Protein AF-A0A5A8E551-F1 (afdb_monomer_lite)

Structure (mmCIF, N/CA/C/O backbone):
data_AF-A0A5A8E551-F1
#
_entry.id   AF-A0A5A8E551-F1
#
loop_
_atom_site.group_PDB
_atom_site.id
_atom_site.type_symbol
_atom_site.label_atom_id
_atom_site.label_alt_id
_atom_site.label_comp_id
_atom_site.label_asym_id
_atom_site.label_entity_id
_atom_site.label_seq_id
_atom_site.pdbx_PDB_ins_code
_atom_site.Cartn_x
_atom_site.Cartn_y
_atom_site.Cartn_z
_atom_site.occupancy
_atom_site.B_iso_or_equiv
_atom_site.auth_seq_id
_atom_site.auth_comp_id
_atom_site.auth_asym_id
_atom_site.auth_atom_id
_atom_site.pdbx_PDB_model_num
ATOM 1 N N . MET A 1 1 ? 14.320 59.491 -43.031 1.00 41.81 1 MET A N 1
ATOM 2 C CA . MET A 1 1 ? 14.219 58.022 -43.167 1.00 41.81 1 MET A CA 1
ATOM 3 C C . MET A 1 1 ? 14.366 57.435 -41.770 1.00 41.81 1 MET A C 1
ATOM 5 O O . MET A 1 1 ? 15.417 57.608 -41.171 1.00 41.81 1 MET A O 1
ATOM 9 N N . LYS A 1 2 ? 13.280 56.913 -41.186 1.00 39.97 2 LYS A N 1
ATOM 10 C CA . LYS A 1 2 ? 13.263 56.357 -39.823 1.00 39.97 2 LYS A CA 1
ATOM 11 C C . LYS A 1 2 ? 13.864 54.947 -39.866 1.00 39.97 2 LYS A C 1
ATOM 13 O O . LYS A 1 2 ? 13.309 54.109 -40.566 1.00 39.97 2 LYS A O 1
ATOM 18 N N . LEU A 1 3 ? 14.939 54.681 -39.125 1.00 37.72 3 LEU A N 1
ATOM 19 C CA . LEU A 1 3 ? 15.309 53.317 -38.738 1.00 37.72 3 LEU A CA 1
ATOM 20 C C . LEU A 1 3 ? 15.136 53.200 -37.224 1.00 37.72 3 LEU A C 1
ATOM 22 O O . LEU A 1 3 ? 15.851 53.837 -36.457 1.00 37.72 3 LEU A O 1
ATOM 26 N N . ALA A 1 4 ? 14.134 52.424 -36.821 1.00 38.81 4 ALA A N 1
ATOM 27 C CA . ALA A 1 4 ? 13.937 51.987 -35.451 1.00 38.81 4 ALA A CA 1
ATOM 28 C C . ALA A 1 4 ? 14.791 50.732 -35.233 1.00 38.81 4 ALA A C 1
ATOM 30 O O . ALA A 1 4 ? 14.631 49.749 -35.954 1.00 38.81 4 ALA A O 1
ATOM 31 N N . LEU A 1 5 ? 15.706 50.784 -34.267 1.00 38.97 5 LEU A N 1
ATOM 32 C CA . LEU A 1 5 ? 16.480 49.631 -33.822 1.00 38.97 5 LEU A CA 1
ATOM 33 C C . LEU A 1 5 ? 15.815 49.095 -32.550 1.00 38.97 5 LEU A C 1
ATOM 35 O O . LEU A 1 5 ? 15.938 49.679 -31.475 1.00 38.97 5 LEU A O 1
ATOM 39 N N . SER A 1 6 ? 15.045 48.021 -32.695 1.00 38.78 6 SER A N 1
ATOM 40 C CA . SER A 1 6 ? 14.422 47.306 -31.582 1.00 38.78 6 SER A CA 1
ATOM 41 C C . SER A 1 6 ? 15.462 46.405 -30.917 1.00 38.78 6 SER A C 1
ATOM 43 O O . SER A 1 6 ? 15.903 45.423 -31.507 1.00 38.78 6 SER A O 1
ATOM 45 N N . VAL A 1 7 ? 15.859 46.740 -29.690 1.00 38.81 7 VAL A N 1
ATOM 46 C CA . VAL A 1 7 ? 16.660 45.863 -28.828 1.00 38.81 7 VAL A CA 1
ATOM 47 C C . VAL A 1 7 ? 15.702 44.899 -28.130 1.00 38.81 7 VAL A C 1
ATOM 49 O O . VAL A 1 7 ? 14.916 45.309 -27.279 1.00 38.81 7 VAL A O 1
ATOM 52 N N . LEU A 1 8 ? 15.743 43.622 -28.513 1.00 38.19 8 LEU A N 1
ATOM 53 C CA . LEU A 1 8 ? 15.070 42.543 -27.792 1.00 38.19 8 LEU A CA 1
ATOM 54 C C . LEU A 1 8 ? 15.959 42.141 -26.605 1.00 38.19 8 LEU A C 1
ATOM 56 O O . LEU A 1 8 ? 17.026 41.561 -26.794 1.00 38.19 8 LEU A O 1
ATOM 60 N N . VAL A 1 9 ? 15.534 42.458 -25.383 1.00 39.66 9 VAL A N 1
ATOM 61 C CA . VAL A 1 9 ? 16.133 41.909 -24.159 1.00 39.66 9 VAL A CA 1
ATOM 62 C C . VAL A 1 9 ? 15.409 40.601 -23.853 1.00 39.66 9 VAL A C 1
ATOM 64 O O . VAL A 1 9 ? 14.277 40.612 -23.378 1.00 39.66 9 VAL A O 1
ATOM 67 N N . ALA A 1 10 ? 16.039 39.468 -24.160 1.00 40.19 10 ALA A N 1
ATOM 68 C CA . ALA A 1 10 ? 15.567 38.164 -23.712 1.00 40.19 10 ALA A CA 1
ATOM 69 C C . ALA A 1 10 ? 16.034 37.945 -22.265 1.00 40.19 10 ALA A C 1
ATOM 71 O O . ALA A 1 10 ? 17.200 37.645 -22.015 1.00 40.19 10 ALA A O 1
ATOM 72 N N . ALA A 1 11 ? 15.130 38.132 -21.304 1.00 37.78 11 ALA A N 1
ATOM 73 C CA . ALA A 1 11 ? 15.357 37.740 -19.921 1.00 37.78 11 ALA A CA 1
ATOM 74 C C . ALA A 1 11 ? 15.176 36.219 -19.807 1.00 37.78 11 ALA A C 1
ATOM 76 O O . ALA A 1 11 ? 14.055 35.717 -19.749 1.00 37.78 11 ALA A O 1
ATOM 77 N N . ALA A 1 12 ? 16.284 35.478 -19.804 1.00 40.22 12 ALA A N 1
ATOM 78 C CA . ALA A 1 12 ? 16.285 34.077 -19.412 1.00 40.22 12 ALA A CA 1
ATOM 79 C C . ALA A 1 12 ? 16.075 34.002 -17.892 1.00 40.22 12 ALA A C 1
ATOM 81 O O . ALA A 1 12 ? 17.000 34.231 -17.113 1.00 40.22 12 ALA A O 1
ATOM 82 N N . ALA A 1 13 ? 14.847 33.713 -17.464 1.00 37.19 13 ALA A N 1
ATOM 83 C CA . ALA A 1 13 ? 14.584 33.301 -16.094 1.00 37.19 13 ALA A CA 1
ATOM 84 C C . ALA A 1 13 ? 15.122 31.874 -15.920 1.00 37.19 13 ALA A C 1
ATOM 86 O O . ALA A 1 13 ? 14.459 30.898 -16.260 1.00 37.19 13 ALA A O 1
ATOM 87 N N . ALA A 1 14 ? 16.354 31.754 -15.428 1.00 35.88 14 ALA A N 1
ATOM 88 C CA . ALA A 1 14 ? 16.845 30.497 -14.889 1.00 35.88 14 ALA A CA 1
ATOM 89 C C . ALA A 1 14 ? 16.080 30.216 -13.588 1.00 35.88 14 ALA A C 1
ATOM 91 O O . ALA A 1 14 ? 16.347 30.827 -12.553 1.00 35.88 14 ALA A O 1
ATOM 92 N N . SER A 1 15 ? 15.098 29.317 -13.643 1.00 36.25 15 SER A N 1
ATOM 93 C CA . SER A 1 15 ? 14.517 28.724 -12.442 1.00 36.25 15 SER A CA 1
ATOM 94 C C . SER A 1 15 ? 15.584 27.857 -11.783 1.00 36.25 15 SER A C 1
ATOM 96 O O . SER A 1 15 ? 15.867 26.750 -12.231 1.00 36.25 15 SER A O 1
ATOM 98 N N . VAL A 1 16 ? 16.202 28.377 -10.725 1.00 33.25 16 VAL A N 1
ATOM 99 C CA . VAL A 1 16 ? 17.037 27.578 -9.829 1.00 33.25 16 VAL A CA 1
ATOM 100 C C . VAL A 1 16 ? 16.089 26.670 -9.049 1.00 33.25 16 VAL A C 1
ATOM 102 O O . VAL A 1 16 ? 15.427 27.112 -8.111 1.00 33.25 16 VAL A O 1
ATOM 105 N N . ALA A 1 17 ? 15.976 25.411 -9.471 1.00 36.69 17 ALA A N 1
ATOM 106 C CA . ALA A 1 17 ? 15.394 24.374 -8.637 1.00 36.69 17 ALA A CA 1
ATOM 107 C C . ALA A 1 17 ? 16.312 24.216 -7.421 1.00 36.69 17 ALA A C 1
ATOM 109 O O . ALA A 1 17 ? 17.448 23.759 -7.538 1.00 36.69 17 ALA A O 1
ATOM 110 N N . VAL A 1 18 ? 15.846 24.661 -6.256 1.00 37.59 18 VAL A N 1
ATOM 111 C CA . VAL A 1 18 ? 16.496 24.323 -4.994 1.00 37.59 18 VAL A CA 1
ATOM 112 C C . VAL A 1 18 ? 16.279 22.824 -4.814 1.00 37.59 18 VAL A C 1
ATOM 114 O O . VAL A 1 18 ? 15.150 22.396 -4.587 1.00 37.59 18 VAL A O 1
ATOM 117 N N . ALA A 1 19 ? 17.338 22.031 -4.981 1.00 40.00 19 ALA A N 1
ATOM 118 C CA . ALA A 1 19 ? 17.348 20.634 -4.569 1.00 40.00 19 ALA A CA 1
ATOM 119 C C . ALA A 1 19 ? 17.098 20.609 -3.054 1.00 40.00 19 ALA A C 1
ATOM 121 O O . ALA A 1 19 ? 17.966 20.972 -2.259 1.00 40.00 19 ALA A O 1
ATOM 122 N N . GLY A 1 20 ? 15.861 20.318 -2.662 1.00 47.50 20 GLY A N 1
ATOM 123 C CA . GLY A 1 20 ? 15.479 20.213 -1.264 1.00 47.50 20 GLY A CA 1
ATOM 124 C C . GLY A 1 20 ? 15.831 18.822 -0.774 1.00 47.50 20 GLY A C 1
ATOM 125 O O . GLY A 1 20 ? 15.062 17.900 -1.007 1.00 47.50 20 GLY A O 1
ATOM 126 N N . GLY A 1 21 ? 16.976 18.673 -0.108 1.00 57.28 21 GLY A N 1
ATOM 127 C CA . GLY A 1 21 ? 17.271 17.448 0.635 1.00 57.28 21 GLY A CA 1
ATOM 128 C C . GLY A 1 21 ? 16.221 17.191 1.723 1.00 57.28 21 GLY A C 1
ATOM 129 O O . GLY A 1 21 ? 15.427 18.077 2.064 1.00 57.28 21 GLY A O 1
ATOM 130 N N . LEU A 1 22 ? 16.222 15.978 2.279 1.00 64.00 22 LEU A N 1
ATOM 131 C CA . LEU A 1 22 ? 15.319 15.620 3.372 1.00 64.00 22 LEU A CA 1
ATOM 132 C C . LEU A 1 22 ? 15.373 16.639 4.530 1.00 64.00 22 LEU A C 1
ATOM 134 O O . LEU A 1 22 ? 16.431 17.209 4.822 1.00 64.00 22 LEU A O 1
ATOM 138 N N . PRO A 1 23 ? 14.244 16.878 5.226 1.00 73.88 23 PRO A N 1
ATOM 139 C CA . PRO A 1 23 ? 14.251 17.714 6.415 1.00 73.88 23 PRO A CA 1
ATOM 140 C C . PRO A 1 23 ? 15.134 17.091 7.499 1.00 73.88 23 PRO A C 1
ATOM 142 O O . PRO A 1 23 ? 15.321 15.879 7.570 1.00 73.88 23 PRO A O 1
ATOM 145 N N . LYS A 1 24 ? 15.655 17.923 8.403 1.00 79.81 24 LYS A N 1
ATOM 146 C CA . LYS A 1 24 ? 16.455 17.425 9.522 1.00 79.81 24 LYS A CA 1
ATOM 147 C C . LYS A 1 24 ? 15.577 16.626 10.489 1.00 79.81 24 LYS A C 1
ATOM 149 O O . LYS A 1 24 ? 14.755 17.205 11.200 1.00 79.81 24 LYS A O 1
ATOM 154 N N . PHE A 1 25 ? 15.798 15.317 10.565 1.00 86.12 25 PHE A N 1
ATOM 155 C CA . PHE A 1 25 ? 15.096 14.443 11.505 1.00 86.12 25 PHE A CA 1
ATOM 156 C C . PHE A 1 25 ? 15.740 14.478 12.897 1.00 86.12 25 PHE A C 1
ATOM 158 O O . PHE A 1 25 ? 16.971 14.440 13.009 1.00 86.12 25 PHE A O 1
ATOM 165 N N . PRO A 1 26 ? 14.948 14.531 13.982 1.00 81.44 26 PRO A N 1
ATOM 166 C CA . PRO A 1 26 ? 15.482 14.343 15.323 1.00 81.44 26 PRO A CA 1
ATOM 167 C C . PRO A 1 26 ? 15.952 12.898 15.506 1.00 81.44 26 PRO A C 1
ATOM 169 O O . PRO A 1 26 ? 15.359 11.978 14.950 1.00 81.44 26 PRO A O 1
ATOM 172 N N . LEU A 1 27 ? 16.980 12.696 16.330 1.00 86.12 27 LEU A N 1
ATOM 173 C CA . LEU A 1 27 ? 17.365 11.368 16.796 1.00 86.12 27 LEU A CA 1
ATOM 174 C C . LEU A 1 27 ? 16.583 11.031 18.069 1.00 86.12 27 LEU A C 1
ATOM 176 O O . LEU A 1 27 ? 16.731 11.701 19.094 1.00 86.12 27 LEU A O 1
ATOM 180 N N . TYR A 1 28 ? 15.792 9.966 18.015 1.00 86.50 28 TYR A N 1
ATOM 181 C CA . TYR A 1 28 ? 15.152 9.352 19.172 1.00 86.50 28 TYR A CA 1
ATOM 182 C C . TYR A 1 28 ? 15.749 7.969 19.405 1.00 86.50 28 TYR A C 1
ATOM 184 O O . TYR A 1 28 ? 15.856 7.169 18.481 1.00 86.50 28 TYR A O 1
ATOM 192 N N . LYS A 1 29 ? 16.136 7.684 20.652 1.00 86.56 29 LYS A N 1
ATOM 193 C CA . LYS A 1 29 ? 16.596 6.352 21.053 1.00 86.56 29 LYS A CA 1
ATOM 194 C C . LYS A 1 29 ? 15.419 5.535 21.571 1.00 86.56 29 LYS A C 1
ATOM 196 O O . LYS A 1 29 ? 14.687 6.014 22.434 1.00 86.56 29 LYS A O 1
ATOM 201 N N . GLN A 1 30 ? 15.242 4.306 21.093 1.00 86.69 30 GLN A N 1
ATOM 202 C CA . GLN A 1 30 ? 14.130 3.444 21.513 1.00 86.69 30 GLN A CA 1
ATOM 203 C C . GLN A 1 30 ? 14.217 3.079 23.005 1.00 86.69 30 GLN A C 1
ATOM 205 O O . GLN A 1 30 ? 13.197 2.918 23.664 1.00 86.69 30 GLN A O 1
ATOM 210 N N . CYS A 1 31 ? 15.428 3.063 23.571 1.00 81.06 31 CYS A N 1
ATOM 211 C CA . CYS A 1 31 ? 15.681 2.810 24.993 1.00 81.06 31 CYS A CA 1
ATOM 212 C C . CYS A 1 31 ? 15.809 4.079 25.856 1.00 81.06 31 CYS A C 1
ATOM 214 O O . CYS A 1 31 ? 16.353 4.021 26.958 1.00 81.06 31 CYS A O 1
ATOM 216 N N . ASP A 1 32 ? 15.338 5.238 25.385 1.00 86.44 32 ASP A N 1
ATOM 217 C CA . ASP A 1 32 ? 15.307 6.453 26.209 1.00 86.44 32 ASP A CA 1
ATOM 218 C C . ASP A 1 32 ? 14.428 6.237 27.462 1.00 86.44 32 ASP A C 1
ATOM 220 O O . ASP A 1 32 ? 13.294 5.769 27.326 1.00 86.44 32 ASP A O 1
ATOM 224 N N . PRO A 1 33 ? 14.879 6.605 28.677 1.00 73.12 33 PRO A N 1
ATOM 225 C CA . PRO A 1 33 ? 14.129 6.365 29.914 1.00 73.12 33 PRO A CA 1
ATOM 226 C C . PRO A 1 33 ? 12.713 6.955 29.949 1.00 73.12 33 PRO A C 1
ATOM 228 O O . PRO A 1 33 ? 11.886 6.503 30.737 1.00 73.12 33 PRO A O 1
ATOM 231 N N . ARG A 1 34 ? 12.417 7.963 29.119 1.00 74.69 34 ARG A N 1
ATOM 232 C CA . ARG A 1 34 ? 11.090 8.593 29.050 1.00 74.69 34 ARG A CA 1
ATOM 233 C C . ARG A 1 34 ? 10.017 7.688 28.443 1.00 74.69 34 ARG A C 1
ATOM 235 O O . ARG A 1 34 ? 8.840 7.933 28.688 1.00 74.69 34 ARG A O 1
ATOM 242 N N . TRP A 1 35 ? 10.398 6.701 27.630 1.00 89.62 35 TRP A N 1
ATOM 243 C CA . TRP A 1 35 ? 9.444 5.858 26.896 1.00 89.62 35 TRP A CA 1
ATOM 244 C C . TRP A 1 35 ? 9.888 4.417 26.672 1.00 89.62 35 TRP A C 1
ATOM 246 O O . TRP A 1 35 ? 9.048 3.580 26.373 1.00 89.62 35 TRP A O 1
ATOM 256 N N . GLY A 1 36 ? 11.171 4.088 26.814 1.00 74.06 36 GLY A N 1
ATOM 257 C CA . GLY A 1 36 ? 11.700 2.768 26.473 1.00 74.06 36 GLY A CA 1
ATOM 258 C C . GLY A 1 36 ? 11.055 1.622 27.248 1.00 74.06 36 GLY A C 1
ATOM 259 O O . GLY A 1 36 ? 10.957 0.522 26.720 1.00 74.06 36 GLY A O 1
ATOM 260 N N . GLY A 1 37 ? 10.560 1.886 28.461 1.00 81.00 37 GLY A N 1
ATOM 261 C CA . GLY A 1 37 ? 9.805 0.919 29.262 1.00 81.00 37 GLY A CA 1
ATOM 262 C C . GLY A 1 37 ? 8.323 0.783 28.892 1.00 81.00 37 GLY A C 1
ATOM 263 O O . GLY A 1 37 ? 7.640 -0.056 29.475 1.00 81.00 37 GLY A O 1
ATOM 264 N N . ASN A 1 38 ? 7.801 1.587 27.962 1.00 90.50 38 ASN A N 1
ATOM 265 C CA . ASN A 1 38 ? 6.406 1.496 27.542 1.00 90.50 38 ASN A CA 1
ATOM 266 C C . ASN A 1 38 ? 6.204 0.203 26.753 1.00 90.50 38 ASN A C 1
ATOM 268 O O . ASN A 1 38 ? 6.958 -0.083 25.822 1.00 90.50 38 ASN A O 1
ATOM 272 N N . GLN A 1 39 ? 5.177 -0.563 27.117 1.00 95.00 39 GLN A N 1
ATOM 273 C CA . GLN A 1 39 ? 4.766 -1.728 26.344 1.00 95.00 39 GLN A CA 1
ATOM 274 C C . GLN A 1 39 ? 4.239 -1.272 24.976 1.00 95.00 39 GLN A C 1
ATOM 276 O O . GLN A 1 39 ? 3.594 -0.230 24.876 1.00 95.00 39 GLN A O 1
ATOM 281 N N . MET A 1 40 ? 4.540 -2.036 23.932 1.00 93.12 40 MET A N 1
ATOM 282 C CA . MET A 1 40 ? 4.048 -1.802 22.577 1.00 93.12 40 MET A CA 1
ATOM 283 C C . MET A 1 40 ? 3.203 -2.984 22.103 1.00 93.12 40 MET A C 1
ATOM 285 O O . MET A 1 40 ? 3.075 -4.005 22.784 1.00 93.12 40 MET A O 1
ATOM 289 N N . GLY A 1 41 ? 2.579 -2.845 20.939 1.00 89.62 41 GLY A N 1
ATOM 290 C CA . GLY A 1 41 ? 1.778 -3.913 20.360 1.00 89.62 41 GLY A CA 1
ATOM 291 C C . GLY A 1 41 ? 0.305 -3.877 20.739 1.00 89.62 41 GLY A C 1
ATOM 292 O O . GLY A 1 41 ? -0.152 -3.010 21.476 1.00 89.62 41 GLY A O 1
ATOM 293 N N . THR A 1 42 ? -0.447 -4.846 20.240 1.00 89.31 42 THR A N 1
ATOM 294 C CA . THR A 1 42 ? -1.872 -5.018 20.518 1.00 89.31 42 THR A CA 1
ATOM 295 C C . THR A 1 42 ? -2.104 -6.125 21.544 1.00 89.31 42 THR A C 1
ATOM 297 O O . THR A 1 42 ? -1.272 -7.009 21.737 1.00 89.31 42 THR A O 1
ATOM 300 N N . ARG A 1 43 ? -3.250 -6.101 22.230 1.00 84.88 43 ARG A N 1
ATOM 301 C CA . ARG A 1 43 ? -3.636 -7.206 23.115 1.00 84.88 43 ARG A CA 1
ATOM 302 C C . ARG A 1 43 ? -3.995 -8.423 22.263 1.00 84.88 43 ARG A C 1
ATOM 304 O O . ARG A 1 43 ? -4.860 -8.336 21.398 1.00 84.88 43 ARG A O 1
ATOM 311 N N . GLY A 1 44 ? -3.375 -9.560 22.550 1.00 80.06 44 GLY A N 1
ATOM 312 C CA . GLY A 1 44 ? -3.622 -10.811 21.844 1.00 80.06 44 GLY A CA 1
ATOM 313 C C . GLY A 1 44 ? -3.001 -12.005 22.568 1.00 80.06 44 GLY A C 1
ATOM 314 O O . GLY A 1 44 ? -2.474 -11.839 23.667 1.00 80.06 44 GLY A O 1
ATOM 315 N N . PRO A 1 45 ? -3.082 -13.211 21.981 1.00 75.88 45 PRO A N 1
ATOM 316 C CA . PRO A 1 45 ? -2.530 -14.428 22.581 1.00 75.88 45 PRO A CA 1
ATOM 317 C C . PRO A 1 45 ? -0.994 -14.496 22.528 1.00 75.88 45 PRO A C 1
ATOM 319 O O . PRO A 1 45 ? -0.416 -15.414 23.102 1.00 75.88 45 PRO A O 1
ATOM 322 N N . GLY A 1 46 ? -0.356 -13.572 21.807 1.00 81.94 46 GLY A N 1
ATOM 323 C CA . GLY A 1 46 ? 1.085 -13.515 21.596 1.00 81.94 46 GLY A CA 1
ATOM 324 C C . GLY A 1 46 ? 1.836 -12.613 22.576 1.00 81.94 46 GLY A C 1
ATOM 325 O O . GLY A 1 46 ? 1.240 -11.912 23.398 1.00 81.94 46 GLY A O 1
ATOM 326 N N . GLU A 1 47 ? 3.159 -12.635 22.464 1.00 85.88 47 GLU A N 1
ATOM 327 C CA . GLU A 1 47 ? 4.074 -11.785 23.214 1.00 85.88 47 GLU A CA 1
ATOM 328 C C . GLU A 1 47 ? 3.894 -10.307 22.848 1.00 85.88 47 GLU A C 1
ATOM 330 O O . GLU A 1 47 ? 3.546 -9.956 21.723 1.00 85.88 47 GLU A O 1
ATOM 335 N N . ARG A 1 48 ? 4.113 -9.435 23.834 1.00 91.12 48 ARG A N 1
ATOM 336 C CA . ARG A 1 48 ? 4.242 -7.993 23.637 1.00 91.12 48 ARG A CA 1
ATOM 337 C C . ARG A 1 48 ? 5.538 -7.541 24.278 1.00 91.12 48 ARG A C 1
ATOM 339 O O . ARG A 1 48 ? 5.718 -7.739 25.482 1.00 91.12 48 ARG A O 1
ATOM 346 N N . SER A 1 49 ? 6.362 -6.851 23.512 1.00 93.19 49 SER A N 1
ATOM 347 C CA . SER A 1 49 ? 7.602 -6.262 23.996 1.00 93.19 49 SER A CA 1
ATOM 348 C C . SER A 1 49 ? 7.425 -4.805 24.444 1.00 93.19 49 SER A C 1
ATOM 350 O O . SER A 1 49 ? 6.321 -4.249 24.490 1.00 93.19 49 SER A O 1
ATOM 352 N N . THR A 1 50 ? 8.535 -4.175 24.814 1.00 93.06 50 THR A N 1
ATOM 353 C CA . THR A 1 50 ? 8.604 -2.732 25.096 1.00 93.06 50 THR A CA 1
ATOM 354 C C . THR A 1 50 ? 9.195 -1.979 23.911 1.00 93.06 50 THR A C 1
ATOM 356 O O . THR A 1 50 ? 9.847 -2.583 23.061 1.00 93.06 50 THR A O 1
ATOM 359 N N . ILE A 1 51 ? 9.051 -0.650 23.884 1.00 89.00 51 ILE A N 1
ATOM 360 C CA . ILE A 1 51 ? 9.718 0.187 22.874 1.00 89.00 51 ILE A CA 1
ATOM 361 C C . ILE A 1 51 ? 11.235 -0.071 22.869 1.00 89.00 51 ILE A C 1
ATOM 363 O O . ILE A 1 51 ? 11.837 -0.151 21.803 1.00 89.00 51 ILE A O 1
ATOM 367 N N . CYS A 1 52 ? 11.867 -0.249 24.035 1.00 85.19 52 CYS A N 1
ATOM 368 C CA . CYS A 1 52 ? 13.294 -0.567 24.089 1.00 85.19 52 CYS A CA 1
ATOM 369 C C . CYS A 1 52 ? 13.609 -1.953 23.512 1.00 85.19 52 CYS A C 1
ATOM 371 O O . CYS A 1 52 ? 14.614 -2.093 22.819 1.00 85.19 52 CYS A O 1
ATOM 373 N N . GLY A 1 53 ? 12.750 -2.943 23.770 1.00 86.69 53 GLY A N 1
ATOM 374 C CA . GLY A 1 53 ? 12.934 -4.317 23.304 1.00 86.69 53 GLY A CA 1
ATOM 375 C C . GLY A 1 53 ? 12.863 -4.448 21.785 1.00 86.69 53 GLY A C 1
ATOM 376 O O . GLY A 1 53 ? 13.804 -4.953 21.184 1.00 86.69 53 GLY A O 1
ATOM 377 N N . GLU A 1 54 ? 11.782 -3.965 21.163 1.00 91.19 54 GLU A N 1
ATOM 378 C CA . GLU A 1 54 ? 11.470 -4.256 19.746 1.00 91.19 54 GLU A CA 1
ATOM 379 C C . GLU A 1 54 ? 10.928 -3.036 18.973 1.00 91.19 54 GLU A C 1
ATOM 381 O O . GLU A 1 54 ? 10.349 -3.142 17.895 1.00 91.19 54 GLU A O 1
ATOM 386 N N . GLY A 1 55 ? 11.123 -1.824 19.497 1.00 93.62 55 GLY A N 1
ATOM 387 C CA . GLY A 1 55 ? 10.539 -0.603 18.939 1.00 93.62 55 GLY A CA 1
ATOM 388 C C . GLY A 1 55 ? 11.346 0.087 17.838 1.00 93.62 55 GLY A C 1
ATOM 389 O O . GLY A 1 55 ? 11.097 1.270 17.597 1.00 93.62 55 GLY A O 1
ATOM 390 N N . CYS A 1 56 ? 12.318 -0.566 17.194 1.00 94.75 56 CYS A N 1
ATOM 391 C CA . CYS A 1 56 ? 13.241 0.082 16.246 1.00 94.75 56 CYS A CA 1
ATOM 392 C C . CYS A 1 56 ? 12.524 0.679 15.020 1.00 94.75 56 CYS A C 1
ATOM 394 O O . CYS A 1 56 ? 12.721 1.857 14.704 1.00 94.75 56 CYS A O 1
ATOM 396 N N . ALA A 1 57 ? 11.612 -0.069 14.390 1.00 96.25 57 ALA A N 1
ATOM 397 C CA . ALA A 1 57 ? 10.824 0.423 13.257 1.00 96.25 57 ALA A CA 1
ATOM 398 C C . ALA A 1 57 ? 9.900 1.584 13.665 1.00 96.25 57 ALA A C 1
ATOM 400 O O . ALA A 1 57 ? 9.913 2.651 13.049 1.00 96.25 57 ALA A O 1
ATOM 401 N N . MET A 1 58 ? 9.150 1.423 14.761 1.00 97.94 58 MET A N 1
ATOM 402 C CA . MET A 1 58 ? 8.236 2.457 15.266 1.00 97.94 58 MET A CA 1
ATOM 403 C C . MET A 1 58 ? 8.982 3.735 15.682 1.00 97.94 58 MET A C 1
ATOM 405 O O . MET A 1 58 ? 8.553 4.840 15.348 1.00 97.94 58 MET A O 1
ATOM 409 N N . THR A 1 59 ? 10.136 3.608 16.340 1.00 95.75 59 THR A N 1
ATOM 410 C CA . THR A 1 59 ? 10.979 4.756 16.710 1.00 95.75 59 THR A CA 1
ATOM 411 C C . THR A 1 59 ? 11.519 5.468 15.466 1.00 95.75 59 THR A C 1
ATOM 413 O O . THR A 1 59 ? 11.530 6.699 15.429 1.00 95.75 59 THR A O 1
ATOM 416 N N . SER A 1 60 ? 11.887 4.724 14.417 1.00 98.38 60 SER A N 1
ATOM 417 C CA . SER A 1 60 ? 12.306 5.285 13.123 1.00 98.38 60 SER A CA 1
ATOM 418 C C . SER A 1 60 ? 11.187 6.073 12.438 1.00 98.38 60 SER A C 1
ATOM 420 O O . SER A 1 60 ? 11.397 7.213 12.019 1.00 98.38 60 SER A O 1
ATOM 422 N N . VAL A 1 61 ? 9.964 5.541 12.429 1.00 98.12 61 VAL A N 1
ATOM 423 C CA . VAL A 1 61 ? 8.776 6.259 11.941 1.00 98.12 61 VAL A CA 1
ATOM 424 C C . VAL A 1 61 ? 8.484 7.508 12.782 1.00 98.12 61 VAL A C 1
ATOM 426 O O . VAL A 1 61 ? 8.153 8.559 12.232 1.00 98.12 61 VAL A O 1
ATOM 429 N N . SER A 1 62 ? 8.644 7.441 14.107 1.00 96.69 62 SER A N 1
ATOM 430 C CA . SER A 1 62 ? 8.478 8.611 14.977 1.00 96.69 62 SER A CA 1
ATOM 431 C C . SER A 1 62 ? 9.448 9.735 14.620 1.00 96.69 62 SER A C 1
ATOM 433 O O . SER A 1 62 ? 9.053 10.899 14.663 1.00 96.69 62 SER A O 1
ATOM 435 N N . MET A 1 63 ? 10.699 9.409 14.286 1.00 96.81 63 MET A N 1
ATOM 436 C CA . MET A 1 63 ? 11.686 10.396 13.842 1.00 96.81 63 MET A CA 1
ATOM 437 C C . MET A 1 63 ? 11.283 11.016 12.501 1.00 96.81 63 MET A C 1
ATOM 439 O O . MET A 1 63 ? 11.346 12.238 12.359 1.00 96.81 63 MET A O 1
ATOM 443 N N . ALA A 1 64 ? 10.800 10.202 11.555 1.00 96.50 64 ALA A N 1
ATOM 444 C CA . ALA A 1 64 ? 10.323 10.673 10.256 1.00 96.50 64 ALA A CA 1
ATOM 445 C C . ALA A 1 64 ? 9.143 11.650 10.396 1.00 96.50 64 ALA A C 1
ATOM 447 O O . ALA A 1 64 ? 9.200 12.770 9.889 1.00 96.50 64 ALA A O 1
ATOM 448 N N . LEU A 1 65 ? 8.106 11.269 11.151 1.00 94.44 65 LEU A N 1
ATOM 449 C CA . LEU A 1 65 ? 6.940 12.118 11.421 1.00 94.44 65 LEU A CA 1
ATOM 450 C C . LEU A 1 65 ? 7.343 13.438 12.098 1.00 94.44 65 LEU A C 1
ATOM 452 O O . LEU A 1 65 ? 6.907 14.509 11.678 1.00 94.44 65 LEU A O 1
ATOM 456 N N . ALA A 1 66 ? 8.224 13.381 13.099 1.00 85.81 66 ALA A N 1
ATOM 457 C CA . ALA A 1 66 ? 8.696 14.570 13.801 1.00 85.81 66 ALA A CA 1
ATOM 458 C C . ALA A 1 66 ? 9.508 15.513 12.899 1.00 85.81 66 ALA A C 1
ATOM 460 O O . ALA A 1 66 ? 9.302 16.726 12.935 1.00 85.81 66 ALA A O 1
ATOM 461 N N . GLY A 1 67 ? 10.405 14.980 12.061 1.00 85.50 67 GLY A N 1
ATOM 462 C CA . GLY A 1 67 ? 11.171 15.791 11.104 1.00 85.50 67 GLY A CA 1
ATOM 463 C C . GLY A 1 67 ? 10.302 16.408 10.007 1.00 85.50 67 GLY A C 1
ATOM 464 O O . GLY A 1 67 ? 10.602 17.498 9.524 1.00 85.50 67 GLY A O 1
ATOM 465 N N . LEU A 1 68 ? 9.177 15.770 9.673 1.00 89.25 68 LEU A N 1
ATOM 466 C CA . LEU A 1 68 ? 8.162 16.316 8.768 1.00 89.25 68 LEU A CA 1
ATOM 467 C C . LEU A 1 68 ? 7.236 17.349 9.428 1.00 89.25 68 LEU A C 1
ATOM 469 O O . LEU A 1 68 ? 6.367 17.900 8.750 1.00 89.25 68 LEU A O 1
ATOM 473 N N . GLY A 1 69 ? 7.435 17.642 10.717 1.00 85.38 69 GLY A N 1
ATOM 474 C CA . GLY A 1 69 ? 6.651 18.626 11.460 1.00 85.38 69 GLY A CA 1
ATOM 475 C C . GLY A 1 69 ? 5.252 18.141 11.834 1.00 85.38 69 GLY A C 1
ATOM 476 O O . GLY A 1 69 ? 4.360 18.967 12.005 1.00 85.38 69 GLY A O 1
ATOM 477 N N . VAL A 1 70 ? 5.048 16.825 11.925 1.00 86.50 70 VAL A N 1
ATOM 478 C CA . VAL A 1 70 ? 3.785 16.243 12.383 1.00 86.50 70 VAL A CA 1
ATOM 479 C C . VAL A 1 70 ? 3.697 16.363 13.903 1.00 86.50 70 VAL A C 1
ATOM 481 O O . VAL A 1 70 ? 4.639 16.009 14.622 1.00 86.50 70 VAL A O 1
ATOM 484 N N . ASP A 1 71 ? 2.541 16.820 14.380 1.00 83.94 71 ASP A N 1
ATOM 485 C CA . ASP A 1 71 ? 2.218 16.937 15.799 1.00 83.94 71 ASP A CA 1
ATOM 486 C C . ASP A 1 71 ? 1.141 15.913 16.199 1.00 83.94 71 ASP A C 1
ATOM 488 O O . ASP A 1 71 ? 0.174 15.677 15.477 1.00 83.94 71 ASP A O 1
ATOM 492 N N . LEU A 1 72 ? 1.288 15.328 17.388 1.00 79.06 72 LEU A N 1
ATOM 493 C CA . LEU A 1 72 ? 0.286 14.495 18.055 1.00 79.06 72 LEU A CA 1
ATOM 494 C C . LEU A 1 72 ? 0.001 15.075 19.441 1.00 79.06 72 LEU A C 1
ATOM 496 O O . LEU A 1 72 ? 0.902 15.142 20.276 1.00 79.06 72 LEU A O 1
ATOM 500 N N . ALA A 1 73 ? -1.258 15.448 19.695 1.00 72.00 73 ALA A N 1
ATOM 501 C CA . ALA A 1 73 ? -1.687 16.135 20.919 1.00 72.00 73 ALA A CA 1
ATOM 502 C C . ALA A 1 73 ? -0.882 17.427 21.191 1.00 72.00 73 ALA A C 1
ATOM 504 O O . ALA A 1 73 ? -0.288 17.583 22.259 1.00 72.00 73 ALA A O 1
ATOM 505 N N . ASP A 1 74 ? -0.840 18.316 20.189 1.00 70.38 74 ASP A N 1
ATOM 506 C CA . ASP A 1 74 ? -0.215 19.654 20.225 1.00 70.38 74 ASP A CA 1
ATOM 507 C C . ASP A 1 74 ? 1.296 19.670 20.523 1.00 70.38 74 ASP A C 1
ATOM 509 O O . ASP A 1 74 ? 1.857 20.657 21.008 1.00 70.38 74 ASP A O 1
ATOM 513 N N . ARG A 1 75 ? 1.982 18.562 20.236 1.00 70.31 75 ARG A N 1
ATOM 514 C CA . ARG A 1 75 ? 3.436 18.424 20.358 1.00 70.31 75 ARG A CA 1
ATOM 515 C C . ARG A 1 75 ? 3.991 17.583 19.222 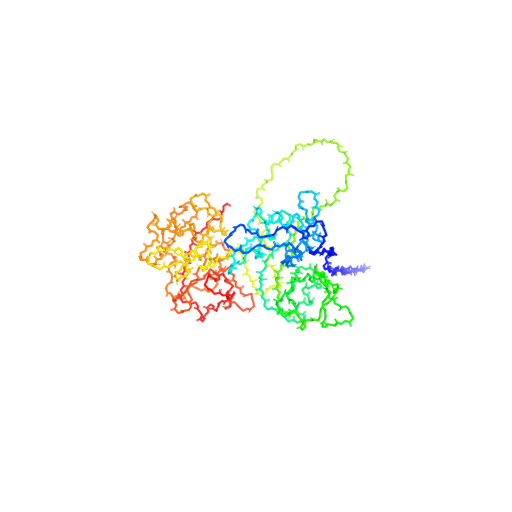1.00 70.31 75 ARG A C 1
ATOM 517 O O . ARG A 1 75 ? 3.331 16.641 18.788 1.00 70.31 75 ARG A O 1
ATOM 524 N N . ALA A 1 76 ? 5.241 17.846 18.847 1.00 73.75 76 ALA A N 1
ATOM 525 C CA . ALA A 1 76 ? 5.955 17.026 17.874 1.00 73.75 76 ALA A CA 1
ATOM 526 C C . ALA A 1 76 ? 5.889 15.543 18.261 1.00 73.75 76 ALA A C 1
ATOM 528 O O . ALA A 1 76 ? 6.018 15.190 19.443 1.00 73.75 76 ALA A O 1
ATOM 529 N N . VAL A 1 77 ? 5.679 14.687 17.260 1.00 87.69 77 VAL A N 1
ATOM 530 C CA . VAL A 1 77 ? 5.617 13.234 17.443 1.00 87.69 77 VAL A CA 1
ATOM 531 C C . VAL A 1 77 ? 6.879 12.726 18.154 1.00 87.69 77 VAL A C 1
ATOM 533 O O . VAL A 1 77 ? 7.997 13.122 17.839 1.00 87.69 77 VAL A O 1
ATOM 536 N N . ARG A 1 78 ? 6.701 11.839 19.135 1.00 89.94 78 ARG A N 1
ATOM 537 C CA . ARG A 1 78 ? 7.768 11.144 19.867 1.00 89.94 78 ARG A CA 1
ATOM 538 C C . ARG A 1 78 ? 7.418 9.661 19.986 1.00 89.94 78 ARG A C 1
ATOM 540 O O . ARG A 1 78 ? 6.240 9.330 19.834 1.00 89.94 78 ARG A O 1
ATOM 547 N N . PRO A 1 79 ? 8.369 8.780 20.344 1.00 92.81 79 PRO A N 1
ATOM 548 C CA . PRO A 1 79 ? 8.075 7.355 20.451 1.00 92.81 79 PRO A CA 1
ATOM 549 C C . PRO A 1 79 ? 6.957 7.041 21.454 1.00 92.81 79 PRO A C 1
ATOM 551 O O . PRO A 1 79 ? 6.128 6.186 21.172 1.00 92.81 79 PRO A O 1
ATOM 554 N N . ASP A 1 80 ? 6.851 7.770 22.575 1.00 85.56 80 ASP A N 1
ATOM 555 C CA . ASP A 1 80 ? 5.736 7.606 23.521 1.00 85.56 80 ASP A CA 1
ATOM 556 C C . ASP A 1 80 ? 4.375 7.950 22.908 1.00 85.56 80 ASP A C 1
ATOM 558 O O . ASP A 1 80 ? 3.433 7.164 23.024 1.00 85.56 80 ASP A O 1
ATOM 562 N N . SER A 1 81 ? 4.257 9.120 22.268 1.00 89.00 81 SER A N 1
ATOM 563 C CA . SER A 1 81 ? 2.979 9.564 21.706 1.00 89.00 81 SER A CA 1
ATOM 564 C C . SER A 1 81 ? 2.587 8.775 20.470 1.00 89.00 81 SER A C 1
ATOM 566 O O . SER A 1 81 ? 1.405 8.489 20.305 1.00 89.00 81 SER A O 1
ATOM 568 N N . LEU A 1 82 ? 3.553 8.395 19.630 1.00 95.88 82 LEU A N 1
ATOM 569 C CA . LEU A 1 82 ? 3.284 7.535 18.487 1.00 95.88 82 LEU A CA 1
ATOM 570 C C . LEU A 1 82 ? 2.867 6.139 18.945 1.00 95.88 82 LEU A C 1
ATOM 572 O O . LEU A 1 82 ? 1.857 5.648 18.462 1.00 95.88 82 LEU A O 1
ATOM 576 N N . ASN A 1 83 ? 3.586 5.523 19.892 1.00 96.62 83 ASN A N 1
ATOM 577 C CA . ASN A 1 83 ? 3.231 4.200 20.405 1.00 96.62 83 ASN A CA 1
ATOM 578 C C . ASN A 1 83 ? 1.805 4.177 20.965 1.00 96.62 83 ASN A C 1
ATOM 580 O O . ASN A 1 83 ? 1.010 3.349 20.540 1.00 96.62 83 ASN A O 1
ATOM 584 N N . SER A 1 84 ? 1.464 5.127 21.842 1.00 89.06 84 SER A N 1
ATOM 585 C CA . SER A 1 84 ? 0.110 5.233 22.404 1.00 89.06 84 SER A CA 1
ATOM 586 C C . SER A 1 84 ? -0.942 5.417 21.310 1.00 89.06 84 SER A C 1
ATOM 588 O O . SER A 1 84 ? -1.970 4.749 21.322 1.00 89.06 84 SER A O 1
ATOM 590 N N . TRP A 1 85 ? -0.675 6.281 20.327 1.00 94.56 85 TRP A N 1
ATOM 591 C CA . TRP A 1 85 ? -1.593 6.472 19.210 1.00 94.56 85 TRP A CA 1
ATOM 592 C C . TRP A 1 85 ? -1.754 5.187 18.384 1.00 94.56 85 TRP A C 1
ATOM 594 O O . TRP A 1 85 ? -2.872 4.840 18.014 1.00 94.56 85 TRP A O 1
ATOM 604 N N . LEU A 1 86 ? -0.671 4.450 18.124 1.00 95.06 86 LEU A N 1
ATOM 605 C CA . LEU A 1 86 ? -0.704 3.180 17.396 1.00 95.06 86 LEU A CA 1
ATOM 606 C C . LEU A 1 86 ? -1.491 2.109 18.163 1.00 95.06 86 LEU A C 1
ATOM 608 O O . LEU A 1 86 ? -2.286 1.403 17.547 1.00 95.06 86 LEU A O 1
ATOM 612 N N . GLU A 1 87 ? -1.332 2.002 19.482 1.00 91.38 87 GLU A N 1
ATOM 613 C CA . GLU A 1 87 ? -2.138 1.095 20.313 1.00 91.38 87 GLU A CA 1
ATOM 614 C C . GLU A 1 87 ? -3.641 1.396 20.178 1.00 91.38 87 GLU A C 1
ATOM 616 O O . GLU A 1 87 ? -4.439 0.477 19.982 1.00 91.38 87 GLU A O 1
ATOM 621 N N . ASP A 1 88 ? -4.011 2.678 20.185 1.00 88.06 88 ASP A N 1
ATOM 622 C CA . ASP A 1 88 ? -5.405 3.129 20.100 1.00 88.06 88 ASP A CA 1
ATOM 623 C C . ASP A 1 88 ? -5.990 3.085 18.674 1.00 88.06 88 ASP A C 1
ATOM 625 O O . ASP A 1 88 ? -7.208 3.087 18.502 1.00 88.06 88 ASP A O 1
ATOM 629 N N . ASN A 1 89 ? -5.146 3.044 17.634 1.00 86.06 89 ASN A N 1
ATOM 630 C CA . ASN A 1 89 ? -5.557 3.201 16.227 1.00 86.06 89 ASN A CA 1
ATOM 631 C C . ASN A 1 89 ? -5.178 2.005 15.341 1.00 86.06 89 ASN A C 1
ATOM 633 O O . ASN A 1 89 ? -4.933 2.155 14.133 1.00 86.06 89 ASN A O 1
ATOM 637 N N . HIS A 1 90 ? -5.137 0.807 15.934 1.00 89.44 90 HIS A N 1
ATOM 638 C CA . HIS A 1 90 ? -4.815 -0.445 15.239 1.00 89.44 90 HIS A CA 1
ATOM 639 C C . HIS A 1 90 ? -3.502 -0.346 14.445 1.00 89.44 90 HIS A C 1
ATOM 641 O O . HIS A 1 90 ? -3.410 -0.717 13.273 1.00 89.44 90 HIS A O 1
ATOM 647 N N . GLY A 1 91 ? -2.499 0.249 15.080 1.00 92.06 91 GLY A N 1
ATOM 648 C CA . GLY A 1 91 ? -1.149 0.414 14.564 1.00 92.06 91 GLY A CA 1
ATOM 649 C C . GLY A 1 91 ? -0.263 -0.812 14.758 1.00 92.06 91 GLY A C 1
ATOM 650 O O . GLY A 1 91 ? 0.838 -0.834 14.225 1.00 92.06 91 GLY A O 1
ATOM 651 N N . TYR A 1 92 ? -0.753 -1.833 15.465 1.00 93.25 92 TYR A N 1
ATOM 652 C CA . TYR A 1 92 ? -0.065 -3.102 15.676 1.00 93.25 92 TYR A CA 1
ATOM 653 C C . TYR A 1 92 ? -0.956 -4.298 15.347 1.00 93.25 92 TYR A C 1
ATOM 655 O O . TYR A 1 92 ? -2.183 -4.223 15.461 1.00 93.25 92 TYR A O 1
ATOM 663 N N . VAL A 1 93 ? -0.331 -5.415 14.983 1.00 89.69 93 VAL A N 1
ATOM 664 C CA . VAL A 1 93 ? -0.998 -6.682 14.662 1.00 89.69 93 VAL A CA 1
ATOM 665 C C . VAL A 1 93 ? -0.253 -7.860 15.293 1.00 89.69 93 VAL A C 1
ATOM 667 O O . VAL A 1 93 ? 0.952 -7.794 15.509 1.00 89.69 93 VAL A O 1
ATOM 670 N N . CYS A 1 94 ? -0.976 -8.938 15.608 1.00 83.38 94 CYS A N 1
ATOM 671 C CA . CYS A 1 94 ? -0.362 -10.195 16.027 1.00 83.38 94 CYS A CA 1
ATOM 672 C C . CYS A 1 94 ? -0.033 -11.068 14.815 1.00 83.38 94 CYS A C 1
ATOM 674 O O . CYS A 1 94 ? -0.944 -11.492 14.100 1.00 83.38 94 CYS A O 1
ATOM 676 N N . ILE A 1 95 ? 1.248 -11.373 14.616 1.00 76.75 95 ILE A N 1
ATOM 677 C CA . ILE A 1 95 ? 1.745 -12.258 13.559 1.00 76.75 95 ILE A CA 1
ATOM 678 C C . ILE A 1 95 ? 2.623 -13.319 14.216 1.00 76.75 95 ILE A C 1
ATOM 680 O O . ILE A 1 95 ? 3.504 -13.003 15.001 1.00 76.75 95 ILE A O 1
ATOM 684 N N . ALA A 1 96 ? 2.347 -14.594 13.934 1.00 79.12 96 ALA A N 1
ATOM 685 C CA . ALA A 1 96 ? 3.139 -15.731 14.420 1.00 79.12 96 ALA A CA 1
ATOM 686 C C . ALA A 1 96 ? 3.400 -15.770 15.948 1.00 79.12 96 ALA A C 1
ATOM 688 O O . ALA A 1 96 ? 4.373 -16.368 16.393 1.00 79.12 96 ALA A O 1
ATOM 689 N N . GLY A 1 97 ? 2.510 -15.183 16.757 1.00 79.56 97 GLY A N 1
ATOM 690 C CA . GLY A 1 97 ? 2.666 -15.130 18.215 1.00 79.56 97 GLY A CA 1
ATOM 691 C C . GLY A 1 97 ? 3.409 -13.899 18.738 1.00 79.56 97 GLY A C 1
ATOM 692 O O . GLY A 1 97 ? 3.528 -13.771 19.949 1.00 79.56 97 GLY A O 1
ATOM 693 N N . ASP A 1 98 ? 3.822 -12.976 17.873 1.00 79.62 98 ASP A N 1
ATOM 694 C CA . ASP A 1 98 ? 4.330 -11.651 18.230 1.00 79.62 98 ASP A CA 1
ATOM 695 C C . ASP A 1 98 ? 3.239 -10.601 17.963 1.00 79.62 98 ASP A C 1
ATOM 697 O O . ASP A 1 98 ? 2.780 -10.416 16.832 1.00 79.62 98 ASP A O 1
ATOM 701 N N . CYS A 1 99 ? 2.797 -9.925 19.022 1.00 89.12 99 CYS A N 1
ATOM 702 C CA . CYS A 1 99 ? 1.739 -8.924 19.002 1.00 89.12 99 CYS A CA 1
ATOM 703 C C . CYS A 1 99 ? 2.233 -7.478 18.933 1.00 89.12 99 CYS A C 1
ATOM 705 O O . CYS A 1 99 ? 1.414 -6.568 19.082 1.00 89.12 99 CYS A O 1
ATOM 707 N N . ASN A 1 100 ? 3.516 -7.235 18.674 1.00 91.75 100 ASN A N 1
ATOM 708 C CA . ASN A 1 100 ? 4.084 -5.903 18.481 1.00 91.75 100 ASN A CA 1
ATOM 709 C C . ASN A 1 100 ? 4.572 -5.602 17.059 1.00 91.75 100 ASN A C 1
ATOM 711 O O . ASN A 1 100 ? 5.260 -4.601 16.850 1.00 91.75 100 ASN A O 1
ATOM 715 N N . ASN A 1 101 ? 4.113 -6.370 16.070 1.00 86.88 101 ASN A N 1
ATOM 716 C CA . ASN A 1 101 ? 4.350 -6.080 14.658 1.00 86.88 101 ASN A CA 1
ATOM 717 C C . ASN A 1 101 ? 3.659 -4.779 14.233 1.00 86.88 101 ASN A C 1
ATOM 719 O O . ASN A 1 101 ? 2.437 -4.641 14.357 1.00 86.88 101 ASN A O 1
ATOM 723 N N . LEU A 1 102 ? 4.440 -3.820 13.729 1.00 92.75 102 LEU A N 1
ATOM 724 C CA . LEU A 1 102 ? 3.945 -2.535 13.241 1.00 92.75 102 LEU A CA 1
ATOM 725 C C . LEU A 1 102 ? 3.113 -2.738 11.970 1.00 92.75 102 LEU A C 1
ATOM 727 O O . LEU A 1 102 ? 3.570 -3.311 10.985 1.00 92.75 102 LEU A O 1
ATOM 731 N N . VAL A 1 103 ? 1.899 -2.195 11.949 1.00 93.06 103 VAL A N 1
ATOM 732 C CA . VAL A 1 103 ? 1.127 -2.062 10.711 1.00 93.06 103 VAL A CA 1
ATOM 733 C C . VAL A 1 103 ? 1.767 -0.938 9.897 1.00 93.06 103 VAL A C 1
ATOM 735 O O . VAL A 1 103 ? 1.571 0.235 10.210 1.00 93.06 103 VAL A O 1
ATOM 738 N N . LEU A 1 104 ? 2.520 -1.280 8.850 1.00 90.12 104 LEU A N 1
ATOM 739 C CA . LEU A 1 104 ? 3.370 -0.332 8.111 1.00 90.12 104 LEU A CA 1
ATOM 740 C C . LEU A 1 104 ? 2.612 0.835 7.459 1.00 90.12 104 LEU A C 1
ATOM 742 O O . LEU A 1 104 ? 3.176 1.899 7.250 1.00 90.12 104 LEU A O 1
ATOM 746 N N . SER A 1 105 ? 1.310 0.687 7.210 1.00 89.19 105 SER A N 1
ATOM 747 C CA . SER A 1 105 ? 0.445 1.765 6.706 1.00 89.19 105 SER A CA 1
ATOM 748 C C . SER A 1 105 ? -0.211 2.617 7.800 1.00 89.19 105 SER A C 1
ATOM 750 O O . SER A 1 105 ? -0.872 3.613 7.503 1.00 89.19 105 SER A O 1
ATOM 752 N N . ALA A 1 106 ? -0.068 2.254 9.077 1.00 89.38 106 ALA A N 1
ATOM 753 C CA . ALA A 1 106 ? -0.595 3.038 10.192 1.00 89.38 106 ALA A CA 1
ATOM 754 C C . ALA A 1 106 ? -0.070 4.481 10.262 1.00 89.38 106 ALA A C 1
ATOM 756 O O . ALA A 1 106 ? -0.876 5.364 10.568 1.00 89.38 106 ALA A O 1
ATOM 757 N N . PRO A 1 107 ? 1.198 4.780 9.920 1.00 93.06 107 PRO A N 1
ATOM 758 C CA . PRO A 1 107 ? 1.703 6.151 9.907 1.00 93.06 107 PRO A CA 1
ATOM 759 C C . PRO A 1 107 ? 0.954 7.071 8.934 1.00 93.06 107 PRO A C 1
ATOM 761 O O . PRO A 1 107 ? 0.894 8.276 9.176 1.00 93.06 107 PRO A O 1
ATOM 764 N N . ASN A 1 108 ? 0.317 6.532 7.886 1.00 90.75 108 ASN A N 1
ATOM 765 C CA . ASN A 1 108 ? -0.511 7.310 6.952 1.00 90.75 108 ASN A CA 1
ATOM 766 C C . ASN A 1 108 ? -1.745 7.907 7.642 1.00 90.75 108 ASN A C 1
ATOM 768 O O . ASN A 1 108 ? -2.286 8.915 7.197 1.00 90.75 108 ASN A O 1
ATOM 772 N N . ARG A 1 109 ? -2.219 7.252 8.708 1.00 90.50 109 ARG A N 1
ATOM 773 C CA . ARG A 1 109 ? -3.436 7.618 9.440 1.00 90.50 109 ARG A CA 1
ATOM 774 C C . ARG A 1 109 ? -3.167 8.579 10.601 1.00 90.50 109 ARG A C 1
ATOM 776 O O . ARG A 1 109 ? -4.122 9.075 11.195 1.00 90.50 109 ARG A O 1
ATOM 783 N N . VAL A 1 110 ? -1.900 8.846 10.930 1.00 89.38 110 VAL A N 1
ATOM 784 C CA . VAL A 1 110 ? -1.549 9.847 11.944 1.00 89.38 110 VAL A CA 1
ATOM 785 C C . VAL A 1 110 ? -2.072 11.217 11.475 1.00 89.38 110 VAL A C 1
ATOM 787 O O . VAL A 1 110 ? -1.857 11.579 10.315 1.00 89.38 110 VAL A O 1
ATOM 790 N N . PRO A 1 111 ? -2.768 11.993 12.327 1.00 86.62 111 PRO A N 1
ATOM 791 C CA . PRO A 1 111 ? -3.256 13.321 11.964 1.00 86.62 111 PRO A CA 1
ATOM 792 C C . PRO A 1 111 ? -2.152 14.204 11.382 1.00 86.62 111 PRO A C 1
ATOM 794 O O . PRO A 1 111 ? -1.050 14.262 11.922 1.00 86.62 111 PRO A O 1
ATOM 797 N N . SER A 1 112 ? -2.447 14.881 10.270 1.00 86.69 112 SER A N 1
ATOM 798 C CA . SER A 1 112 ? -1.491 15.732 9.539 1.00 86.69 112 SER A CA 1
ATOM 799 C C . SER A 1 112 ? -0.239 15.006 9.028 1.00 86.69 112 SER A C 1
ATOM 801 O O . SER A 1 112 ? 0.726 15.658 8.625 1.00 86.69 112 SER A O 1
ATOM 803 N N . SER A 1 113 ? -0.236 13.668 9.025 1.00 89.94 113 SER A N 1
ATOM 804 C CA . SER A 1 113 ? 0.862 12.893 8.465 1.00 89.94 113 SER A CA 1
ATOM 805 C C . SER A 1 113 ? 1.041 13.202 6.990 1.00 89.94 113 SER A C 1
ATOM 807 O O . SER A 1 113 ? 0.092 13.252 6.208 1.00 89.94 113 SER A O 1
ATOM 809 N N . ARG A 1 114 ? 2.304 13.375 6.617 1.00 88.75 114 ARG A N 1
ATOM 810 C CA . ARG A 1 114 ? 2.734 13.487 5.225 1.00 88.75 114 ARG A CA 1
ATOM 811 C C . ARG A 1 114 ? 3.317 12.181 4.703 1.00 88.75 114 ARG A C 1
ATOM 813 O O . ARG A 1 114 ? 3.750 12.142 3.561 1.00 88.75 114 ARG A O 1
ATOM 820 N N . LEU A 1 115 ? 3.364 11.135 5.528 1.00 90.75 115 LEU A N 1
ATOM 821 C CA . LEU A 1 115 ? 3.855 9.830 5.113 1.00 90.75 115 LEU A CA 1
ATOM 822 C C . LEU A 1 115 ? 2.751 9.063 4.393 1.00 90.75 115 LEU A C 1
ATOM 824 O O . LEU A 1 115 ? 1.621 8.978 4.871 1.00 90.75 115 LEU A O 1
ATOM 828 N N . GLN A 1 116 ? 3.105 8.474 3.259 1.00 91.62 116 GLN A N 1
ATOM 829 C CA . GLN A 1 116 ? 2.306 7.474 2.573 1.00 91.62 116 GLN A CA 1
ATOM 830 C C . GLN A 1 116 ? 3.158 6.233 2.375 1.00 91.62 116 GLN A C 1
ATOM 832 O O . GLN A 1 116 ? 4.089 6.249 1.576 1.00 91.62 116 GLN A O 1
ATOM 837 N N . PHE A 1 117 ? 2.845 5.178 3.122 1.00 90.69 117 PHE A N 1
ATOM 838 C CA . PHE A 1 117 ? 3.428 3.858 2.934 1.00 90.69 117 PHE A CA 1
ATOM 839 C C . PHE A 1 117 ? 3.282 3.419 1.477 1.00 90.69 117 PHE A C 1
ATOM 841 O O . PHE A 1 117 ? 2.176 3.456 0.932 1.00 90.69 117 PHE A O 1
ATOM 848 N N . VAL A 1 118 ? 4.405 3.037 0.877 1.00 88.44 118 VAL A N 1
ATOM 849 C CA . VAL A 1 118 ? 4.477 2.495 -0.478 1.00 88.44 118 VAL A CA 1
ATOM 850 C C . VAL A 1 118 ? 4.479 0.979 -0.368 1.00 88.44 118 VAL A C 1
ATOM 852 O O . VAL A 1 118 ? 3.477 0.336 -0.677 1.00 88.44 118 VAL A O 1
ATOM 855 N N . SER A 1 119 ? 5.572 0.426 0.149 1.00 78.50 119 SER A N 1
ATOM 856 C CA . SER A 1 119 ? 5.749 -1.005 0.356 1.00 78.50 119 SER A CA 1
ATOM 857 C C . SER A 1 119 ? 6.914 -1.279 1.312 1.00 78.50 119 SER A C 1
ATOM 859 O O . SER A 1 119 ? 7.675 -0.386 1.688 1.00 78.50 119 SER A O 1
ATOM 861 N N . GLU A 1 120 ? 7.013 -2.533 1.735 1.00 90.69 120 GLU A N 1
ATOM 862 C CA . GLU A 1 120 ? 8.241 -3.128 2.255 1.00 90.69 120 GLU A CA 1
ATOM 863 C C . GLU A 1 120 ? 8.781 -4.044 1.158 1.00 90.69 120 GLU A C 1
ATOM 865 O O . GLU A 1 120 ? 8.034 -4.876 0.633 1.00 90.69 120 GLU A O 1
ATOM 870 N N . HIS A 1 121 ? 10.026 -3.831 0.744 1.00 88.19 121 HIS A N 1
ATOM 871 C CA . HIS A 1 121 ? 10.604 -4.497 -0.420 1.00 88.19 121 HIS A CA 1
ATOM 872 C C . HIS A 1 121 ? 12.131 -4.530 -0.356 1.00 88.19 121 HIS A C 1
ATOM 874 O O . HIS A 1 121 ? 12.754 -3.792 0.410 1.00 88.19 121 HIS A O 1
ATOM 880 N N . ASP A 1 122 ? 12.737 -5.362 -1.208 1.00 90.94 122 ASP A N 1
ATOM 881 C CA . ASP A 1 122 ? 14.188 -5.388 -1.403 1.00 90.94 122 ASP A CA 1
ATOM 882 C C . ASP A 1 122 ? 14.714 -3.975 -1.672 1.00 90.94 122 ASP A C 1
ATOM 884 O O . ASP A 1 122 ? 14.094 -3.193 -2.400 1.00 90.94 122 ASP A O 1
ATOM 888 N N . LYS A 1 123 ? 15.869 -3.637 -1.090 1.00 91.31 123 LYS A N 1
ATOM 889 C CA . LYS A 1 123 ? 16.444 -2.296 -1.239 1.00 91.31 123 LYS A CA 1
ATOM 890 C C . LYS A 1 123 ? 16.603 -1.926 -2.731 1.00 91.31 123 LYS A C 1
ATOM 892 O O . LYS A 1 123 ? 17.074 -2.764 -3.505 1.00 91.31 123 LYS A O 1
ATOM 897 N N . PRO A 1 124 ? 16.248 -0.693 -3.143 1.00 91.00 124 PRO A N 1
ATOM 898 C CA . PRO A 1 124 ? 16.490 -0.231 -4.507 1.00 91.00 124 PRO A CA 1
ATOM 899 C C . PRO A 1 124 ? 17.979 -0.245 -4.832 1.00 91.00 124 PRO A C 1
ATOM 901 O O . PRO A 1 124 ? 18.798 -0.121 -3.921 1.00 91.00 124 PRO A O 1
ATOM 904 N N . GLU A 1 125 ? 18.322 -0.284 -6.120 1.00 93.25 125 GLU A N 1
ATOM 905 C CA . GLU A 1 125 ? 19.705 -0.115 -6.567 1.00 93.25 125 GLU A CA 1
ATOM 906 C C . GLU A 1 125 ? 20.341 1.150 -5.971 1.00 93.25 125 GLU A C 1
ATOM 908 O O . GLU A 1 125 ? 19.675 2.166 -5.753 1.00 93.25 125 GLU A O 1
ATOM 913 N N . LEU A 1 126 ? 21.652 1.093 -5.706 1.00 91.06 126 LEU A N 1
ATOM 914 C CA . LEU A 1 126 ? 22.361 2.118 -4.929 1.00 91.06 126 LEU A CA 1
ATOM 915 C C . LEU A 1 126 ? 22.104 3.537 -5.453 1.00 91.06 126 LEU A C 1
ATOM 917 O O . LEU A 1 126 ? 21.809 4.440 -4.671 1.00 91.06 126 LEU A O 1
ATOM 921 N N . ASP A 1 127 ? 22.228 3.740 -6.765 1.00 90.88 127 ASP A N 1
ATOM 922 C CA . ASP A 1 127 ? 22.067 5.065 -7.364 1.00 90.88 127 ASP A CA 1
ATOM 923 C C . ASP A 1 127 ? 20.606 5.554 -7.307 1.00 90.88 127 ASP A C 1
ATOM 925 O O . ASP A 1 127 ? 20.383 6.748 -7.096 1.00 90.88 127 ASP A O 1
ATOM 929 N N . ASP A 1 128 ? 19.619 4.655 -7.381 1.00 92.31 128 ASP A N 1
ATOM 930 C CA . ASP A 1 128 ? 18.194 4.996 -7.276 1.00 92.31 128 ASP A CA 1
ATOM 931 C C . ASP A 1 128 ? 17.819 5.382 -5.842 1.00 92.31 128 ASP A C 1
ATOM 933 O O . ASP A 1 128 ? 17.179 6.411 -5.609 1.00 92.31 128 ASP A O 1
ATOM 937 N N . MET A 1 129 ? 18.283 4.605 -4.858 1.00 93.12 129 MET A N 1
ATOM 938 C CA . MET A 1 129 ? 18.062 4.906 -3.443 1.00 93.12 129 MET A CA 1
ATOM 939 C C . MET A 1 129 ? 18.713 6.242 -3.058 1.00 93.12 129 MET A C 1
ATOM 941 O O . MET A 1 129 ? 18.104 7.055 -2.360 1.00 93.12 129 MET A O 1
ATOM 945 N N . ARG A 1 130 ? 19.929 6.516 -3.553 1.00 93.19 130 ARG A N 1
ATOM 946 C CA . ARG A 1 130 ? 20.596 7.812 -3.361 1.00 93.19 130 ARG A CA 1
ATOM 947 C C . ARG A 1 130 ? 19.803 8.954 -3.981 1.00 93.19 130 ARG A C 1
ATOM 949 O O . ARG A 1 130 ? 19.562 9.947 -3.298 1.00 93.19 130 ARG A O 1
ATOM 956 N N . ALA A 1 131 ? 19.373 8.806 -5.233 1.00 88.38 131 ALA A N 1
ATOM 957 C CA . ALA A 1 131 ? 18.599 9.830 -5.924 1.00 88.38 131 ALA A CA 1
ATOM 958 C C . ALA A 1 131 ? 17.285 10.144 -5.188 1.00 88.38 131 ALA A C 1
ATOM 960 O O . ALA A 1 131 ? 16.928 11.313 -5.046 1.00 88.38 131 ALA A O 1
ATOM 961 N N . ALA A 1 132 ? 16.594 9.127 -4.666 1.00 87.69 132 ALA A N 1
ATOM 962 C CA . ALA A 1 132 ? 15.369 9.300 -3.887 1.00 87.69 132 ALA A CA 1
ATOM 963 C C . ALA A 1 132 ? 15.610 10.046 -2.558 1.00 87.69 132 ALA A C 1
ATOM 965 O O . ALA A 1 132 ? 14.865 10.968 -2.218 1.00 87.69 132 ALA A O 1
ATOM 966 N N . VAL A 1 133 ? 16.686 9.711 -1.835 1.00 89.75 133 VAL A N 1
ATOM 967 C CA . VAL A 1 133 ? 17.075 10.412 -0.596 1.00 89.75 133 VAL A CA 1
ATOM 968 C C . VAL A 1 133 ? 17.472 11.867 -0.876 1.00 89.75 133 VAL A C 1
ATOM 970 O O . VAL A 1 133 ? 17.033 12.775 -0.170 1.00 89.75 133 VAL A O 1
ATOM 973 N N . GLU A 1 134 ? 18.265 12.114 -1.920 1.00 86.69 134 GLU A N 1
ATOM 974 C CA . GLU A 1 134 ? 18.701 13.459 -2.321 1.00 86.69 134 GLU A CA 1
ATOM 975 C C . GLU A 1 134 ? 17.529 14.331 -2.802 1.00 86.69 134 GLU A C 1
ATOM 977 O O . GLU A 1 134 ? 17.501 15.534 -2.529 1.00 86.69 134 GLU A O 1
ATOM 982 N N . LYS A 1 135 ? 16.537 13.732 -3.476 1.00 85.19 135 LYS A N 1
ATOM 983 C CA . LYS A 1 135 ? 15.309 14.410 -3.923 1.00 85.19 135 LYS A CA 1
ATOM 984 C C . LYS A 1 135 ? 14.412 14.842 -2.761 1.00 85.19 135 LYS A C 1
ATOM 986 O O . LYS A 1 135 ? 13.622 15.773 -2.922 1.00 85.19 135 LYS A O 1
ATOM 991 N N . GLY A 1 136 ? 14.523 14.174 -1.613 1.00 84.19 136 GLY A N 1
ATOM 992 C CA . GLY A 1 136 ? 13.837 14.556 -0.383 1.00 84.19 136 GLY A CA 1
ATOM 993 C C . GLY A 1 136 ? 12.326 14.309 -0.381 1.00 84.19 136 GLY A C 1
ATOM 994 O O . GLY A 1 136 ? 11.620 14.891 0.443 1.00 84.19 136 GLY A O 1
ATOM 995 N N . ASP A 1 137 ? 11.814 13.474 -1.289 1.00 84.50 137 ASP A N 1
ATOM 996 C CA . ASP A 1 137 ? 10.394 13.105 -1.377 1.00 84.50 137 ASP A CA 1
ATOM 997 C C . ASP A 1 137 ? 10.098 11.680 -0.887 1.00 84.50 137 ASP A C 1
ATOM 999 O O . ASP A 1 137 ? 8.936 11.270 -0.855 1.00 84.50 137 ASP A O 1
ATOM 1003 N N . THR A 1 138 ? 11.132 10.953 -0.464 1.00 90.69 138 THR A N 1
ATOM 1004 C CA . THR A 1 138 ? 11.052 9.552 -0.052 1.00 90.69 138 THR A CA 1
ATOM 1005 C C . THR A 1 138 ? 11.766 9.348 1.281 1.00 90.69 138 THR A C 1
ATOM 1007 O O . THR A 1 138 ? 12.878 9.827 1.490 1.00 90.69 138 THR A O 1
ATOM 1010 N N . ILE A 1 139 ? 11.113 8.641 2.198 1.00 96.44 139 ILE A N 1
ATOM 1011 C CA . ILE A 1 139 ? 11.663 8.188 3.473 1.00 96.44 139 ILE A CA 1
ATOM 1012 C C . ILE A 1 139 ? 11.897 6.689 3.376 1.00 96.44 139 ILE A C 1
ATOM 1014 O O . ILE A 1 139 ? 10.961 5.937 3.108 1.00 96.44 139 ILE A O 1
ATOM 1018 N N . PHE A 1 140 ? 13.114 6.261 3.697 1.00 98.00 140 PHE A N 1
ATOM 1019 C CA . PHE A 1 140 ? 13.427 4.852 3.893 1.00 98.00 140 PHE A CA 1
ATOM 1020 C C . PHE A 1 140 ? 13.635 4.562 5.375 1.00 98.00 140 PHE A C 1
ATOM 1022 O O . PHE A 1 140 ? 14.435 5.221 6.048 1.00 98.00 140 PHE A O 1
ATOM 1029 N N . VAL A 1 141 ? 12.943 3.542 5.873 1.00 98.44 141 VAL A N 1
ATOM 1030 C CA . VAL A 1 141 ? 13.333 2.848 7.100 1.00 98.44 141 VAL A CA 1
ATOM 1031 C C . VAL A 1 141 ? 14.045 1.573 6.660 1.00 98.44 141 VAL A C 1
ATOM 1033 O O . VAL A 1 141 ? 13.416 0.655 6.146 1.00 98.44 141 VAL A O 1
ATOM 1036 N N . ALA A 1 142 ? 15.369 1.563 6.780 1.00 97.88 142 ALA A N 1
ATOM 1037 C CA . ALA A 1 142 ? 16.223 0.501 6.268 1.00 97.88 142 ALA A CA 1
ATOM 1038 C C . ALA A 1 142 ? 16.374 -0.626 7.287 1.00 97.88 142 ALA A C 1
ATOM 1040 O O . ALA A 1 142 ? 16.596 -0.368 8.474 1.00 97.88 142 ALA A O 1
ATOM 1041 N N . HIS A 1 143 ? 16.314 -1.861 6.803 1.00 94.81 143 HIS A N 1
ATOM 1042 C CA . HIS A 1 143 ? 16.545 -3.056 7.596 1.00 94.81 143 HIS A CA 1
ATOM 1043 C C . HIS A 1 143 ? 18.022 -3.446 7.508 1.00 94.81 143 HIS A C 1
ATOM 1045 O O . HIS A 1 143 ? 18.567 -3.658 6.424 1.00 94.81 143 HIS A O 1
ATOM 1051 N N . VAL A 1 144 ? 18.707 -3.476 8.646 1.00 92.50 144 VAL A N 1
ATOM 1052 C CA . VAL A 1 144 ? 20.156 -3.677 8.771 1.00 92.50 144 VAL A CA 1
ATOM 1053 C C . VAL A 1 144 ? 20.461 -4.800 9.766 1.00 92.50 144 VAL A C 1
ATOM 1055 O O . VAL A 1 144 ? 19.556 -5.335 10.406 1.00 92.50 144 VAL A O 1
ATOM 1058 N N . HIS A 1 145 ? 21.745 -5.155 9.903 1.00 81.12 145 HIS A N 1
ATOM 1059 C CA . HIS A 1 145 ? 22.215 -6.244 10.778 1.00 81.12 145 HIS A CA 1
ATOM 1060 C C . HIS A 1 145 ? 21.508 -7.569 10.472 1.00 81.12 145 HIS A C 1
ATOM 1062 O O . HIS A 1 145 ? 20.844 -8.133 11.336 1.00 81.12 145 HIS A O 1
ATOM 1068 N N . ASP A 1 146 ? 21.628 -8.027 9.223 1.00 77.69 146 ASP A N 1
ATOM 1069 C CA . ASP A 1 146 ? 21.047 -9.289 8.746 1.00 77.69 146 ASP A CA 1
ATOM 1070 C C . ASP A 1 146 ? 19.528 -9.386 8.987 1.00 77.69 146 ASP A C 1
ATOM 1072 O O . ASP A 1 146 ? 19.019 -10.417 9.421 1.00 77.69 146 ASP A O 1
ATOM 1076 N N . SER A 1 147 ? 18.803 -8.298 8.693 1.00 80.19 147 SER A N 1
ATOM 1077 C CA . SER A 1 147 ? 17.343 -8.196 8.877 1.00 80.19 147 SER A CA 1
ATOM 1078 C C . SER A 1 147 ? 16.883 -8.311 10.341 1.00 80.19 147 SER A C 1
ATOM 1080 O O . SER A 1 147 ? 15.824 -8.865 10.629 1.00 80.19 147 SER A O 1
ATOM 1082 N N . GLY A 1 148 ? 17.700 -7.825 11.282 1.00 79.50 148 GLY A N 1
ATOM 1083 C CA . GLY A 1 148 ? 17.384 -7.831 12.715 1.00 79.50 148 GLY A CA 1
ATOM 1084 C C . GLY A 1 148 ? 17.068 -6.458 13.316 1.00 79.50 148 GLY A C 1
ATOM 1085 O O . GLY A 1 148 ? 16.660 -6.386 14.475 1.00 79.50 148 GLY A O 1
ATOM 1086 N N . HIS A 1 149 ? 17.298 -5.355 12.591 1.00 93.50 149 HIS A N 1
ATOM 1087 C CA . HIS A 1 149 ? 17.177 -4.001 13.148 1.00 93.50 149 HIS A CA 1
ATOM 1088 C C . HIS A 1 149 ? 16.791 -2.949 12.110 1.00 93.50 149 HIS A C 1
ATOM 1090 O O . HIS A 1 149 ? 17.336 -2.932 11.012 1.00 93.50 149 HIS A O 1
ATOM 1096 N N . PHE A 1 150 ? 15.919 -2.012 12.482 1.00 97.94 150 PHE A N 1
ATOM 1097 C CA . PHE A 1 150 ? 15.470 -0.932 11.602 1.00 97.94 150 PHE A CA 1
ATOM 1098 C C . PHE A 1 150 ? 16.072 0.421 11.979 1.00 97.94 150 PHE A C 1
ATOM 1100 O O . PHE A 1 150 ? 16.110 0.800 13.154 1.00 97.94 150 PHE A O 1
ATOM 1107 N N . VAL A 1 151 ? 16.473 1.188 10.965 1.00 98.06 151 VAL A N 1
ATOM 1108 C CA . VAL A 1 151 ? 17.035 2.538 11.111 1.00 98.06 151 VAL A CA 1
ATOM 1109 C C . VAL A 1 151 ? 16.387 3.514 10.134 1.00 98.06 151 VAL A C 1
ATOM 1111 O O . VAL A 1 151 ? 16.009 3.138 9.029 1.00 98.06 151 VAL A O 1
ATOM 1114 N N . LEU A 1 152 ? 16.273 4.788 10.511 1.00 98.38 152 LEU A N 1
ATOM 1115 C CA . LEU A 1 152 ? 15.795 5.828 9.597 1.00 98.38 152 LEU A CA 1
ATOM 1116 C C . LEU A 1 152 ? 16.955 6.322 8.731 1.00 98.38 152 LEU A C 1
ATOM 1118 O O . LEU A 1 152 ? 17.932 6.833 9.276 1.00 98.38 152 LEU A O 1
ATOM 1122 N N . VAL A 1 153 ? 16.827 6.245 7.408 1.00 97.50 153 VAL A N 1
ATOM 1123 C CA . VAL A 1 153 ? 17.760 6.896 6.479 1.00 97.50 153 VAL A CA 1
ATOM 1124 C C . VAL A 1 153 ? 17.488 8.396 6.466 1.00 97.50 153 VAL A C 1
ATOM 1126 O O . VAL A 1 153 ? 16.358 8.831 6.245 1.00 97.50 153 VAL A O 1
ATOM 1129 N N . THR A 1 154 ? 18.522 9.194 6.721 1.00 92.25 154 THR A N 1
ATOM 1130 C CA . THR A 1 154 ? 18.406 10.653 6.865 1.00 92.25 154 THR A CA 1
ATOM 1131 C C . THR A 1 154 ? 19.129 11.430 5.777 1.00 92.25 154 THR A C 1
ATOM 1133 O O . THR A 1 154 ? 18.879 12.623 5.624 1.00 92.25 154 THR A O 1
ATOM 1136 N N . GLY A 1 155 ? 20.015 10.774 5.032 1.00 91.75 155 GLY A N 1
ATOM 1137 C CA . GLY A 1 155 ? 20.842 11.425 4.030 1.00 91.75 155 GLY A CA 1
ATOM 1138 C C . GLY A 1 155 ? 21.744 10.447 3.292 1.00 91.75 155 GLY A C 1
ATOM 1139 O O . GLY A 1 155 ? 21.785 9.248 3.577 1.00 91.75 155 GLY A O 1
ATOM 1140 N N . VAL A 1 156 ? 22.478 10.987 2.331 1.00 90.75 156 VAL A N 1
ATOM 1141 C CA . VAL A 1 156 ? 23.561 10.295 1.636 1.00 90.75 156 VAL A CA 1
ATOM 1142 C C . VAL A 1 156 ? 24.894 10.796 2.178 1.00 90.75 156 VAL A C 1
ATOM 1144 O O . VAL A 1 156 ? 25.045 11.989 2.427 1.00 90.75 156 VAL A O 1
ATOM 1147 N N . ASP A 1 157 ? 25.866 9.904 2.335 1.00 84.62 157 ASP A N 1
ATOM 1148 C CA . ASP A 1 157 ? 27.215 10.304 2.740 1.00 84.62 157 ASP A CA 1
ATOM 1149 C C . ASP A 1 157 ? 27.907 11.017 1.556 1.00 84.62 157 ASP A C 1
ATOM 1151 O O . ASP A 1 157 ? 27.916 10.511 0.423 1.00 84.62 157 ASP A O 1
ATOM 1155 N N . SER A 1 158 ? 28.428 12.226 1.800 1.00 77.31 158 SER A N 1
ATOM 1156 C CA . SER A 1 158 ? 29.148 13.025 0.799 1.00 77.31 158 SER A CA 1
ATOM 1157 C C . SER A 1 158 ? 30.558 12.508 0.526 1.00 77.31 158 SER A C 1
ATOM 1159 O O . SER A 1 158 ? 31.100 12.745 -0.555 1.00 77.31 158 SER A O 1
ATOM 1161 N N . ASP A 1 159 ? 31.140 11.804 1.493 1.00 76.06 159 ASP A N 1
ATOM 1162 C CA . ASP A 1 159 ? 32.524 11.343 1.479 1.00 76.06 159 ASP A CA 1
ATOM 1163 C C . ASP A 1 159 ? 32.628 9.891 0.984 1.00 76.06 159 ASP A C 1
ATOM 1165 O O . ASP A 1 159 ? 33.677 9.478 0.482 1.00 76.06 159 ASP A O 1
ATOM 1169 N N . SER A 1 160 ? 31.536 9.119 1.068 1.00 84.62 160 SER A N 1
ATOM 1170 C CA . SER A 1 160 ? 31.472 7.721 0.624 1.00 84.62 160 SER A CA 1
ATOM 1171 C C . SER A 1 160 ? 30.192 7.434 -0.162 1.00 84.62 160 SER A C 1
ATOM 1173 O O . SER A 1 160 ? 29.087 7.439 0.376 1.00 84.62 160 SER A O 1
ATOM 1175 N N . ARG A 1 161 ? 30.320 7.108 -1.455 1.00 87.38 161 ARG A N 1
ATOM 1176 C CA . ARG A 1 161 ? 29.151 6.832 -2.315 1.00 87.38 161 ARG A CA 1
ATOM 1177 C C . ARG A 1 161 ? 28.335 5.611 -1.891 1.00 87.38 161 ARG A C 1
ATOM 1179 O O . ARG A 1 161 ? 27.151 5.549 -2.195 1.00 87.38 161 ARG A O 1
ATOM 1186 N N . ASP A 1 162 ? 28.959 4.657 -1.217 1.00 92.12 162 ASP A N 1
ATOM 1187 C CA . ASP A 1 162 ? 28.400 3.367 -0.812 1.00 92.12 162 ASP A CA 1
ATOM 1188 C C . ASP A 1 162 ? 27.780 3.380 0.596 1.00 92.12 162 ASP A C 1
ATOM 1190 O O . ASP A 1 162 ? 27.571 2.313 1.175 1.00 92.12 162 ASP A O 1
ATOM 1194 N N . ARG A 1 163 ? 27.500 4.559 1.170 1.00 92.75 163 ARG A N 1
ATOM 1195 C CA . ARG A 1 163 ? 26.950 4.708 2.525 1.00 92.75 163 ARG A CA 1
ATOM 1196 C C . ARG A 1 163 ? 25.765 5.662 2.567 1.00 92.75 163 ARG A C 1
ATOM 1198 O O . ARG A 1 163 ? 25.693 6.636 1.816 1.00 92.75 163 ARG A O 1
ATOM 1205 N N . PHE A 1 164 ? 24.872 5.385 3.509 1.00 94.88 164 PHE A N 1
ATOM 1206 C CA . PHE A 1 164 ? 23.744 6.241 3.855 1.00 94.88 164 PHE A CA 1
ATOM 1207 C C . PHE A 1 164 ? 23.901 6.744 5.284 1.00 94.88 164 PHE A C 1
ATOM 1209 O O . PHE A 1 164 ? 24.256 5.970 6.176 1.00 94.88 164 PHE A O 1
ATOM 1216 N N . GLU A 1 165 ? 23.622 8.028 5.493 1.00 93.38 165 GLU A N 1
ATOM 1217 C CA . GLU A 1 165 ? 23.487 8.602 6.829 1.00 93.38 165 GLU A CA 1
ATOM 1218 C C . GLU A 1 165 ? 22.184 8.111 7.454 1.00 93.38 165 GLU A C 1
ATOM 1220 O O . GLU A 1 165 ? 21.149 8.030 6.781 1.00 93.38 165 GLU A O 1
ATOM 1225 N N . VAL A 1 166 ? 22.225 7.792 8.746 1.00 95.94 166 VAL A N 1
ATOM 1226 C CA . VAL A 1 166 ? 21.061 7.270 9.458 1.00 95.94 166 VAL A CA 1
ATOM 1227 C C . VAL A 1 166 ? 20.896 7.883 10.839 1.00 95.94 166 VAL A C 1
ATOM 1229 O O . VAL A 1 166 ? 21.864 8.221 11.523 1.00 95.94 166 VAL A O 1
ATOM 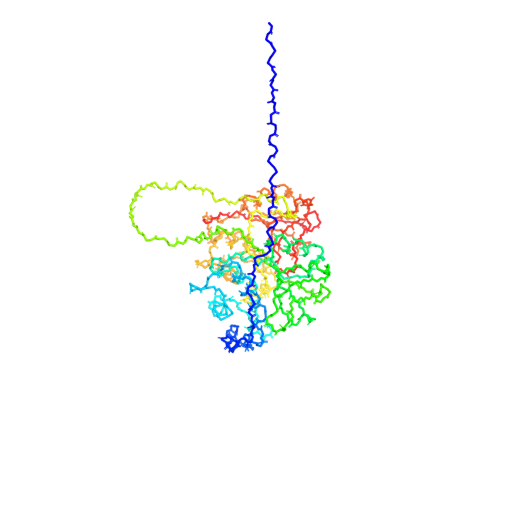1232 N N . ASN A 1 167 ? 19.651 7.887 11.300 1.00 94.69 167 ASN A N 1
ATOM 1233 C CA . ASN A 1 167 ? 19.337 7.914 12.715 1.00 94.69 167 ASN A CA 1
ATOM 1234 C C . ASN A 1 167 ? 19.045 6.483 13.182 1.00 94.69 167 ASN A C 1
ATOM 1236 O O . ASN A 1 167 ? 17.979 5.929 12.906 1.00 94.69 167 ASN A O 1
ATOM 1240 N N . ASP A 1 168 ? 19.992 5.896 13.913 1.00 95.44 168 ASP A N 1
ATOM 1241 C CA . ASP A 1 168 ? 19.835 4.572 14.513 1.00 95.44 168 ASP A CA 1
ATOM 1242 C C . ASP A 1 168 ? 19.188 4.674 15.912 1.00 95.44 168 ASP A C 1
ATOM 1244 O O . ASP A 1 168 ? 19.753 5.325 16.805 1.00 95.44 168 ASP A O 1
ATOM 1248 N N . PRO A 1 169 ? 18.016 4.055 16.148 1.00 87.31 169 PRO A N 1
ATOM 1249 C CA . PRO A 1 169 ? 17.311 4.173 17.418 1.00 87.31 169 PRO A CA 1
ATOM 1250 C C . PRO A 1 169 ? 17.915 3.331 18.555 1.00 87.31 169 PRO A C 1
ATOM 1252 O O . PRO A 1 169 ? 17.576 3.579 19.714 1.00 87.31 169 PRO A O 1
ATOM 1255 N N . PHE A 1 170 ? 18.822 2.390 18.279 1.00 82.00 170 PHE A N 1
ATOM 1256 C CA . PHE A 1 170 ? 19.410 1.505 19.292 1.00 82.00 170 PHE A CA 1
ATOM 1257 C C . PHE A 1 170 ? 20.928 1.681 19.405 1.00 82.00 170 PHE A C 1
ATOM 1259 O O . PHE A 1 170 ? 21.439 2.012 20.477 1.00 82.00 170 PHE A O 1
ATOM 1266 N N . TYR A 1 171 ? 21.655 1.541 18.298 1.00 83.50 171 TYR A N 1
ATOM 1267 C CA . TYR A 1 171 ? 23.112 1.661 18.269 1.00 83.50 171 TYR A CA 1
ATOM 1268 C C . TYR A 1 171 ? 23.551 3.121 18.150 1.00 83.50 171 TYR A C 1
ATOM 1270 O O . TYR A 1 171 ? 22.760 4.007 17.834 1.00 83.50 171 TYR A O 1
ATOM 1278 N N . ASN A 1 172 ? 24.830 3.409 18.397 1.00 81.44 172 ASN A N 1
ATOM 1279 C CA . ASN A 1 172 ? 25.393 4.755 18.216 1.00 81.44 172 ASN A CA 1
ATOM 1280 C C . ASN A 1 172 ? 25.945 4.989 16.795 1.00 81.44 172 ASN A C 1
ATOM 1282 O O . ASN A 1 172 ? 26.848 5.802 16.606 1.00 81.44 172 ASN A O 1
ATOM 1286 N N . SER A 1 173 ? 25.429 4.242 15.819 1.00 85.88 173 SER A N 1
ATOM 1287 C CA . SER A 1 173 ? 25.783 4.354 14.406 1.00 85.88 173 SER A CA 1
ATOM 1288 C C . SER A 1 173 ? 25.094 5.566 13.783 1.00 85.88 173 SER A C 1
ATOM 1290 O O . SER A 1 173 ? 23.915 5.810 14.033 1.00 85.88 173 SER A O 1
ATOM 1292 N N . THR A 1 174 ? 25.826 6.318 12.963 1.00 85.62 174 THR A N 1
ATOM 1293 C CA . THR A 1 174 ? 25.300 7.475 12.212 1.00 85.62 174 THR A CA 1
ATOM 1294 C C . THR A 1 174 ? 25.313 7.248 10.703 1.00 85.62 174 THR A C 1
ATOM 1296 O O . THR A 1 174 ? 24.889 8.113 9.944 1.00 85.62 174 THR A O 1
ATOM 1299 N N . TRP A 1 175 ? 25.808 6.094 10.257 1.00 93.31 175 TRP A N 1
ATOM 1300 C CA . TRP A 1 175 ? 25.809 5.666 8.866 1.00 93.31 175 TRP A CA 1
ATOM 1301 C C . TRP A 1 175 ? 25.833 4.139 8.784 1.00 93.31 175 TRP A C 1
ATOM 1303 O O . TRP A 1 175 ? 26.302 3.472 9.711 1.00 93.31 175 TRP A O 1
ATOM 1313 N N . TYR A 1 176 ? 25.378 3.599 7.655 1.00 93.56 176 TYR A N 1
ATOM 1314 C CA . TYR A 1 176 ? 25.562 2.195 7.287 1.00 93.56 176 TYR A CA 1
ATOM 1315 C C . TYR A 1 176 ? 26.016 2.075 5.826 1.00 93.56 176 TYR A C 1
ATOM 1317 O O . TYR A 1 176 ? 25.573 2.862 4.984 1.00 93.56 176 TYR A O 1
ATOM 1325 N N . PRO A 1 177 ? 26.884 1.098 5.493 1.00 95.69 177 PRO A N 1
ATOM 1326 C CA . PRO A 1 177 ? 27.128 0.725 4.105 1.00 95.69 177 PRO A CA 1
ATOM 1327 C C . PRO A 1 177 ? 25.837 0.245 3.446 1.00 95.69 177 PRO A C 1
ATOM 1329 O O . PRO A 1 177 ? 25.074 -0.500 4.057 1.00 95.69 177 PRO A O 1
ATOM 1332 N N . TYR A 1 178 ? 25.637 0.572 2.172 1.00 95.81 178 TYR A N 1
ATOM 1333 C CA . TYR A 1 178 ? 24.531 0.050 1.370 1.00 95.81 178 TYR A CA 1
ATOM 1334 C C . TYR A 1 178 ? 24.512 -1.484 1.348 1.00 95.81 178 TYR A C 1
ATOM 1336 O O . TYR A 1 178 ? 23.450 -2.100 1.370 1.00 95.81 178 TYR A O 1
ATOM 1344 N N . ALA A 1 179 ? 25.688 -2.119 1.374 1.00 93.75 179 ALA A N 1
ATOM 1345 C CA . ALA A 1 179 ? 25.812 -3.572 1.470 1.00 93.75 179 ALA A CA 1
ATOM 1346 C C . ALA A 1 179 ? 25.166 -4.160 2.741 1.00 93.75 179 ALA A C 1
ATOM 1348 O O . ALA A 1 179 ? 24.720 -5.300 2.698 1.00 93.75 179 ALA A O 1
ATOM 1349 N N . ASN A 1 180 ? 25.071 -3.387 3.829 1.00 93.75 180 ASN A N 1
ATOM 1350 C CA . ASN A 1 180 ? 24.499 -3.830 5.104 1.00 93.75 180 ASN A CA 1
ATOM 1351 C C . ASN A 1 180 ? 22.979 -3.643 5.184 1.00 93.75 180 ASN A C 1
ATOM 1353 O O . ASN A 1 180 ? 22.365 -4.109 6.142 1.00 93.75 180 ASN A O 1
ATOM 1357 N N . ILE A 1 181 ? 22.381 -2.938 4.224 1.00 95.69 181 ILE A N 1
ATOM 1358 C CA . ILE A 1 181 ? 20.928 -2.834 4.097 1.00 95.69 181 ILE A CA 1
ATOM 1359 C C . ILE A 1 181 ? 20.443 -4.138 3.459 1.00 95.69 181 ILE A C 1
ATOM 1361 O O . ILE A 1 181 ? 21.030 -4.583 2.475 1.00 95.69 181 ILE A O 1
ATOM 1365 N N . SER A 1 182 ? 19.425 -4.778 4.020 1.00 92.12 182 SER A N 1
ATOM 1366 C CA . SER A 1 182 ? 18.832 -6.008 3.474 1.00 92.12 182 SER A CA 1
ATOM 1367 C C . SER A 1 182 ? 17.642 -5.649 2.587 1.00 92.12 182 SER A C 1
ATOM 1369 O O . SER A 1 182 ? 17.667 -5.873 1.380 1.00 92.12 182 SER A O 1
ATOM 1371 N N . ASP A 1 183 ? 16.677 -4.962 3.184 1.00 93.81 183 ASP A N 1
ATOM 1372 C CA . ASP A 1 183 ? 15.448 -4.474 2.574 1.00 93.81 183 ASP A CA 1
ATOM 1373 C C . ASP A 1 183 ? 15.109 -3.083 3.147 1.00 93.81 183 ASP A C 1
ATOM 1375 O O . ASP A 1 183 ? 15.847 -2.530 3.982 1.00 93.81 183 ASP A O 1
ATOM 1379 N N . VAL A 1 184 ? 14.035 -2.475 2.647 1.00 96.81 184 VAL A N 1
ATOM 1380 C CA . VAL A 1 184 ? 13.548 -1.181 3.119 1.00 96.81 184 VAL A CA 1
ATOM 1381 C C . VAL A 1 184 ? 12.031 -1.170 3.256 1.00 96.81 184 VAL A C 1
ATOM 1383 O O . VAL A 1 184 ? 11.298 -1.769 2.471 1.00 96.81 184 VAL A O 1
ATOM 1386 N N . ILE A 1 185 ? 11.560 -0.377 4.212 1.00 97.56 185 ILE A N 1
ATOM 1387 C CA . ILE A 1 185 ? 10.191 0.128 4.246 1.00 97.56 185 ILE A CA 1
ATOM 1388 C C . ILE A 1 185 ? 10.214 1.521 3.612 1.00 97.56 185 ILE A C 1
ATOM 1390 O O . ILE A 1 185 ? 10.851 2.441 4.142 1.00 97.56 185 ILE A O 1
ATOM 1394 N N . GLU A 1 186 ? 9.513 1.684 2.495 1.00 96.12 186 GLU A N 1
ATOM 1395 C CA . GLU A 1 186 ? 9.429 2.943 1.758 1.00 96.12 186 GLU A CA 1
ATOM 1396 C C . GLU A 1 186 ? 8.152 3.715 2.120 1.00 96.12 186 GLU A C 1
ATOM 1398 O O . GLU A 1 186 ? 7.029 3.201 2.070 1.00 96.12 186 GLU A O 1
ATOM 1403 N N . TYR A 1 187 ? 8.322 4.999 2.434 1.00 95.19 187 TYR A N 1
ATOM 1404 C CA . TYR A 1 187 ? 7.231 5.963 2.515 1.00 95.19 187 TYR A CA 1
ATOM 1405 C C . TYR A 1 187 ? 7.495 7.129 1.571 1.00 95.19 187 TYR A C 1
ATOM 1407 O O . TYR A 1 187 ? 8.575 7.714 1.577 1.00 95.19 187 TYR A O 1
ATOM 1415 N N . ARG A 1 188 ? 6.472 7.569 0.845 1.00 92.69 188 ARG A N 1
ATOM 1416 C CA . ARG A 1 188 ? 6.516 8.844 0.124 1.00 92.69 188 ARG A CA 1
ATOM 1417 C C . ARG A 1 188 ? 6.052 9.986 1.002 1.00 92.69 188 ARG A C 1
ATOM 1419 O O . ARG A 1 188 ? 5.112 9.849 1.786 1.00 92.69 188 ARG A O 1
ATOM 1426 N N . ILE A 1 189 ? 6.688 11.135 0.823 1.00 88.25 189 ILE A N 1
ATOM 1427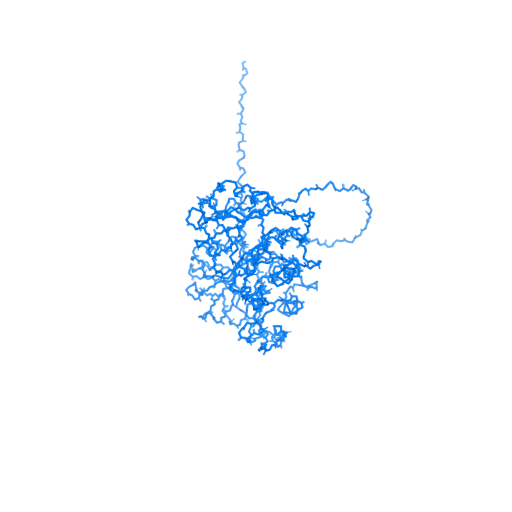 C CA . ILE A 1 189 ? 6.300 12.387 1.452 1.00 88.25 189 ILE A CA 1
ATOM 1428 C C . ILE A 1 189 ? 5.301 13.080 0.529 1.00 88.25 189 ILE A C 1
ATOM 1430 O O . ILE A 1 189 ? 5.654 13.591 -0.534 1.00 88.25 189 ILE A O 1
ATOM 1434 N N . THR A 1 190 ? 4.038 13.148 0.936 1.00 83.56 190 THR A N 1
ATOM 1435 C CA . THR A 1 190 ? 3.046 13.928 0.198 1.00 83.56 190 THR A CA 1
ATOM 1436 C C . THR A 1 190 ? 3.302 15.422 0.361 1.00 83.56 190 THR A C 1
ATOM 1438 O O . THR A 1 190 ? 3.776 15.921 1.396 1.00 83.56 190 THR A O 1
ATOM 1441 N N . ALA A 1 191 ? 2.981 16.171 -0.694 1.00 65.62 191 ALA A N 1
ATOM 1442 C CA . ALA A 1 191 ? 2.838 17.612 -0.601 1.00 65.62 191 ALA A CA 1
ATOM 1443 C C . ALA A 1 191 ? 1.611 17.893 0.275 1.00 65.62 191 ALA A C 1
ATOM 1445 O O . ALA A 1 191 ? 0.479 17.821 -0.190 1.00 65.62 191 ALA A O 1
ATOM 1446 N N . GLY A 1 192 ? 1.839 18.140 1.562 1.00 54.12 192 GLY A N 1
ATOM 1447 C CA . GLY A 1 192 ? 0.843 18.797 2.392 1.00 54.12 192 GLY A CA 1
ATOM 1448 C C . GLY A 1 192 ? 0.901 20.289 2.102 1.00 54.12 192 GLY A C 1
ATOM 1449 O O . GLY A 1 192 ? 2.000 20.827 1.926 1.00 54.12 192 GLY A O 1
ATOM 1450 N N . ASP A 1 193 ? -0.249 20.960 2.088 1.00 40.03 193 ASP A N 1
ATOM 1451 C CA . ASP A 1 193 ? -0.282 22.393 2.358 1.00 40.03 193 ASP A CA 1
ATOM 1452 C C . ASP A 1 193 ? 0.458 22.587 3.679 1.00 40.03 193 ASP A C 1
ATOM 1454 O O . ASP A 1 193 ? -0.002 22.146 4.734 1.00 40.03 193 ASP A O 1
ATOM 1458 N N . ALA A 1 194 ? 1.670 23.139 3.617 1.00 35.56 194 ALA A N 1
ATOM 1459 C CA . ALA A 1 194 ? 2.422 23.425 4.821 1.00 35.56 194 ALA A CA 1
ATOM 1460 C C . ALA A 1 194 ? 1.516 24.299 5.695 1.00 35.56 194 ALA A C 1
ATOM 1462 O O . ALA A 1 194 ? 1.083 25.354 5.215 1.00 35.56 194 ALA A O 1
ATOM 1463 N N . PRO A 1 195 ? 1.211 23.926 6.952 1.00 34.34 195 PRO A N 1
ATOM 1464 C CA . PRO A 1 195 ? 0.663 24.908 7.856 1.00 34.34 195 PRO A CA 1
ATOM 1465 C C . PRO A 1 195 ? 1.729 25.993 7.932 1.00 34.34 195 PRO A C 1
ATOM 1467 O O . PRO A 1 195 ? 2.845 25.770 8.413 1.00 34.34 195 PRO A O 1
ATOM 1470 N N . ALA A 1 196 ? 1.413 27.158 7.367 1.00 32.38 196 ALA A N 1
ATOM 1471 C CA . ALA A 1 196 ? 2.192 28.350 7.592 1.00 32.38 196 ALA A CA 1
ATOM 1472 C C . ALA A 1 196 ? 2.346 28.438 9.108 1.00 32.38 196 ALA A C 1
ATOM 1474 O O . ALA A 1 196 ? 1.356 28.550 9.831 1.00 32.38 196 ALA A O 1
ATOM 1475 N N . ARG A 1 197 ? 3.582 28.331 9.601 1.00 35.62 197 ARG A N 1
ATOM 1476 C CA . ARG A 1 197 ? 3.909 28.726 10.966 1.00 35.62 197 ARG A CA 1
ATOM 1477 C C . ARG A 1 197 ? 3.650 30.225 11.049 1.00 35.62 197 ARG A C 1
ATOM 1479 O O . ARG A 1 197 ? 4.559 31.035 10.896 1.00 35.62 197 ARG A O 1
ATOM 1486 N N . THR A 1 198 ? 2.391 30.604 11.224 1.00 30.58 198 THR A N 1
ATOM 1487 C CA . THR A 1 198 ? 2.007 31.964 11.546 1.00 30.58 198 THR A CA 1
ATOM 1488 C C . THR A 1 198 ? 2.420 32.181 12.984 1.00 30.58 198 THR A C 1
ATOM 1490 O O . THR A 1 198 ? 1.790 31.686 13.919 1.00 30.58 198 THR A O 1
ATOM 1493 N N . ALA A 1 199 ? 3.520 32.910 13.147 1.00 29.42 199 ALA A N 1
ATOM 1494 C CA . ALA A 1 199 ? 3.752 33.675 14.352 1.00 29.42 199 ALA A CA 1
ATOM 1495 C C . ALA A 1 199 ? 2.456 34.426 14.699 1.00 29.42 199 ALA A C 1
ATOM 1497 O O . ALA A 1 199 ? 1.874 35.098 13.845 1.00 29.42 199 ALA A O 1
ATOM 1498 N N . PHE A 1 200 ? 1.997 34.273 15.940 1.00 28.70 200 PHE A N 1
ATOM 1499 C CA . PHE A 1 200 ? 0.914 35.078 16.495 1.00 28.70 200 PHE A CA 1
ATOM 1500 C C . PHE A 1 200 ? 1.191 36.569 16.253 1.00 28.70 200 PHE A C 1
ATOM 1502 O O . PHE A 1 200 ? 2.315 37.035 16.465 1.00 28.70 200 PHE A O 1
ATOM 1509 N N . PRO A 1 201 ? 0.158 37.337 15.883 1.00 29.30 201 PRO A N 1
ATOM 1510 C CA . PRO A 1 201 ? -0.370 38.253 16.886 1.00 29.30 201 PRO A CA 1
ATOM 1511 C C . PRO A 1 201 ? -1.906 38.293 16.960 1.00 29.30 201 PRO A C 1
ATOM 1513 O O . PRO A 1 201 ? -2.640 37.838 16.090 1.00 29.30 201 PRO A O 1
ATOM 1516 N N . LEU A 1 202 ? -2.355 38.829 18.090 1.00 27.84 202 LEU A N 1
ATOM 1517 C CA . LEU A 1 202 ? -3.712 38.879 18.627 1.00 27.84 202 LEU A CA 1
ATOM 1518 C C . LEU A 1 202 ? -4.703 39.718 17.785 1.00 27.84 202 LEU A C 1
ATOM 1520 O O . LEU A 1 202 ? -4.443 40.895 17.579 1.00 27.84 202 LEU A O 1
ATOM 1524 N N . THR A 1 203 ? -5.869 39.121 17.468 1.00 25.69 203 THR A N 1
ATOM 1525 C CA . THR A 1 203 ? -7.272 39.654 17.441 1.00 25.69 203 THR A CA 1
ATOM 1526 C C . THR A 1 203 ? -7.624 40.977 16.703 1.00 25.69 203 THR A C 1
ATOM 1528 O O . THR A 1 203 ? -6.770 41.823 16.490 1.00 25.69 203 THR A O 1
ATOM 1531 N N . PRO A 1 204 ? -8.923 41.320 16.524 1.00 39.47 204 PRO A N 1
ATOM 1532 C CA . PRO A 1 204 ? -10.016 40.594 15.858 1.00 39.47 204 PRO A CA 1
ATOM 1533 C C . PRO A 1 204 ? -10.791 41.506 14.860 1.00 39.47 204 PRO A C 1
ATOM 1535 O O . PRO A 1 204 ? -10.744 42.724 14.983 1.00 39.47 204 PRO A O 1
ATOM 1538 N N . ALA A 1 205 ? -11.572 40.930 13.933 1.00 25.25 205 ALA A N 1
ATOM 1539 C CA . ALA A 1 205 ? -12.935 41.368 13.549 1.00 25.25 205 ALA A CA 1
ATOM 1540 C C . ALA A 1 205 ? -13.332 40.926 12.127 1.00 25.25 205 ALA A C 1
ATOM 1542 O O . ALA A 1 205 ? -12.640 41.204 11.158 1.00 25.25 205 ALA A O 1
ATOM 1543 N N . SER A 1 206 ? -14.508 40.289 12.064 1.00 29.61 206 SER A N 1
ATOM 1544 C CA . SER A 1 206 ? -15.574 40.396 11.053 1.00 29.61 206 SER A CA 1
ATOM 1545 C C . SER A 1 206 ? -15.197 40.765 9.612 1.00 29.61 206 SER A C 1
ATOM 1547 O O . SER A 1 206 ? -14.795 41.893 9.353 1.00 29.61 206 SER A O 1
ATOM 1549 N N . LEU A 1 207 ? -15.563 39.900 8.657 1.00 26.95 207 LEU A N 1
ATOM 1550 C CA . LEU A 1 207 ? -16.576 40.233 7.646 1.00 26.95 207 LEU A CA 1
ATOM 1551 C C . LEU A 1 207 ? -17.036 38.988 6.869 1.00 26.95 207 LEU A C 1
ATOM 1553 O O . LEU A 1 207 ? -16.274 38.078 6.564 1.00 26.95 207 LEU A O 1
ATOM 1557 N N . ARG A 1 208 ? -18.339 38.989 6.583 1.00 32.22 208 ARG A N 1
ATOM 1558 C CA . ARG A 1 208 ? -19.084 38.056 5.731 1.00 32.22 208 ARG A CA 1
ATOM 1559 C C . ARG A 1 208 ? -18.542 38.052 4.297 1.00 32.22 208 ARG A C 1
ATOM 1561 O O . ARG A 1 208 ? -18.232 39.120 3.779 1.00 32.22 208 ARG A O 1
ATOM 1568 N N . GLY A 1 209 ? -18.622 36.912 3.608 1.00 25.00 209 GLY A N 1
ATOM 1569 C CA . GLY A 1 209 ? -18.575 36.898 2.144 1.00 25.00 209 GLY A CA 1
ATOM 1570 C C . GLY A 1 209 ? -18.444 35.515 1.506 1.00 25.00 209 GLY A C 1
ATOM 1571 O O . GLY A 1 209 ? -17.390 34.912 1.599 1.00 25.00 209 GLY A O 1
ATOM 1572 N N . ALA A 1 210 ? -19.510 35.112 0.807 1.00 25.75 210 ALA A N 1
ATOM 1573 C CA . ALA A 1 210 ? -19.595 34.125 -0.278 1.00 25.75 210 ALA A CA 1
ATOM 1574 C C . ALA A 1 210 ? -19.238 32.649 0.005 1.00 25.75 210 ALA A C 1
ATOM 1576 O O . ALA A 1 210 ? -18.114 32.285 0.328 1.00 25.75 210 ALA A O 1
ATOM 1577 N N . ALA A 1 211 ? -20.228 31.782 -0.229 1.00 29.20 211 ALA A N 1
ATOM 1578 C CA . ALA A 1 211 ? -20.025 30.347 -0.376 1.00 29.20 211 ALA A CA 1
ATOM 1579 C C . ALA A 1 211 ? -19.124 30.070 -1.596 1.00 29.20 211 ALA A C 1
ATOM 1581 O O . ALA A 1 211 ? -19.406 30.610 -2.672 1.00 29.20 211 ALA A O 1
ATOM 1582 N N . PRO A 1 212 ? -18.076 29.238 -1.469 1.00 27.20 212 PRO A N 1
ATOM 1583 C CA . PRO A 1 212 ? -17.334 28.785 -2.626 1.00 27.20 212 PRO A CA 1
ATOM 1584 C C . PRO A 1 212 ? -18.181 27.784 -3.414 1.00 27.20 212 PRO A C 1
ATOM 1586 O O . PRO A 1 212 ? -18.739 26.830 -2.873 1.00 27.20 212 PRO A O 1
ATOM 1589 N N . THR A 1 213 ? -18.271 28.029 -4.717 1.00 26.78 213 THR A N 1
ATOM 1590 C CA . THR A 1 213 ? -18.645 27.058 -5.746 1.00 26.78 213 THR A CA 1
ATOM 1591 C C . THR A 1 213 ? -17.862 25.758 -5.509 1.00 26.78 213 THR A C 1
ATOM 1593 O O . THR A 1 213 ? -16.663 25.853 -5.239 1.00 26.78 213 THR A O 1
ATOM 1596 N N . PRO A 1 214 ? -18.470 24.559 -5.610 1.00 25.69 214 PRO A N 1
ATOM 1597 C CA . PRO A 1 214 ? -17.731 23.317 -5.437 1.00 25.69 214 PRO A CA 1
ATOM 1598 C C . PRO A 1 214 ? -16.701 23.205 -6.562 1.00 25.69 214 PRO A C 1
ATOM 1600 O O . PRO A 1 214 ? -17.032 22.922 -7.713 1.00 25.69 214 PRO A O 1
ATOM 1603 N N . SER A 1 215 ? -15.441 23.479 -6.239 1.00 25.84 215 SER A N 1
ATOM 1604 C CA . SER A 1 215 ? -14.326 23.085 -7.081 1.00 25.84 215 SER A CA 1
ATOM 1605 C C . SER A 1 215 ? -14.268 21.564 -7.054 1.00 25.84 215 SER A C 1
ATOM 1607 O O . SER A 1 215 ? -14.133 20.972 -5.981 1.00 25.84 215 SER A O 1
ATOM 1609 N N . LEU A 1 216 ? -14.383 20.943 -8.228 1.00 28.34 216 LEU A N 1
ATOM 1610 C CA . LEU A 1 216 ? -14.023 19.540 -8.419 1.00 28.34 216 LEU A CA 1
ATOM 1611 C C . LEU A 1 216 ? -12.647 19.292 -7.773 1.00 28.34 216 LEU A C 1
ATOM 1613 O O . LEU A 1 216 ? -11.771 20.155 -7.900 1.00 28.34 216 LEU A O 1
ATOM 1617 N N . PRO A 1 217 ? -12.453 18.171 -7.057 1.00 26.41 217 PRO A N 1
ATOM 1618 C CA . PRO A 1 217 ? -11.217 17.936 -6.331 1.00 26.41 217 PRO A CA 1
ATOM 1619 C C . PRO A 1 217 ? -10.031 17.953 -7.299 1.00 26.41 217 PRO A C 1
ATOM 1621 O O . PRO A 1 217 ? -10.042 17.294 -8.341 1.00 26.41 217 PRO A O 1
ATOM 1624 N N . SER A 1 218 ? -9.014 18.741 -6.954 1.00 27.58 218 SER A N 1
ATOM 1625 C CA . SER A 1 218 ? -7.763 18.844 -7.694 1.00 27.58 218 SER A CA 1
ATOM 1626 C C . SER A 1 218 ? -6.937 17.570 -7.506 1.00 27.58 218 SER A C 1
ATOM 1628 O O . SER A 1 218 ? -5.977 17.546 -6.739 1.00 27.58 218 SER A O 1
ATOM 1630 N N . TRP A 1 219 ? -7.302 16.510 -8.220 1.00 32.62 219 TRP A N 1
ATOM 1631 C CA . TRP A 1 219 ? -6.464 15.330 -8.416 1.00 32.62 219 TRP A CA 1
ATOM 1632 C C . TRP A 1 219 ? -6.030 15.270 -9.875 1.00 32.62 219 TRP A C 1
ATOM 1634 O O . TRP A 1 219 ? -6.490 14.454 -10.663 1.00 32.62 219 TRP A O 1
ATOM 1644 N N . THR A 1 220 ? -5.115 16.156 -10.243 1.00 27.05 220 THR A N 1
ATOM 1645 C CA . THR A 1 220 ? -4.220 15.884 -11.363 1.00 27.05 220 THR A CA 1
ATOM 1646 C C . THR A 1 220 ? -2.808 16.118 -10.890 1.00 27.05 220 THR A C 1
ATOM 1648 O O . THR A 1 220 ? -2.409 17.257 -10.656 1.00 27.05 220 THR A O 1
ATOM 1651 N N . LYS A 1 221 ? -2.026 15.048 -10.861 1.00 32.88 221 LYS A N 1
ATOM 1652 C CA . LYS A 1 221 ? -0.772 15.097 -11.591 1.00 32.88 221 LYS A CA 1
ATOM 1653 C C . LYS A 1 221 ? -0.651 13.824 -12.418 1.00 32.88 221 LYS A C 1
ATOM 1655 O O . LYS A 1 221 ? -0.350 12.761 -11.892 1.00 32.88 221 LYS A O 1
ATOM 1660 N N . GLU A 1 222 ? -0.807 13.974 -13.730 1.00 37.03 222 GLU A N 1
ATOM 1661 C CA . GLU A 1 222 ? 0.282 13.549 -14.608 1.00 37.03 222 GLU A CA 1
ATOM 1662 C C . GLU A 1 222 ? 1.599 13.963 -13.925 1.00 37.03 222 GLU A C 1
ATOM 1664 O O . GLU A 1 222 ? 1.946 15.143 -13.881 1.00 37.03 222 GLU A O 1
ATOM 1669 N N . GLN A 1 223 ? 2.262 13.021 -13.255 1.00 32.06 223 GLN A N 1
ATOM 1670 C CA . GLN A 1 223 ? 3.694 13.118 -13.024 1.00 32.06 223 GLN A CA 1
ATOM 1671 C C . GLN A 1 223 ? 4.333 12.203 -14.053 1.00 32.06 223 GLN A C 1
ATOM 1673 O O . GLN A 1 223 ? 4.516 11.014 -13.808 1.00 32.06 223 GLN A O 1
ATOM 1678 N N . ASP A 1 224 ? 4.661 12.780 -15.207 1.00 32.84 224 ASP A N 1
ATOM 1679 C CA . ASP A 1 224 ? 5.818 12.321 -15.968 1.00 32.84 224 ASP A CA 1
ATOM 1680 C C . ASP A 1 224 ? 6.999 12.296 -14.984 1.00 32.84 224 ASP A C 1
ATOM 1682 O O . ASP A 1 224 ? 7.497 13.340 -14.556 1.00 32.84 224 ASP A O 1
ATOM 1686 N N . GLY A 1 225 ? 7.342 11.100 -14.507 1.00 31.11 225 GLY A N 1
ATOM 1687 C CA . GLY A 1 225 ? 8.329 10.888 -13.448 1.00 31.11 225 GLY A CA 1
ATOM 1688 C C . GLY A 1 225 ? 8.160 9.586 -12.660 1.00 31.11 225 GLY A C 1
ATOM 1689 O O . GLY A 1 225 ? 9.092 9.192 -11.967 1.00 31.11 225 GLY A O 1
ATOM 1690 N N . GLY A 1 226 ? 7.015 8.903 -12.767 1.00 50.03 226 GLY A N 1
ATOM 1691 C CA . GLY A 1 226 ? 6.857 7.505 -12.353 1.00 50.03 226 GLY A CA 1
ATOM 1692 C C . GLY A 1 226 ? 6.593 6.609 -13.560 1.00 50.03 226 GLY A C 1
ATOM 1693 O O . GLY A 1 226 ? 5.965 7.044 -14.522 1.00 50.03 226 GLY A O 1
ATOM 1694 N N . GLU A 1 227 ? 7.047 5.355 -13.516 1.00 57.97 227 GLU A N 1
ATOM 1695 C CA . GLU A 1 227 ? 6.776 4.393 -14.591 1.00 57.97 227 GLU A CA 1
ATOM 1696 C C . GLU A 1 227 ? 5.274 4.083 -14.711 1.00 57.97 227 GLU A C 1
ATOM 1698 O O . GLU A 1 227 ? 4.833 3.713 -15.785 1.00 57.97 227 GLU A O 1
ATOM 1703 N N . PHE A 1 228 ? 4.463 4.284 -13.659 1.00 68.44 228 PHE A N 1
ATOM 1704 C CA . PHE A 1 228 ? 3.039 3.923 -13.620 1.00 68.44 228 PHE A CA 1
ATOM 1705 C C . PHE A 1 228 ? 2.086 5.113 -13.455 1.00 68.44 228 PHE A C 1
ATOM 1707 O O . PHE A 1 228 ? 2.264 5.979 -12.601 1.00 68.44 228 PHE A O 1
ATOM 1714 N N . VAL A 1 229 ? 1.006 5.092 -14.236 1.00 78.12 229 VAL A N 1
ATOM 1715 C CA . VAL A 1 229 ? -0.178 5.942 -14.116 1.00 78.12 229 VAL A CA 1
ATOM 1716 C C . VAL A 1 229 ? -1.225 5.215 -13.274 1.00 78.12 229 VAL A C 1
ATOM 1718 O O . VAL A 1 229 ? -1.764 4.197 -13.703 1.00 78.12 229 VAL A O 1
ATOM 1721 N N . VAL A 1 230 ? -1.545 5.762 -12.100 1.00 77.44 230 VAL A N 1
ATOM 1722 C CA . VAL A 1 230 ? -2.567 5.248 -11.168 1.00 77.44 230 VAL A CA 1
ATOM 1723 C C . VAL A 1 230 ? -3.616 6.347 -10.952 1.00 77.44 230 VAL A C 1
ATOM 1725 O O . VAL A 1 230 ? -3.358 7.279 -10.190 1.00 77.44 230 VAL A O 1
ATOM 1728 N N . PRO A 1 231 ? -4.773 6.310 -11.646 1.00 76.75 231 PRO A N 1
ATOM 1729 C CA . PRO A 1 231 ? -5.756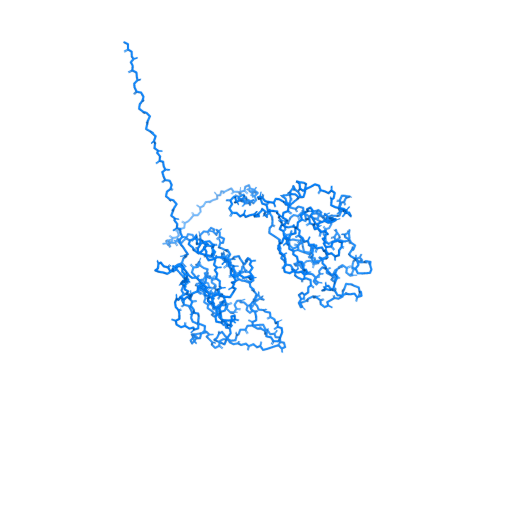 7.396 -11.576 1.00 76.75 231 PRO A CA 1
ATOM 1730 C C . PRO A 1 231 ? -6.416 7.557 -10.202 1.00 76.75 231 PRO A C 1
ATOM 1732 O O . PRO A 1 231 ? -6.725 8.676 -9.799 1.00 76.75 231 PRO A O 1
ATOM 1735 N N . TYR A 1 232 ? -6.611 6.449 -9.484 1.00 75.12 232 TYR A N 1
ATOM 1736 C CA . TYR A 1 232 ? -7.218 6.421 -8.156 1.00 75.12 232 TYR A CA 1
ATOM 1737 C C . TYR A 1 232 ? -6.463 5.445 -7.259 1.00 75.12 232 TYR A C 1
ATOM 1739 O O . TYR A 1 232 ? -6.167 4.321 -7.662 1.00 75.12 232 TYR A O 1
ATOM 1747 N N . VAL A 1 233 ? -6.174 5.867 -6.027 1.00 68.62 233 VAL A N 1
ATOM 1748 C CA . VAL A 1 233 ? -5.534 5.007 -5.027 1.00 68.62 233 VAL A CA 1
ATOM 1749 C C . VAL A 1 233 ? -6.593 4.106 -4.403 1.00 68.62 233 VAL A C 1
ATOM 1751 O O . VAL A 1 233 ? -7.524 4.583 -3.758 1.00 68.62 233 VAL A O 1
ATOM 1754 N N . MET A 1 234 ? -6.427 2.799 -4.581 1.00 78.50 234 MET A N 1
ATOM 1755 C CA . MET A 1 234 ? -7.292 1.770 -4.006 1.00 78.50 234 MET A CA 1
ATOM 1756 C C . MET A 1 234 ? -6.523 1.028 -2.904 1.00 78.50 234 MET A C 1
ATOM 1758 O O . MET A 1 234 ? -5.337 0.739 -3.093 1.00 78.50 234 MET A O 1
ATOM 1762 N N . PRO A 1 235 ? -7.142 0.698 -1.755 1.00 70.75 235 PRO A N 1
ATOM 1763 C C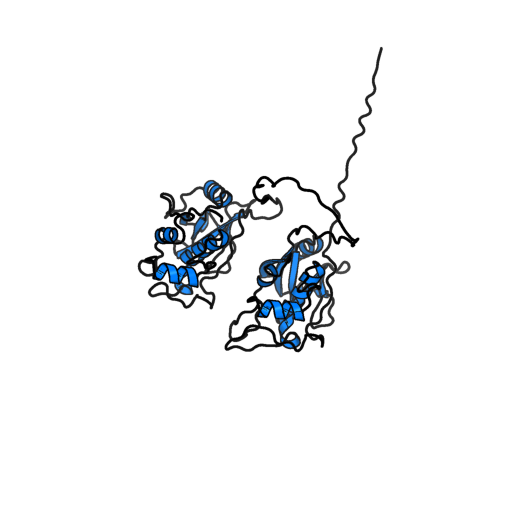A . PRO A 1 235 ? -6.457 -0.045 -0.702 1.00 70.75 235 PRO A CA 1
ATOM 1764 C C . PRO A 1 235 ? -6.127 -1.466 -1.165 1.00 70.75 235 PRO A C 1
ATOM 1766 O O . PRO A 1 235 ? -6.876 -2.054 -1.943 1.00 70.75 235 PRO A O 1
ATOM 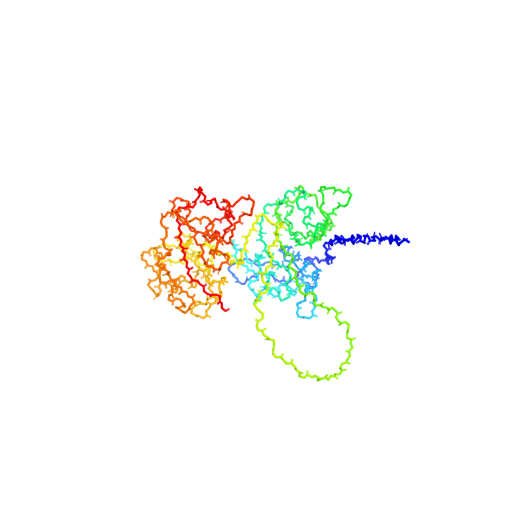1769 N N . LEU A 1 236 ? -5.032 -2.031 -0.654 1.00 77.25 236 LEU A N 1
ATOM 1770 C CA . LEU A 1 236 ? -4.690 -3.440 -0.834 1.00 77.25 236 LEU A CA 1
ATOM 1771 C C . LEU A 1 236 ? -5.215 -4.265 0.345 1.00 77.25 236 LEU A C 1
ATOM 1773 O O . LEU A 1 236 ? -4.869 -4.007 1.499 1.00 77.25 236 LEU A O 1
ATOM 1777 N N . PHE A 1 237 ? -5.999 -5.300 0.054 1.00 73.31 237 PHE A N 1
ATOM 1778 C CA . PHE A 1 237 ? -6.400 -6.318 1.019 1.00 73.31 237 PHE A CA 1
ATOM 1779 C C . PHE A 1 237 ? -5.898 -7.687 0.572 1.00 73.31 237 PHE A C 1
ATOM 1781 O O . PHE A 1 237 ? -6.189 -8.124 -0.540 1.00 73.31 237 PHE A O 1
ATOM 1788 N N . LYS A 1 238 ? -5.172 -8.384 1.453 1.00 84.56 238 LYS A N 1
ATOM 1789 C CA . LYS A 1 238 ? -4.744 -9.764 1.210 1.00 84.56 238 LYS A CA 1
ATOM 1790 C C . LYS A 1 238 ? -5.856 -10.735 1.591 1.00 84.56 238 LYS A C 1
ATOM 1792 O O . LYS A 1 238 ? -6.372 -10.675 2.702 1.00 84.56 238 LYS A O 1
ATOM 1797 N N . GLN A 1 239 ? -6.207 -11.666 0.709 1.00 76.56 239 GLN A N 1
ATOM 1798 C CA . GLN A 1 239 ? -7.253 -12.661 0.978 1.00 76.56 239 GLN A CA 1
ATOM 1799 C C . GLN A 1 239 ? -6.862 -13.626 2.110 1.00 76.56 239 GLN A C 1
ATOM 1801 O O . GLN A 1 239 ? -7.729 -14.157 2.793 1.00 76.56 239 GLN A O 1
ATOM 1806 N N . CYS A 1 240 ? -5.560 -13.812 2.349 1.00 67.88 240 CYS A N 1
ATOM 1807 C CA . CYS A 1 240 ? -5.023 -14.664 3.414 1.00 67.88 240 CYS A CA 1
ATOM 1808 C C . CYS A 1 240 ? -4.670 -13.920 4.709 1.00 67.88 240 CYS A C 1
ATOM 1810 O O . CYS A 1 240 ? -4.013 -14.486 5.578 1.00 67.88 240 CYS A O 1
ATOM 1812 N N . ASP A 1 241 ? -5.089 -12.662 4.852 1.00 80.12 241 ASP A N 1
ATOM 1813 C CA . ASP A 1 241 ? -4.921 -11.916 6.099 1.00 80.12 241 ASP A CA 1
ATOM 1814 C C . ASP A 1 241 ? -5.592 -12.654 7.270 1.00 80.12 241 ASP A C 1
ATOM 1816 O O . ASP A 1 241 ? -6.720 -13.126 7.144 1.00 80.12 241 ASP A O 1
ATOM 1820 N N . SER A 1 242 ? -4.925 -12.750 8.421 1.00 62.31 242 SER A N 1
ATOM 1821 C CA . SER A 1 242 ? -5.401 -13.537 9.568 1.00 62.31 242 SER A CA 1
ATOM 1822 C C . SER A 1 242 ? -6.739 -13.063 10.143 1.00 62.31 242 SER A C 1
ATOM 1824 O O . SER A 1 242 ? -7.412 -13.835 10.823 1.00 62.31 242 SER A O 1
ATOM 1826 N N . ARG A 1 243 ? -7.153 -11.821 9.861 1.00 64.88 243 ARG A N 1
ATOM 1827 C CA . ARG A 1 243 ? -8.427 -11.255 10.326 1.00 64.88 243 ARG A CA 1
ATOM 1828 C C . ARG A 1 243 ? -9.656 -11.883 9.670 1.00 64.88 243 ARG A C 1
ATOM 1830 O O . ARG A 1 243 ? -10.725 -11.817 10.263 1.00 64.88 243 ARG A O 1
ATOM 1837 N N . TRP A 1 244 ? -9.519 -12.423 8.458 1.00 85.19 244 TRP A N 1
ATOM 1838 C CA . TRP A 1 244 ? -10.645 -12.960 7.675 1.00 85.19 244 TRP A CA 1
ATOM 1839 C C . TRP A 1 244 ? -10.284 -14.177 6.819 1.00 85.19 244 TRP A C 1
ATOM 1841 O O . TRP A 1 244 ? -11.159 -14.888 6.347 1.00 85.19 244 TRP A O 1
ATOM 1851 N N . GLY A 1 245 ? -9.007 -14.465 6.583 1.00 66.06 245 GLY A N 1
ATOM 1852 C CA . GLY A 1 245 ? -8.561 -15.497 5.646 1.00 66.06 245 GLY A CA 1
ATOM 1853 C C . GLY A 1 245 ? -9.031 -16.909 5.997 1.00 66.06 245 GLY A C 1
ATOM 1854 O O . GLY A 1 245 ? -9.115 -17.763 5.110 1.00 66.06 245 GLY A O 1
ATOM 1855 N N . SER A 1 246 ? -9.372 -17.156 7.263 1.00 83.06 246 SER A N 1
ATOM 1856 C CA . SER A 1 246 ? -9.977 -18.404 7.737 1.00 83.06 246 SER A CA 1
ATOM 1857 C C . SER A 1 246 ? -11.504 -18.450 7.615 1.00 83.06 246 SER A C 1
ATOM 1859 O O . SER A 1 246 ? -12.083 -19.525 7.779 1.00 83.06 246 SER A O 1
ATOM 1861 N N . ASP A 1 247 ? -12.162 -17.322 7.340 1.00 93.12 247 ASP A N 1
ATOM 1862 C CA . ASP A 1 247 ? -13.613 -17.252 7.189 1.00 93.12 247 ASP A CA 1
ATOM 1863 C C . ASP A 1 247 ? -14.035 -18.038 5.955 1.00 93.12 247 ASP A C 1
ATOM 1865 O O . ASP A 1 247 ? -13.378 -17.998 4.912 1.00 93.12 247 ASP A O 1
ATOM 1869 N N . LYS A 1 248 ? -15.146 -18.763 6.063 1.00 95.88 248 LYS A N 1
ATOM 1870 C CA . LYS A 1 248 ? -15.681 -19.542 4.949 1.00 95.88 248 LYS A CA 1
ATOM 1871 C C . LYS A 1 248 ? -16.414 -18.640 3.960 1.00 95.88 248 LYS A C 1
ATOM 1873 O O . LYS A 1 248 ? -17.162 -17.758 4.379 1.00 95.88 248 LYS A O 1
ATOM 1878 N N . ILE A 1 249 ? -16.255 -18.898 2.666 1.00 94.50 249 ILE A N 1
ATOM 1879 C CA . ILE A 1 249 ? -17.134 -18.374 1.610 1.00 94.50 249 ILE A CA 1
ATOM 1880 C C . ILE A 1 249 ? -18.367 -19.276 1.536 1.00 94.50 249 ILE A C 1
ATOM 1882 O O . ILE A 1 249 ? -19.441 -18.865 1.963 1.00 94.50 249 ILE A O 1
ATOM 1886 N N . ASP A 1 250 ? -18.171 -20.544 1.178 1.00 95.12 250 ASP A N 1
ATOM 1887 C CA . ASP A 1 250 ? -19.146 -21.620 1.369 1.00 95.12 250 ASP A CA 1
ATOM 1888 C C . ASP A 1 250 ? -18.447 -22.829 2.002 1.00 95.12 250 ASP A C 1
ATOM 1890 O O . ASP A 1 250 ? -18.437 -22.964 3.231 1.00 95.12 250 ASP A O 1
ATOM 1894 N N . THR A 1 251 ? -17.749 -23.634 1.194 1.00 95.62 251 THR A N 1
ATOM 1895 C CA . THR A 1 251 ? -16.954 -24.772 1.680 1.00 95.62 251 THR A CA 1
ATOM 1896 C C . THR A 1 251 ? -15.495 -24.407 1.921 1.00 95.62 251 THR A C 1
ATOM 1898 O O . THR A 1 251 ? -14.880 -24.934 2.853 1.00 95.62 251 THR A O 1
ATOM 1901 N N . ASP A 1 252 ? -14.944 -23.490 1.128 1.00 93.62 252 ASP A N 1
ATOM 1902 C CA . ASP A 1 252 ? -13.548 -23.054 1.188 1.00 93.62 252 ASP A CA 1
ATOM 1903 C C . ASP A 1 252 ? -13.425 -21.707 1.904 1.00 93.62 252 ASP A C 1
ATOM 1905 O O . ASP A 1 252 ? -14.417 -21.008 2.131 1.00 93.62 252 ASP A O 1
ATOM 1909 N N . THR A 1 253 ? -12.216 -21.361 2.351 1.00 92.25 253 THR A N 1
ATOM 1910 C CA . THR A 1 253 ? -11.982 -20.086 3.040 1.00 92.25 253 THR A CA 1
ATOM 1911 C C . THR A 1 253 ? -11.687 -18.940 2.076 1.00 92.25 253 THR A C 1
ATOM 1913 O O . THR A 1 253 ? -11.285 -19.160 0.931 1.00 92.25 253 THR A O 1
ATOM 1916 N N . ILE A 1 254 ? -11.799 -17.699 2.562 1.00 85.06 254 ILE A N 1
ATOM 1917 C CA . ILE A 1 254 ? -11.373 -16.503 1.822 1.00 85.06 254 ILE A CA 1
ATOM 1918 C C . ILE A 1 254 ? -9.915 -16.640 1.359 1.00 85.06 254 ILE A C 1
ATOM 1920 O O . ILE A 1 254 ? -9.607 -16.309 0.217 1.00 85.06 254 ILE A O 1
ATOM 1924 N N . CYS A 1 255 ? -9.020 -17.185 2.187 1.00 74.81 255 CYS A N 1
ATOM 1925 C CA . CYS A 1 255 ? -7.631 -17.390 1.776 1.00 74.81 255 CYS A CA 1
ATOM 1926 C C . CYS A 1 255 ? -7.508 -18.333 0.569 1.00 74.81 255 CYS A C 1
ATOM 1928 O O . CYS A 1 255 ? -6.709 -18.076 -0.328 1.00 74.81 255 CYS A O 1
ATOM 1930 N N . GLN A 1 256 ? -8.320 -19.389 0.506 1.00 76.69 256 GLN A N 1
ATOM 1931 C CA . GLN A 1 256 ? -8.226 -20.402 -0.547 1.00 76.69 256 GLN A CA 1
ATOM 1932 C C . GLN A 1 256 ? -8.791 -19.917 -1.889 1.00 76.69 256 GLN A C 1
ATOM 1934 O O . GLN A 1 256 ? -8.197 -20.200 -2.925 1.00 76.69 256 GLN A O 1
ATOM 1939 N N . VAL A 1 257 ? -9.922 -19.198 -1.879 1.00 90.94 257 VAL A N 1
ATOM 1940 C CA . VAL A 1 257 ? -10.690 -18.899 -3.111 1.00 90.94 257 VAL A CA 1
ATOM 1941 C C . VAL A 1 257 ? -11.253 -17.470 -3.184 1.00 90.94 257 VAL A C 1
ATOM 1943 O O . VAL A 1 257 ? -12.022 -17.135 -4.077 1.00 90.94 257 VAL A O 1
ATOM 1946 N N . GLY A 1 258 ? -10.869 -16.582 -2.265 1.00 93.06 258 GLY A N 1
ATOM 1947 C CA . GLY A 1 258 ? -11.473 -15.255 -2.100 1.00 93.06 258 GLY A CA 1
ATOM 1948 C C . GLY A 1 258 ? -10.875 -14.122 -2.936 1.00 93.06 258 GLY A C 1
ATOM 1949 O O . GLY A 1 258 ? -11.113 -12.958 -2.604 1.00 93.06 258 GLY A O 1
ATOM 1950 N N . CYS A 1 259 ? -10.101 -14.412 -3.985 1.00 95.25 259 CYS A N 1
ATOM 1951 C CA . CYS A 1 259 ? -9.387 -13.399 -4.774 1.00 95.25 259 CYS A CA 1
ATOM 1952 C C . CYS A 1 259 ? -10.323 -12.375 -5.436 1.00 95.25 259 CYS A C 1
ATOM 1954 O O . CYS A 1 259 ? -10.115 -11.165 -5.309 1.00 95.25 259 CYS A O 1
ATOM 1956 N N . LEU A 1 260 ? -11.405 -12.832 -6.075 1.00 98.38 260 LEU A N 1
ATOM 1957 C CA . LEU A 1 260 ? -12.373 -11.945 -6.726 1.00 98.38 260 LEU A CA 1
ATOM 1958 C C . LEU A 1 260 ? -13.147 -11.096 -5.708 1.00 98.38 260 LEU A C 1
ATOM 1960 O O . LEU A 1 260 ? -13.296 -9.886 -5.890 1.00 98.38 260 LEU A O 1
ATOM 1964 N N . MET A 1 261 ? -13.594 -11.702 -4.607 1.00 98.56 261 MET A N 1
ATOM 1965 C CA . MET A 1 261 ? -14.306 -10.986 -3.543 1.00 98.56 261 MET A CA 1
ATOM 1966 C C . MET A 1 261 ? -13.399 -9.947 -2.869 1.00 98.56 261 MET A C 1
ATOM 1968 O O . MET A 1 261 ? -13.812 -8.806 -2.663 1.00 98.56 261 MET A O 1
ATOM 1972 N N . SER A 1 262 ? -12.138 -10.293 -2.603 1.00 95.06 262 SER A N 1
ATOM 1973 C CA . SER A 1 262 ? -11.166 -9.365 -2.015 1.00 95.06 262 SER A CA 1
ATOM 1974 C C . SER A 1 262 ? -10.860 -8.206 -2.971 1.00 95.06 262 SER A C 1
ATOM 1976 O O . SER A 1 262 ? -10.868 -7.053 -2.547 1.00 95.06 262 SER A O 1
ATOM 1978 N N . SER A 1 263 ? -10.708 -8.477 -4.273 1.00 97.69 263 SER A N 1
ATOM 1979 C CA . SER A 1 263 ? -10.560 -7.441 -5.312 1.00 97.69 263 SER A CA 1
ATOM 1980 C C . SER A 1 263 ? -11.771 -6.514 -5.410 1.00 97.69 263 SER A C 1
ATOM 1982 O O . SER A 1 263 ? -11.624 -5.296 -5.503 1.00 97.69 263 SER A O 1
ATOM 1984 N N . THR A 1 264 ? -12.974 -7.072 -5.298 1.00 98.69 264 THR A N 1
ATOM 1985 C CA . THR A 1 264 ? -14.225 -6.302 -5.266 1.00 98.69 264 THR A CA 1
ATOM 1986 C C . THR A 1 264 ? -14.327 -5.446 -4.000 1.00 98.69 264 THR A C 1
ATOM 1988 O O . THR A 1 264 ? -14.735 -4.288 -4.058 1.00 98.69 264 THR A O 1
ATOM 1991 N N . THR A 1 265 ? -13.886 -5.975 -2.856 1.00 98.12 265 THR A N 1
ATOM 1992 C CA . THR A 1 265 ? -13.825 -5.234 -1.587 1.00 98.12 265 THR A CA 1
ATOM 1993 C C . THR A 1 265 ? -12.895 -4.026 -1.693 1.00 98.12 265 THR A C 1
ATOM 1995 O O . THR A 1 265 ? -13.242 -2.946 -1.222 1.00 98.12 265 THR A O 1
ATOM 1998 N N . MET A 1 266 ? -11.726 -4.188 -2.323 1.00 94.81 266 MET A N 1
ATOM 1999 C CA . MET A 1 266 ? -10.777 -3.091 -2.541 1.00 94.81 266 MET A CA 1
ATOM 2000 C C . MET A 1 266 ? -11.411 -1.954 -3.355 1.00 94.81 266 MET A C 1
ATOM 2002 O O . MET A 1 266 ? -11.256 -0.788 -2.992 1.00 94.81 266 MET A O 1
ATOM 2006 N N . ALA A 1 267 ? -12.193 -2.288 -4.388 1.00 96.88 267 ALA A N 1
ATOM 2007 C CA . ALA A 1 267 ? -12.949 -1.307 -5.163 1.00 96.88 267 ALA A CA 1
ATOM 2008 C C . ALA A 1 267 ? -14.010 -0.584 -4.312 1.00 96.88 267 ALA A C 1
ATOM 2010 O O . ALA A 1 267 ? -14.020 0.645 -4.269 1.00 96.88 267 ALA A O 1
ATOM 2011 N N . LEU A 1 268 ? -14.850 -1.315 -3.567 1.00 95.31 268 LEU A N 1
ATOM 2012 C CA . LEU A 1 268 ? -15.845 -0.707 -2.665 1.00 95.31 268 LEU A CA 1
ATOM 2013 C C . LEU A 1 268 ? -15.188 0.250 -1.657 1.00 95.31 268 LEU A C 1
ATOM 2015 O O . LEU A 1 268 ? -15.674 1.361 -1.440 1.00 95.31 268 LEU A O 1
ATOM 2019 N N . ALA A 1 269 ? -14.059 -0.164 -1.076 1.00 84.88 269 ALA A N 1
ATOM 2020 C CA . ALA A 1 269 ? -13.310 0.622 -0.103 1.00 84.88 269 ALA A CA 1
ATOM 2021 C C . ALA A 1 269 ? -12.740 1.910 -0.706 1.00 84.88 269 ALA A C 1
ATOM 2023 O O . ALA A 1 269 ? -12.914 2.981 -0.124 1.00 84.88 269 ALA A O 1
ATOM 2024 N N . GLY A 1 270 ? -12.100 1.827 -1.876 1.00 81.25 270 GLY A N 1
ATOM 2025 C CA . GLY A 1 270 ? -11.559 3.005 -2.554 1.00 81.25 270 GLY A CA 1
ATOM 2026 C C . GLY A 1 270 ? -12.636 3.947 -3.100 1.00 81.25 270 GLY A C 1
ATOM 2027 O O . GLY A 1 270 ? -12.401 5.145 -3.215 1.00 81.25 270 GLY A O 1
ATOM 2028 N N . HIS A 1 271 ? -13.851 3.446 -3.334 1.00 90.56 271 HIS A N 1
ATOM 2029 C CA . HIS A 1 271 ? -15.018 4.282 -3.619 1.00 90.56 271 HIS A CA 1
ATOM 2030 C C . HIS A 1 271 ? -15.724 4.819 -2.372 1.00 90.56 271 HIS A C 1
ATOM 2032 O O . HIS A 1 271 ? -16.684 5.574 -2.514 1.00 90.56 271 HIS A O 1
ATOM 2038 N N . HIS A 1 272 ? -15.285 4.476 -1.159 1.00 86.31 272 HIS A N 1
ATOM 2039 C CA . HIS A 1 272 ? -15.968 4.845 0.086 1.00 86.31 272 HIS A CA 1
ATOM 2040 C C . HIS A 1 272 ? -17.440 4.386 0.105 1.00 86.31 272 HIS A C 1
ATOM 2042 O O . HIS A 1 272 ? -18.354 5.141 0.455 1.00 86.31 272 HIS A O 1
ATOM 2048 N N . ILE A 1 273 ? -17.685 3.153 -0.341 1.00 91.00 273 ILE A N 1
ATOM 2049 C CA . ILE A 1 273 ? -18.994 2.498 -0.284 1.00 91.00 273 ILE A CA 1
ATOM 2050 C C . ILE A 1 273 ? -18.999 1.591 0.940 1.00 91.00 273 ILE A C 1
ATOM 2052 O O . ILE A 1 273 ? -18.247 0.622 1.014 1.00 91.00 273 ILE A O 1
ATOM 2056 N N . ASN A 1 274 ? -19.835 1.929 1.917 1.00 91.12 274 ASN A N 1
ATOM 2057 C CA . ASN A 1 274 ? -19.968 1.139 3.133 1.00 91.12 274 ASN A CA 1
ATOM 2058 C C . ASN A 1 274 ? -20.791 -0.127 2.874 1.00 91.12 274 ASN A C 1
ATOM 2060 O O . ASN A 1 274 ? -21.748 -0.104 2.106 1.00 91.12 274 ASN A O 1
ATOM 2064 N N . VAL A 1 275 ? -20.466 -1.201 3.587 1.00 92.75 275 VAL A N 1
ATOM 2065 C CA . VAL A 1 275 ? -21.260 -2.435 3.642 1.00 92.75 275 VAL A CA 1
ATOM 2066 C C . VAL A 1 275 ? -21.932 -2.466 5.012 1.00 92.75 275 VAL A C 1
ATOM 2068 O O . VAL A 1 275 ? -21.244 -2.427 6.033 1.00 92.75 275 VAL A O 1
ATOM 2071 N N . ASP A 1 276 ? -23.267 -2.439 5.048 1.00 90.38 276 ASP A N 1
ATOM 2072 C CA . ASP A 1 276 ? -24.070 -2.316 6.280 1.00 90.38 276 ASP A CA 1
ATOM 2073 C C . ASP A 1 276 ? -23.596 -1.190 7.219 1.00 90.38 276 ASP A C 1
ATOM 2075 O O . ASP A 1 276 ? -23.461 -1.349 8.435 1.00 90.38 276 ASP A O 1
ATOM 2079 N N . GLY A 1 277 ? -23.289 -0.027 6.639 1.00 88.19 277 GLY A N 1
ATOM 2080 C CA . GLY A 1 277 ? -22.835 1.151 7.384 1.00 88.19 277 GLY A CA 1
ATOM 2081 C C . GLY A 1 277 ? -21.406 1.056 7.933 1.00 88.19 277 GLY A C 1
ATOM 2082 O O . GLY A 1 277 ? -20.980 1.956 8.655 1.00 88.19 277 GLY A O 1
ATOM 2083 N N . LYS A 1 278 ? -20.650 0.006 7.590 1.00 81.69 278 LYS A N 1
ATOM 2084 C CA . LYS A 1 278 ? -19.248 -0.179 7.985 1.00 81.69 278 LYS A CA 1
ATOM 2085 C C . LYS A 1 278 ? -18.313 0.012 6.794 1.00 81.69 278 LYS A C 1
ATOM 2087 O O . LYS A 1 278 ? -18.657 -0.337 5.667 1.00 81.69 278 LYS A O 1
ATOM 2092 N N . SER A 1 279 ? -17.106 0.506 7.069 1.00 81.88 279 SER A N 1
ATOM 2093 C CA . SER A 1 279 ? -16.034 0.539 6.069 1.00 81.88 279 SER A CA 1
ATOM 2094 C C . SER A 1 279 ? -15.719 -0.892 5.610 1.00 81.88 279 SER A C 1
ATOM 2096 O O . SER A 1 279 ? -15.518 -1.759 6.469 1.00 81.88 279 SER A O 1
ATOM 2098 N N . PRO A 1 280 ? -15.709 -1.177 4.298 1.00 85.06 280 PRO A N 1
ATOM 2099 C CA . PRO A 1 280 ? -15.584 -2.538 3.796 1.00 85.06 280 PRO A CA 1
ATOM 2100 C C . PRO A 1 280 ? -14.174 -3.107 4.015 1.00 85.06 280 PRO A C 1
ATOM 2102 O O . PRO A 1 280 ? -13.159 -2.449 3.792 1.00 85.06 280 PRO A O 1
ATOM 2105 N N . ASN A 1 281 ? -14.127 -4.376 4.411 1.00 91.06 281 ASN A N 1
ATOM 2106 C CA . ASN A 1 281 ? -12.958 -5.254 4.347 1.00 91.06 281 ASN A CA 1
ATOM 2107 C C . ASN A 1 281 ? -13.433 -6.658 3.909 1.00 91.06 281 ASN A C 1
ATOM 2109 O O . ASN A 1 281 ? -14.648 -6.888 3.896 1.00 91.06 281 ASN A O 1
ATOM 2113 N N . PRO A 1 282 ? -12.534 -7.591 3.540 1.00 93.12 282 PRO A N 1
ATOM 2114 C CA . PRO A 1 282 ? -12.966 -8.870 2.980 1.00 93.12 282 PRO A CA 1
ATOM 2115 C C . PRO A 1 282 ? -13.843 -9.692 3.930 1.00 93.12 282 PRO A C 1
ATOM 2117 O O . PRO A 1 282 ? -14.788 -10.321 3.473 1.00 93.12 282 PRO A O 1
ATOM 2120 N N . GLY A 1 283 ? -13.610 -9.638 5.246 1.00 86.06 283 GLY A N 1
ATOM 2121 C CA . GLY A 1 283 ? -14.477 -10.301 6.228 1.00 86.06 283 GLY A CA 1
ATOM 2122 C C . GLY A 1 283 ? -15.891 -9.707 6.269 1.00 86.06 283 GLY A C 1
ATOM 2123 O O . GLY A 1 283 ? -16.880 -10.439 6.255 1.00 86.06 283 GLY A O 1
ATOM 2124 N N . ILE A 1 284 ? -16.004 -8.373 6.249 1.00 90.44 284 ILE A N 1
ATOM 2125 C CA . ILE A 1 284 ? -17.293 -7.662 6.247 1.00 90.44 284 ILE A CA 1
ATOM 2126 C C . ILE A 1 284 ? -18.068 -7.942 4.957 1.00 90.44 284 ILE A C 1
ATOM 2128 O O . ILE A 1 284 ? -19.242 -8.306 5.028 1.00 90.44 284 ILE A O 1
ATOM 2132 N N . LEU A 1 285 ? -17.426 -7.802 3.790 1.00 98.12 285 LEU A N 1
ATOM 2133 C CA . LEU A 1 285 ? -18.091 -8.075 2.515 1.00 98.12 285 LEU A CA 1
ATOM 2134 C C . LEU A 1 285 ? -18.473 -9.555 2.407 1.00 98.12 285 LEU A C 1
ATOM 2136 O O . LEU A 1 285 ? -19.587 -9.856 1.992 1.00 98.12 285 LEU A O 1
ATOM 2140 N N . ASN A 1 286 ? -17.595 -10.474 2.822 1.00 98.44 286 ASN A N 1
ATOM 2141 C CA . ASN A 1 286 ? -17.893 -11.902 2.806 1.00 98.44 286 ASN A CA 1
ATOM 2142 C C . ASN A 1 286 ? -19.118 -12.245 3.661 1.00 98.44 286 ASN A C 1
ATOM 2144 O O . ASN A 1 286 ? -20.011 -12.938 3.183 1.00 98.44 286 ASN A O 1
ATOM 2148 N N . SER A 1 287 ? -19.185 -11.740 4.899 1.00 97.75 287 SER A N 1
ATOM 2149 C CA . SER A 1 287 ? -20.346 -11.949 5.774 1.00 97.75 287 SER A CA 1
ATOM 2150 C C . SER A 1 287 ? -21.628 -11.456 5.109 1.00 97.75 287 SER A C 1
ATOM 2152 O O . SER A 1 287 ? -22.607 -12.192 5.038 1.00 97.75 287 SER A O 1
ATOM 2154 N N . TRP A 1 288 ? -21.601 -10.241 4.563 1.00 98.44 288 TRP A N 1
ATOM 2155 C CA . TRP A 1 288 ? -22.755 -9.662 3.890 1.00 98.44 288 TRP A CA 1
ATOM 2156 C C . TRP A 1 288 ? -23.185 -10.482 2.667 1.00 98.44 288 TRP A C 1
ATOM 2158 O O . TRP A 1 288 ? -24.368 -10.765 2.499 1.00 98.44 288 TRP A O 1
ATOM 2168 N N . LEU A 1 289 ? -22.238 -10.921 1.834 1.00 98.62 289 LEU A N 1
ATOM 2169 C CA . LEU A 1 289 ? -22.524 -11.734 0.650 1.00 98.62 289 LEU A CA 1
ATOM 2170 C C . LEU A 1 289 ? -23.138 -13.085 1.028 1.00 98.62 289 LEU A C 1
ATOM 2172 O O . LEU A 1 289 ? -24.087 -13.517 0.379 1.00 98.62 289 LEU A O 1
ATOM 2176 N N . ARG A 1 290 ? -22.663 -13.734 2.097 1.00 97.94 290 ARG A N 1
ATOM 2177 C CA . ARG A 1 290 ? -23.263 -14.985 2.594 1.00 97.94 290 ARG A CA 1
ATOM 2178 C C . ARG A 1 290 ? -24.732 -14.803 2.975 1.00 97.94 290 ARG A C 1
ATOM 2180 O O . ARG A 1 290 ? -25.548 -15.664 2.653 1.00 97.94 290 ARG A O 1
ATOM 2187 N N . ASP A 1 291 ? -25.066 -13.674 3.591 1.00 97.56 291 ASP A N 1
ATOM 2188 C CA . ASP A 1 291 ? -26.428 -13.366 4.037 1.00 97.56 291 ASP A CA 1
ATOM 2189 C C . ASP A 1 291 ? -27.342 -12.866 2.901 1.00 97.56 291 ASP A C 1
ATOM 2191 O O . ASP A 1 291 ? -28.565 -12.898 3.029 1.00 97.56 291 ASP A O 1
ATOM 2195 N N . ASN A 1 292 ? -26.768 -12.442 1.769 1.00 97.12 292 ASN A N 1
ATOM 2196 C CA . ASN A 1 292 ? -27.487 -11.802 0.660 1.00 97.12 292 ASN A CA 1
ATOM 2197 C C . ASN A 1 292 ? -27.381 -12.575 -0.665 1.00 97.12 292 ASN A C 1
ATOM 2199 O O . ASN A 1 292 ? -27.424 -11.979 -1.742 1.00 97.12 292 ASN A O 1
ATOM 2203 N N . HIS A 1 293 ? -27.251 -13.905 -0.601 1.00 96.38 293 HIS A N 1
ATOM 2204 C CA . HIS A 1 293 ? -27.153 -14.778 -1.782 1.00 96.38 293 HIS A CA 1
ATOM 2205 C C . HIS A 1 293 ? -26.034 -14.367 -2.757 1.00 96.38 293 HIS A C 1
ATOM 2207 O O . HIS A 1 293 ? -26.155 -14.500 -3.974 1.00 96.38 293 HIS A O 1
ATOM 2213 N N . GLY A 1 294 ? -24.932 -13.864 -2.209 1.00 98.12 294 GLY A N 1
ATOM 2214 C CA . GLY A 1 294 ? -23.762 -13.405 -2.944 1.00 98.12 294 GLY A CA 1
ATOM 2215 C C . GLY A 1 294 ? -22.858 -14.519 -3.460 1.00 98.12 294 GLY A C 1
ATOM 2216 O O . GLY A 1 294 ? -21.862 -14.208 -4.102 1.00 98.12 294 GLY A O 1
ATOM 2217 N N . TYR A 1 295 ? -23.192 -15.790 -3.214 1.00 98.25 295 TYR A N 1
ATOM 2218 C CA . TYR A 1 295 ? -22.400 -16.938 -3.650 1.00 98.25 295 TYR A CA 1
ATOM 2219 C C . TYR A 1 295 ? -23.260 -18.081 -4.203 1.00 98.25 295 TYR A C 1
ATOM 2221 O O . TYR A 1 295 ? -24.368 -18.327 -3.720 1.00 98.25 295 TYR A O 1
ATOM 2229 N N . ILE A 1 296 ? -22.718 -18.807 -5.187 1.00 95.81 296 ILE A N 1
ATOM 2230 C CA . ILE A 1 296 ? -23.180 -20.138 -5.613 1.00 95.81 296 ILE A CA 1
ATOM 2231 C C . ILE A 1 296 ? -21.998 -21.090 -5.432 1.00 95.81 296 ILE A C 1
ATOM 2233 O O . ILE A 1 296 ? -21.031 -21.041 -6.188 1.00 95.81 296 ILE A O 1
ATOM 2237 N N . GLY A 1 297 ? -22.046 -21.947 -4.411 1.00 96.12 297 GLY A N 1
ATOM 2238 C CA . GLY A 1 297 ? -20.833 -22.637 -3.976 1.00 96.12 297 GLY A CA 1
ATOM 2239 C C . GLY A 1 297 ? -19.796 -21.618 -3.492 1.00 96.12 297 GLY A C 1
ATOM 2240 O O . GLY A 1 297 ? -20.141 -20.657 -2.809 1.00 96.12 297 GLY A O 1
ATOM 2241 N N . ASN A 1 298 ? -18.535 -21.781 -3.899 1.00 94.50 298 ASN A N 1
ATOM 2242 C CA . ASN A 1 298 ? -17.478 -20.807 -3.601 1.00 94.50 298 ASN A CA 1
ATOM 2243 C C . ASN A 1 298 ? -17.370 -19.661 -4.625 1.00 94.50 298 ASN A C 1
ATOM 2245 O O . ASN A 1 298 ? -16.505 -18.797 -4.475 1.00 94.50 298 ASN A O 1
ATOM 2249 N N . ASP A 1 299 ? -18.225 -19.638 -5.651 1.00 93.75 299 ASP A N 1
ATOM 2250 C CA . ASP A 1 299 ? -18.171 -18.627 -6.704 1.00 93.75 299 ASP A CA 1
ATOM 2251 C C . ASP A 1 299 ? -18.971 -17.383 -6.307 1.00 93.75 299 ASP A C 1
ATOM 2253 O O . ASP A 1 299 ? -20.135 -17.475 -5.906 1.00 93.75 299 ASP A O 1
ATOM 2257 N N . LEU A 1 300 ? -18.351 -16.206 -6.443 1.00 97.75 300 LEU A N 1
ATOM 2258 C CA . LEU A 1 300 ? -19.013 -14.915 -6.244 1.00 97.75 300 LEU A CA 1
ATOM 2259 C C . LEU A 1 300 ? -20.095 -14.707 -7.307 1.00 97.75 300 LEU A C 1
ATOM 2261 O O . LEU A 1 300 ? -19.812 -14.743 -8.499 1.00 97.75 300 LEU A O 1
ATOM 2265 N N . VAL A 1 301 ? -21.310 -14.385 -6.872 1.00 97.88 301 VAL A N 1
ATOM 2266 C CA . VAL A 1 301 ? -22.364 -13.849 -7.737 1.00 97.88 301 VAL A CA 1
ATOM 2267 C C . VAL A 1 301 ? -22.116 -12.350 -7.883 1.00 97.88 301 VAL A C 1
ATOM 2269 O O . VAL A 1 301 ? -22.552 -11.558 -7.049 1.00 97.88 301 VAL A O 1
ATOM 2272 N N . GLU A 1 302 ? -21.406 -11.925 -8.930 1.00 97.50 302 GLU A N 1
ATOM 2273 C CA . GLU A 1 302 ? -20.920 -10.539 -9.043 1.00 97.50 302 GLU A CA 1
ATOM 2274 C C . GLU A 1 302 ? -22.062 -9.514 -9.066 1.00 97.50 302 GLU A C 1
ATOM 2276 O O . GLU A 1 302 ? -21.964 -8.439 -8.477 1.00 97.50 302 GLU A O 1
ATOM 2281 N N . SER A 1 303 ? -23.199 -9.881 -9.660 1.00 96.50 303 SER A N 1
ATOM 2282 C CA . SER A 1 303 ? -24.400 -9.038 -9.662 1.00 96.50 303 SER A CA 1
ATOM 2283 C C . SER A 1 303 ? -24.980 -8.765 -8.269 1.00 96.50 303 SER A C 1
ATOM 2285 O O . SER A 1 303 ? -25.602 -7.722 -8.073 1.00 96.50 303 SER A O 1
ATOM 2287 N N . ALA A 1 304 ? -24.740 -9.634 -7.280 1.00 97.81 304 ALA A N 1
ATOM 2288 C CA . ALA A 1 304 ? -25.221 -9.433 -5.914 1.00 97.81 304 ALA A CA 1
ATOM 2289 C C . ALA A 1 304 ? -24.518 -8.259 -5.216 1.00 97.81 304 ALA A C 1
ATOM 2291 O O . ALA A 1 304 ? -25.107 -7.619 -4.349 1.00 97.81 304 ALA A O 1
ATOM 2292 N N . VAL A 1 305 ? -23.292 -7.922 -5.633 1.00 97.81 305 VAL A N 1
ATOM 2293 C CA . VAL A 1 305 ? -22.521 -6.790 -5.093 1.00 97.81 305 VAL A CA 1
ATOM 2294 C C . VAL A 1 305 ? -23.242 -5.461 -5.341 1.00 97.81 305 VAL A C 1
ATOM 2296 O O . VAL A 1 305 ? -23.147 -4.550 -4.522 1.00 97.81 305 VAL A O 1
ATOM 2299 N N . ALA A 1 306 ? -24.028 -5.353 -6.420 1.00 97.38 306 ALA A N 1
ATOM 2300 C CA . ALA A 1 306 ? -24.853 -4.173 -6.682 1.00 97.38 306 ALA A CA 1
ATOM 2301 C C . ALA A 1 306 ? -25.863 -3.893 -5.556 1.00 97.38 306 ALA A C 1
ATOM 2303 O O . ALA A 1 306 ? -26.240 -2.745 -5.339 1.00 97.38 306 ALA A O 1
ATOM 2304 N N . ASN A 1 307 ? -26.261 -4.918 -4.796 1.00 97.12 307 ASN A N 1
ATOM 2305 C CA . ASN A 1 307 ? -27.209 -4.765 -3.698 1.00 97.12 307 ASN A CA 1
ATOM 2306 C C . ASN A 1 307 ? -26.572 -4.183 -2.419 1.00 97.12 307 ASN A C 1
ATOM 2308 O O . ASN A 1 307 ? -27.315 -3.823 -1.511 1.00 97.12 307 ASN A O 1
ATOM 2312 N N . VAL A 1 308 ? -25.238 -4.039 -2.354 1.00 97.31 308 VAL A N 1
ATOM 2313 C CA . VAL A 1 308 ? -24.546 -3.350 -1.244 1.00 97.31 308 VAL A CA 1
ATOM 2314 C C . VAL A 1 308 ? -24.991 -1.889 -1.162 1.00 97.31 308 VAL A C 1
ATOM 2316 O O . VAL A 1 308 ? -25.312 -1.388 -0.088 1.00 97.31 308 VAL A O 1
ATOM 2319 N N . ASP A 1 309 ? -25.030 -1.213 -2.311 1.00 97.25 309 ASP A N 1
ATOM 2320 C CA . ASP A 1 309 ? -25.555 0.143 -2.453 1.00 97.25 309 ASP A CA 1
ATOM 2321 C C . ASP A 1 309 ? -26.084 0.327 -3.886 1.00 97.25 309 ASP A C 1
ATOM 2323 O O . ASP A 1 309 ? -25.344 0.781 -4.764 1.00 97.25 309 ASP A O 1
ATOM 2327 N N . PRO A 1 310 ? -27.367 0.015 -4.149 1.00 96.19 310 PRO A N 1
ATOM 2328 C CA . PRO A 1 310 ? -27.947 0.074 -5.495 1.00 96.19 310 PRO A CA 1
ATOM 2329 C C . PRO A 1 310 ? -27.921 1.463 -6.142 1.00 96.19 310 PRO A C 1
ATOM 2331 O O . PRO A 1 310 ? -28.147 1.601 -7.344 1.00 96.19 310 PRO A O 1
ATOM 2334 N N . SER A 1 311 ? -27.693 2.521 -5.358 1.00 96.25 311 SER A N 1
ATOM 2335 C CA . SER A 1 311 ? -27.614 3.888 -5.878 1.00 96.25 311 SER A CA 1
ATOM 2336 C C . SER A 1 311 ? -26.232 4.216 -6.460 1.00 96.25 311 SER A C 1
ATOM 2338 O O . SER A 1 311 ? -26.099 5.102 -7.324 1.00 96.25 311 SER A O 1
ATOM 2340 N N . ARG A 1 312 ? -25.208 3.478 -6.013 1.00 96.62 312 ARG A N 1
ATOM 2341 C CA . ARG A 1 312 ? -23.795 3.739 -6.299 1.00 96.62 312 ARG A CA 1
ATOM 2342 C C . ARG A 1 312 ? -23.056 2.573 -6.932 1.00 96.62 312 ARG A C 1
ATOM 2344 O O . ARG A 1 312 ? -22.052 2.849 -7.575 1.00 96.62 312 ARG A O 1
ATOM 2351 N N . VAL A 1 313 ? -23.531 1.340 -6.794 1.00 97.94 313 VAL A N 1
ATOM 2352 C CA . VAL A 1 313 ? -22.936 0.133 -7.376 1.00 97.94 313 VAL A CA 1
ATOM 2353 C C . VAL A 1 313 ? -23.892 -0.461 -8.399 1.00 97.94 313 VAL A C 1
ATOM 2355 O O . VAL A 1 313 ? -25.081 -0.627 -8.132 1.00 97.94 313 VAL A O 1
ATOM 2358 N N . SER A 1 314 ? -23.375 -0.835 -9.565 1.00 97.75 314 SER A N 1
ATOM 2359 C CA . SER A 1 314 ? -24.123 -1.671 -10.499 1.00 97.75 314 SER A CA 1
ATOM 2360 C C . SER A 1 314 ? -23.236 -2.688 -11.207 1.00 97.75 314 SER A C 1
ATOM 2362 O O . SER A 1 314 ? -22.024 -2.502 -11.345 1.00 97.75 314 SER A O 1
ATOM 2364 N N . TRP A 1 315 ? -23.871 -3.777 -11.638 1.00 97.38 315 TRP A N 1
ATOM 2365 C CA . TRP A 1 315 ? -23.295 -4.803 -12.497 1.00 97.38 315 TRP A CA 1
ATOM 2366 C C . TRP A 1 315 ? -23.842 -4.605 -13.919 1.00 97.38 315 TRP A C 1
ATOM 2368 O O . TRP A 1 315 ? -24.956 -5.054 -14.209 1.00 97.38 315 TRP A O 1
ATOM 2378 N N . PRO A 1 316 ? -23.139 -3.843 -14.776 1.00 96.88 316 PRO A N 1
ATOM 2379 C CA . PRO A 1 316 ? -23.649 -3.471 -16.092 1.00 96.88 316 PRO A CA 1
ATOM 2380 C C . PRO A 1 316 ? -23.651 -4.639 -17.091 1.00 96.88 316 PRO A C 1
ATOM 2382 O O . PRO A 1 316 ? -23.099 -5.711 -16.857 1.00 96.88 316 PRO A O 1
ATOM 2385 N N . ALA A 1 317 ? -24.282 -4.434 -18.250 1.00 95.31 317 ALA A N 1
ATOM 2386 C CA . ALA A 1 317 ? -24.386 -5.468 -19.284 1.00 95.31 317 ALA A CA 1
ATOM 2387 C C . ALA A 1 317 ? -23.023 -5.878 -19.882 1.00 95.31 317 ALA A C 1
ATOM 2389 O O . ALA A 1 317 ? -22.878 -7.006 -20.343 1.00 95.31 317 ALA A O 1
ATOM 2390 N N . ASP A 1 318 ? -22.033 -4.983 -19.857 1.00 95.94 318 ASP A N 1
ATOM 2391 C CA . ASP A 1 318 ? -20.648 -5.220 -20.286 1.00 95.94 318 ASP A CA 1
ATOM 2392 C C . ASP A 1 318 ? -19.733 -5.639 -19.120 1.00 95.94 318 ASP A C 1
ATOM 2394 O O . ASP A 1 318 ? -18.516 -5.565 -19.219 1.00 95.94 318 ASP A O 1
ATOM 2398 N N . ALA A 1 319 ? -20.290 -6.062 -17.985 1.00 96.75 319 ALA A N 1
ATOM 2399 C CA . ALA A 1 319 ? -19.493 -6.335 -16.795 1.00 96.75 319 ALA A CA 1
ATOM 2400 C C . ALA A 1 319 ? -18.639 -7.611 -16.876 1.00 96.75 319 ALA A C 1
ATOM 2402 O O . ALA A 1 319 ? -17.600 -7.713 -16.222 1.00 96.75 319 ALA A O 1
ATOM 2403 N N . MET A 1 320 ? -19.080 -8.605 -17.652 1.00 97.38 320 MET A N 1
ATOM 2404 C CA . MET A 1 320 ? -18.491 -9.943 -17.700 1.00 97.38 320 MET A CA 1
ATOM 2405 C C . MET A 1 320 ? -17.761 -10.176 -19.020 1.00 97.38 320 MET A C 1
ATOM 2407 O O . MET A 1 320 ? -18.393 -10.373 -20.056 1.00 97.38 320 MET A O 1
ATOM 2411 N N . HIS A 1 321 ? -16.436 -10.280 -18.955 1.00 97.81 321 HIS A N 1
ATOM 2412 C CA . HIS A 1 321 ? -15.615 -10.694 -20.088 1.00 97.81 321 HIS A CA 1
ATOM 2413 C C . HIS A 1 321 ? -14.851 -11.975 -19.740 1.00 97.81 321 HIS A C 1
ATOM 2415 O O . HIS A 1 321 ? -14.075 -12.023 -18.785 1.00 97.81 321 HIS A O 1
ATOM 2421 N N . THR A 1 322 ? -15.068 -13.042 -20.511 1.00 96.19 322 THR A N 1
ATOM 2422 C CA . THR A 1 322 ? -14.393 -14.349 -20.334 1.00 96.19 322 THR A CA 1
ATOM 2423 C C . THR A 1 322 ? -13.136 -14.496 -21.194 1.00 96.19 322 THR A C 1
ATOM 2425 O O . THR A 1 322 ? -12.541 -15.570 -21.247 1.00 96.19 322 THR A O 1
ATOM 2428 N N . LYS A 1 323 ? -12.761 -13.423 -21.895 1.00 95.94 323 LYS A N 1
ATOM 2429 C CA . LYS A 1 323 ? -11.561 -13.290 -22.720 1.00 95.94 323 LYS A CA 1
ATOM 2430 C C . LYS A 1 323 ? -10.945 -11.920 -22.459 1.00 95.94 323 LYS A C 1
ATOM 2432 O O . LYS A 1 323 ? -11.637 -11.012 -22.005 1.00 95.94 323 LYS A O 1
ATOM 2437 N N . ASN A 1 324 ? -9.671 -11.744 -22.797 1.00 97.50 324 ASN A N 1
ATOM 2438 C CA . ASN A 1 324 ? -9.085 -10.409 -22.884 1.00 97.50 324 ASN A CA 1
ATOM 2439 C C . ASN A 1 324 ? -9.474 -9.736 -24.214 1.00 97.50 324 ASN A C 1
ATOM 2441 O O . ASN A 1 324 ? -8.676 -9.642 -25.145 1.00 97.50 324 ASN A O 1
ATOM 2445 N N . ASP A 1 325 ? -10.745 -9.359 -24.327 1.00 96.62 325 ASP A N 1
ATOM 2446 C CA . ASP A 1 325 ? -11.363 -8.767 -25.520 1.00 96.62 325 ASP A CA 1
ATOM 2447 C C . ASP A 1 325 ? -11.673 -7.266 -25.370 1.00 96.62 325 ASP A C 1
ATOM 2449 O O . ASP A 1 325 ? -12.025 -6.614 -26.353 1.00 96.62 325 ASP A O 1
ATOM 2453 N N . VAL A 1 326 ? -11.488 -6.700 -24.173 1.00 97.00 326 VAL A N 1
ATOM 2454 C CA . VAL A 1 326 ? -11.550 -5.254 -23.925 1.00 97.00 326 VAL A CA 1
ATOM 2455 C C . VAL A 1 326 ? -10.200 -4.630 -24.280 1.00 97.00 326 VAL A C 1
ATOM 2457 O O . VAL A 1 326 ? -9.214 -4.931 -23.613 1.00 97.00 326 VAL A O 1
ATOM 2460 N N . PRO A 1 327 ? -10.118 -3.742 -25.288 1.00 97.12 327 PRO A N 1
ATOM 2461 C CA . PRO A 1 327 ? -8.850 -3.134 -25.676 1.00 97.12 327 PRO A CA 1
ATOM 2462 C C . PRO A 1 327 ? -8.191 -2.369 -24.522 1.00 97.12 327 PRO A C 1
ATOM 2464 O O . PRO A 1 327 ? -8.869 -1.638 -23.804 1.00 97.12 327 PRO A O 1
ATOM 2467 N N . LEU A 1 328 ? -6.860 -2.432 -24.412 1.00 94.62 328 LEU A N 1
ATOM 2468 C CA . LEU A 1 328 ? -6.094 -1.754 -23.356 1.00 94.62 328 LEU A CA 1
ATOM 2469 C C . LEU A 1 328 ? -6.461 -0.271 -23.186 1.00 94.62 328 LEU A C 1
ATOM 2471 O O . LEU A 1 328 ? -6.644 0.191 -22.065 1.00 94.62 328 LEU A O 1
ATOM 2475 N N . HIS A 1 329 ? -6.637 0.476 -24.280 1.00 92.50 329 HIS A N 1
ATOM 2476 C CA . HIS A 1 329 ? -7.037 1.886 -24.190 1.00 92.50 329 HIS A CA 1
ATOM 2477 C C . HIS A 1 329 ? -8.409 2.071 -23.514 1.00 92.50 329 HIS A C 1
ATOM 2479 O O . HIS A 1 329 ? -8.610 3.053 -22.809 1.00 92.50 329 HIS A O 1
ATOM 2485 N N . LYS A 1 330 ? -9.340 1.116 -23.663 1.00 97.56 330 LYS A N 1
ATOM 2486 C CA . LYS A 1 330 ? -10.624 1.119 -22.947 1.00 97.56 330 LYS A CA 1
ATOM 2487 C C . LYS A 1 330 ? -10.455 0.805 -21.470 1.00 97.56 330 LYS A C 1
ATOM 2489 O O . LYS A 1 330 ? -11.084 1.473 -20.660 1.00 97.56 330 LYS A O 1
ATOM 2494 N N . ILE A 1 331 ? -9.566 -0.118 -21.109 1.00 98.25 331 ILE A N 1
ATOM 2495 C CA . ILE A 1 331 ? -9.202 -0.347 -19.703 1.00 98.25 331 ILE A CA 1
ATOM 2496 C C . ILE A 1 331 ? -8.650 0.940 -19.074 1.00 98.25 331 ILE A C 1
ATOM 2498 O O . ILE A 1 331 ? -9.085 1.345 -18.000 1.00 98.25 331 ILE A O 1
ATOM 2502 N N . GLN A 1 332 ? -7.758 1.640 -19.773 1.00 95.62 332 GLN A N 1
ATOM 2503 C CA . GLN A 1 332 ? -7.208 2.917 -19.315 1.00 95.62 332 GLN A CA 1
ATOM 2504 C C . GLN A 1 332 ? -8.288 4.004 -19.184 1.00 95.62 332 GLN A C 1
ATOM 2506 O O . GLN A 1 332 ? -8.294 4.737 -18.196 1.00 95.62 332 GLN A O 1
ATOM 2511 N N . GLU A 1 333 ? -9.218 4.108 -20.141 1.00 93.31 333 GLU A N 1
ATOM 2512 C CA . GLU A 1 333 ? -10.377 5.012 -20.051 1.00 93.31 333 GLU A CA 1
ATOM 2513 C C . GLU A 1 333 ? -11.251 4.697 -18.826 1.00 93.31 333 GLU A C 1
ATOM 2515 O O . GLU A 1 333 ? -11.630 5.613 -18.098 1.00 93.31 333 GLU A O 1
ATOM 2520 N N . MET A 1 334 ? -11.529 3.416 -18.563 1.00 97.38 334 MET A N 1
ATOM 2521 C CA . MET A 1 334 ? -12.303 2.969 -17.400 1.00 97.38 334 MET A CA 1
ATOM 2522 C C . MET A 1 334 ? -11.613 3.348 -16.089 1.00 97.38 334 MET A C 1
ATOM 2524 O O . MET A 1 334 ? -12.235 3.973 -15.232 1.00 97.38 334 MET A O 1
ATOM 2528 N N . LEU A 1 335 ? -10.314 3.061 -15.962 1.00 93.38 335 LEU A N 1
ATOM 2529 C CA . LEU A 1 335 ? -9.525 3.431 -14.786 1.00 93.38 335 LEU A CA 1
ATOM 2530 C C . LEU A 1 335 ? -9.521 4.948 -14.566 1.00 93.38 335 LEU A C 1
ATOM 2532 O O . LEU A 1 335 ? -9.718 5.402 -13.443 1.00 93.38 335 LEU A O 1
ATOM 2536 N N . ARG A 1 336 ? -9.360 5.749 -15.629 1.00 90.31 336 ARG A N 1
ATOM 2537 C CA . ARG A 1 336 ? -9.436 7.221 -15.554 1.00 90.31 336 ARG A CA 1
ATOM 2538 C C . ARG A 1 336 ? -10.819 7.730 -15.155 1.00 90.31 336 ARG A C 1
ATOM 2540 O O . ARG A 1 336 ? -10.905 8.772 -14.519 1.00 90.31 336 ARG A O 1
ATOM 2547 N N . ALA A 1 337 ? -11.881 7.017 -15.521 1.00 87.56 337 ALA A N 1
ATOM 2548 C CA . ALA A 1 337 ? -13.248 7.334 -15.115 1.00 87.56 337 ALA A CA 1
ATOM 2549 C C . ALA A 1 337 ? -13.575 6.876 -13.682 1.00 87.56 337 ALA A C 1
ATOM 2551 O O . ALA A 1 337 ? -14.664 7.156 -13.186 1.00 87.56 337 ALA A O 1
ATOM 2552 N N . GLY A 1 338 ? -12.657 6.156 -13.030 1.00 89.19 338 GLY A N 1
ATOM 2553 C CA . GLY A 1 338 ? -12.881 5.569 -11.715 1.00 89.19 338 GLY A CA 1
ATOM 2554 C C . GLY A 1 338 ? -13.816 4.372 -11.769 1.00 89.19 338 GLY A C 1
ATOM 2555 O O . GLY A 1 338 ? -14.459 4.059 -10.782 1.00 89.19 338 GLY A O 1
ATOM 2556 N N . ARG A 1 339 ? -13.932 3.707 -12.918 1.00 97.25 339 ARG A N 1
ATOM 2557 C CA . ARG A 1 339 ? -14.674 2.457 -13.037 1.00 97.25 339 ARG A CA 1
ATOM 2558 C C . ARG A 1 339 ? -13.777 1.312 -12.550 1.00 97.25 339 ARG A C 1
ATOM 2560 O O . ARG A 1 339 ? -12.697 1.142 -13.122 1.00 97.25 339 ARG A O 1
ATOM 2567 N N . PRO A 1 340 ? -14.174 0.527 -11.533 1.00 97.75 340 PRO A N 1
ATOM 2568 C CA . PRO A 1 340 ? -13.393 -0.625 -11.101 1.00 97.75 340 PRO A CA 1
ATOM 2569 C C . PRO A 1 340 ? -13.139 -1.628 -12.226 1.00 97.75 340 PRO A C 1
ATOM 2571 O O . PRO A 1 340 ? -14.071 -2.102 -12.880 1.00 97.75 340 PRO A O 1
ATOM 2574 N N . VAL A 1 341 ? -11.869 -1.997 -12.394 1.00 98.56 341 VAL A N 1
ATOM 2575 C CA . VAL A 1 341 ? -11.421 -3.005 -13.356 1.00 98.56 341 VAL A CA 1
ATOM 2576 C C . VAL A 1 341 ? -10.736 -4.133 -12.600 1.00 98.56 341 VAL A C 1
ATOM 2578 O O . VAL A 1 341 ? -9.655 -3.949 -12.048 1.00 98.56 341 VAL A O 1
ATOM 2581 N N . ILE A 1 342 ? -11.333 -5.321 -12.599 1.00 98.88 342 ILE A N 1
ATOM 2582 C CA . ILE A 1 342 ? -10.717 -6.518 -12.022 1.00 98.88 342 ILE A CA 1
ATOM 2583 C C . ILE A 1 342 ? -10.315 -7.446 -13.167 1.00 98.88 342 ILE A C 1
ATOM 2585 O O . ILE A 1 342 ? -11.151 -7.838 -13.985 1.00 98.88 342 ILE A O 1
ATOM 2589 N N . ALA A 1 343 ? -9.033 -7.792 -13.232 1.00 98.75 343 ALA A N 1
ATOM 2590 C CA . ALA A 1 343 ? -8.492 -8.704 -14.229 1.00 98.75 343 ALA A CA 1
ATOM 2591 C C . ALA A 1 343 ? -8.579 -10.149 -13.733 1.00 98.75 343 ALA A C 1
ATOM 2593 O O . ALA A 1 343 ? -8.217 -10.439 -12.593 1.00 98.75 343 ALA A O 1
ATOM 2594 N N . ASN A 1 344 ? -9.010 -11.056 -14.609 1.00 98.19 344 ASN A N 1
ATOM 2595 C CA . ASN A 1 344 ? -8.797 -12.488 -14.447 1.00 98.19 344 ASN A CA 1
ATOM 2596 C C . ASN A 1 344 ? -7.437 -12.848 -15.055 1.00 98.19 344 ASN A C 1
ATOM 2598 O O . ASN A 1 344 ? -7.201 -12.587 -16.237 1.00 98.19 344 ASN A O 1
ATOM 2602 N N . VAL A 1 345 ? -6.553 -13.427 -14.253 1.00 96.50 345 VAL A N 1
ATOM 2603 C CA . VAL A 1 345 ? -5.161 -13.729 -14.591 1.00 96.50 345 VAL A CA 1
ATOM 2604 C C . VAL A 1 345 ? -4.839 -15.201 -14.318 1.00 96.50 345 VAL A C 1
ATOM 2606 O O . VAL A 1 345 ? -5.701 -15.987 -13.925 1.00 96.50 345 VAL A O 1
ATOM 2609 N N . MET A 1 346 ? -3.588 -15.608 -14.558 1.00 85.25 346 MET A N 1
ATOM 2610 C CA . MET A 1 346 ? -3.109 -16.972 -14.286 1.00 85.25 346 MET A CA 1
ATOM 2611 C C . MET A 1 346 ? -3.987 -18.047 -14.943 1.00 85.25 346 MET A C 1
ATOM 2613 O O . MET A 1 346 ? -4.416 -18.998 -14.296 1.00 85.25 346 MET A O 1
ATOM 2617 N N . GLN A 1 347 ? -4.277 -17.879 -16.237 1.00 86.88 347 GLN A N 1
ATOM 2618 C CA . GLN A 1 347 ? -5.086 -18.821 -17.026 1.00 86.88 347 GLN A CA 1
ATOM 2619 C C . GLN A 1 347 ? -6.516 -19.033 -16.497 1.00 86.88 347 GLN A C 1
ATOM 2621 O O . GLN A 1 347 ? -7.140 -20.044 -16.806 1.00 86.88 347 GLN A O 1
ATOM 2626 N N . GLY A 1 348 ? -7.060 -18.081 -15.737 1.00 87.50 348 GLY A N 1
ATOM 2627 C CA . GLY A 1 348 ? -8.438 -18.144 -15.252 1.00 87.50 348 GLY A CA 1
ATOM 2628 C C . GLY A 1 348 ? -8.561 -18.421 -13.755 1.00 87.50 348 GLY A C 1
ATOM 2629 O O . GLY A 1 348 ? -9.678 -18.431 -13.244 1.00 87.50 348 GLY A O 1
ATOM 2630 N N . HIS A 1 349 ? -7.445 -18.685 -13.070 1.00 84.75 349 HIS A N 1
ATOM 2631 C CA . HIS A 1 349 ? -7.432 -19.172 -11.690 1.00 84.75 349 HIS A CA 1
ATOM 2632 C C . HIS A 1 349 ? -7.382 -18.071 -10.627 1.00 84.75 349 HIS A C 1
ATOM 2634 O O . HIS A 1 349 ? -7.569 -18.370 -9.450 1.00 84.75 349 HIS A O 1
ATOM 2640 N N . HIS A 1 350 ? -7.103 -16.819 -11.002 1.00 96.56 350 HIS A N 1
ATOM 2641 C CA . HIS A 1 350 ? -6.878 -15.748 -10.033 1.00 96.56 350 HIS A CA 1
ATOM 2642 C C . HIS A 1 350 ? -7.445 -14.409 -10.496 1.00 96.56 350 HIS A C 1
ATOM 2644 O O . HIS A 1 350 ? -7.485 -14.124 -11.689 1.00 96.56 350 HIS A O 1
ATOM 2650 N N . PHE A 1 351 ? -7.855 -13.571 -9.546 1.00 98.56 351 PHE A N 1
ATOM 2651 C CA . PHE A 1 351 ? -8.416 -12.250 -9.817 1.00 98.56 351 PHE A CA 1
ATOM 2652 C C . PHE A 1 351 ? -7.673 -11.171 -9.039 1.00 98.56 351 PHE A C 1
ATOM 2654 O O . PHE A 1 351 ? -7.416 -11.325 -7.844 1.00 98.56 351 PHE A O 1
ATOM 2661 N N . VAL A 1 352 ? -7.377 -10.064 -9.719 1.00 98.00 352 VAL A N 1
ATOM 2662 C CA . VAL A 1 352 ? -6.644 -8.920 -9.162 1.00 98.00 352 VAL A CA 1
ATOM 2663 C C . VAL A 1 352 ? -7.330 -7.611 -9.529 1.00 98.00 352 VAL A C 1
ATOM 2665 O O . VAL A 1 352 ? -7.879 -7.479 -10.625 1.00 98.00 352 VAL A O 1
ATOM 2668 N N . LEU A 1 353 ? -7.288 -6.622 -8.637 1.00 98.31 353 LEU A N 1
ATOM 2669 C CA . LEU A 1 353 ? -7.777 -5.280 -8.947 1.00 98.31 353 LEU A CA 1
ATOM 2670 C C . LEU A 1 353 ? -6.704 -4.531 -9.742 1.00 98.31 353 LEU A C 1
ATOM 2672 O O . LEU A 1 353 ? -5.595 -4.343 -9.248 1.00 98.31 353 LEU A O 1
ATOM 2676 N N . VAL A 1 354 ? -7.030 -4.079 -10.951 1.00 97.94 354 VAL A N 1
ATOM 2677 C CA . VAL A 1 354 ? -6.158 -3.191 -11.723 1.00 97.94 354 VAL A CA 1
ATOM 2678 C C . VAL A 1 354 ? -6.328 -1.776 -11.192 1.00 97.94 354 VAL A C 1
ATOM 2680 O O . VAL A 1 354 ? -7.441 -1.259 -11.123 1.00 97.94 354 VAL A O 1
ATOM 2683 N N . VAL A 1 355 ? -5.217 -1.152 -10.814 1.00 92.00 355 VAL A N 1
ATOM 2684 C CA . VAL A 1 355 ? -5.196 0.208 -10.251 1.00 92.00 355 VAL A CA 1
ATOM 2685 C C . VAL A 1 355 ? -4.549 1.211 -11.201 1.00 92.00 355 VAL A C 1
ATOM 2687 O O . VAL A 1 355 ? -4.750 2.416 -11.071 1.00 92.00 355 VAL A O 1
ATOM 2690 N N . GLY A 1 356 ? -3.808 0.730 -12.198 1.00 88.75 356 GLY A N 1
ATOM 2691 C CA . GLY A 1 356 ? -3.106 1.586 -13.139 1.00 88.75 356 GLY A CA 1
ATOM 2692 C C . GLY A 1 356 ? -2.418 0.822 -14.260 1.00 88.75 356 GLY A C 1
ATOM 2693 O O . GLY A 1 356 ? -2.611 -0.379 -14.441 1.00 88.75 356 GLY A O 1
ATOM 2694 N N . TRP A 1 357 ? -1.584 1.528 -15.012 1.00 90.31 357 TRP A N 1
ATOM 2695 C CA . TRP A 1 357 ? -0.754 0.957 -16.071 1.00 90.31 357 TRP A CA 1
ATOM 2696 C C . TRP A 1 357 ? 0.566 1.703 -16.168 1.00 90.31 357 TRP A C 1
ATOM 2698 O O . TRP A 1 357 ? 0.675 2.854 -15.758 1.00 90.31 357 TRP A O 1
ATOM 2708 N N . ASN A 1 358 ? 1.561 1.058 -16.745 1.00 83.88 358 ASN A N 1
ATOM 2709 C CA . ASN A 1 358 ? 2.857 1.655 -16.971 1.00 83.88 358 ASN A CA 1
ATOM 2710 C C . ASN A 1 358 ? 2.833 2.609 -18.184 1.00 83.88 358 ASN A C 1
ATOM 2712 O O . ASN A 1 358 ? 2.375 2.249 -19.267 1.00 83.88 358 ASN A O 1
ATOM 2716 N N . ALA A 1 359 ? 3.291 3.847 -18.002 1.00 77.19 359 ALA A N 1
ATOM 2717 C CA . ALA A 1 359 ? 3.283 4.906 -19.004 1.00 77.19 359 ALA A CA 1
ATOM 2718 C C . ALA A 1 359 ? 4.192 4.605 -20.209 1.00 77.19 359 ALA A C 1
ATOM 2720 O O . ALA A 1 359 ? 3.855 4.984 -21.330 1.00 77.19 359 ALA A O 1
ATOM 2721 N N . THR A 1 360 ? 5.325 3.927 -19.993 1.00 75.38 360 THR A N 1
ATOM 2722 C CA . THR A 1 360 ? 6.339 3.642 -21.025 1.00 75.38 360 THR A CA 1
ATOM 2723 C C . THR A 1 360 ? 6.191 2.242 -21.622 1.00 75.38 360 THR A C 1
ATOM 2725 O O . THR A 1 360 ? 6.470 2.041 -22.804 1.00 75.38 360 THR A O 1
ATOM 2728 N N . ASN A 1 361 ? 5.677 1.292 -20.844 1.00 81.25 361 ASN A N 1
ATOM 2729 C CA . ASN A 1 361 ? 5.301 -0.051 -21.262 1.00 81.25 361 ASN A CA 1
ATOM 2730 C C . ASN A 1 361 ? 3.839 -0.350 -20.880 1.00 81.25 361 ASN A C 1
ATOM 2732 O O . ASN A 1 361 ? 3.599 -1.066 -19.910 1.00 81.25 361 ASN A O 1
ATOM 2736 N N . PRO A 1 362 ? 2.846 0.119 -21.655 1.00 80.38 362 PRO A N 1
ATOM 2737 C CA . PRO A 1 362 ? 1.430 -0.049 -21.316 1.00 80.38 362 PRO A CA 1
ATOM 2738 C C . PRO A 1 362 ? 0.953 -1.501 -21.166 1.00 80.38 362 PRO A C 1
ATOM 2740 O O . PRO A 1 362 ? -0.128 -1.724 -20.627 1.00 80.38 362 PRO A O 1
ATOM 2743 N N . ASP A 1 363 ? 1.739 -2.485 -21.619 1.00 88.62 363 ASP A N 1
ATOM 2744 C CA . ASP A 1 363 ? 1.471 -3.896 -21.346 1.00 88.62 363 ASP A CA 1
ATOM 2745 C C . ASP A 1 363 ? 1.600 -4.240 -19.854 1.00 88.62 363 ASP A C 1
ATOM 2747 O O . ASP A 1 363 ? 0.938 -5.158 -19.395 1.00 88.62 363 ASP A O 1
ATOM 2751 N N . ALA A 1 364 ? 2.400 -3.519 -19.066 1.00 86.00 364 ALA A N 1
ATOM 2752 C CA . ALA A 1 364 ? 2.486 -3.732 -17.625 1.00 86.00 364 ALA A CA 1
ATOM 2753 C C . ALA A 1 364 ? 1.356 -2.986 -16.894 1.00 86.00 364 ALA A C 1
ATOM 2755 O O . ALA A 1 364 ? 1.361 -1.760 -16.775 1.00 86.00 364 ALA A O 1
ATOM 2756 N N . LEU A 1 365 ? 0.384 -3.734 -16.376 1.00 90.12 365 LEU A N 1
ATOM 2757 C CA . LEU A 1 365 ? -0.695 -3.219 -15.534 1.00 90.12 365 LEU A CA 1
ATOM 2758 C C . LEU A 1 365 ? -0.237 -3.172 -14.077 1.00 90.12 365 LEU A C 1
ATOM 2760 O O . LEU A 1 365 ? 0.262 -4.179 -13.584 1.00 90.12 365 LEU A O 1
ATOM 2764 N N . ALA A 1 366 ? -0.453 -2.048 -13.389 1.00 82.62 366 ALA A N 1
ATOM 2765 C CA . ALA A 1 366 ? -0.299 -1.965 -11.936 1.00 82.62 366 ALA A CA 1
ATOM 2766 C C . ALA A 1 366 ? -1.536 -2.549 -11.255 1.00 82.62 366 ALA A C 1
ATOM 2768 O O . ALA A 1 366 ? -2.672 -2.266 -11.657 1.00 82.62 366 ALA A O 1
ATOM 2769 N N . ILE A 1 367 ? -1.319 -3.346 -10.216 1.00 91.06 367 ILE A N 1
ATOM 2770 C CA . ILE A 1 367 ? -2.368 -4.162 -9.607 1.00 91.06 367 ILE A CA 1
ATOM 2771 C C . ILE A 1 367 ? -2.263 -4.204 -8.083 1.00 91.06 367 ILE A C 1
ATOM 2773 O O . ILE A 1 367 ? -1.176 -4.186 -7.514 1.00 91.06 367 ILE A O 1
ATOM 2777 N N . ASN A 1 368 ? -3.413 -4.371 -7.440 1.00 85.75 368 ASN A N 1
ATOM 2778 C CA . ASN A 1 368 ? -3.501 -4.870 -6.078 1.00 85.75 368 ASN A CA 1
ATOM 2779 C C . ASN A 1 368 ? -3.813 -6.374 -6.139 1.00 85.75 368 ASN A C 1
ATOM 2781 O O . ASN A 1 368 ? -4.945 -6.765 -6.446 1.00 85.75 368 ASN A O 1
ATOM 2785 N N . ASP A 1 369 ? -2.815 -7.221 -5.860 1.00 89.69 369 ASP A N 1
ATOM 2786 C CA . ASP A 1 369 ? -2.977 -8.680 -5.824 1.00 89.69 369 ASP A CA 1
ATOM 2787 C C . ASP A 1 369 ? -3.388 -9.150 -4.416 1.00 89.69 369 ASP A C 1
ATOM 2789 O O . ASP A 1 369 ? -2.601 -9.008 -3.468 1.00 89.69 369 ASP A O 1
ATOM 2793 N N . PRO A 1 370 ? -4.584 -9.736 -4.240 1.00 75.69 370 PRO A N 1
ATOM 2794 C CA . PRO A 1 370 ? -5.015 -10.218 -2.935 1.00 75.69 370 PRO A CA 1
ATOM 2795 C C . PRO A 1 370 ? -4.341 -11.536 -2.515 1.00 75.69 370 PRO A C 1
ATOM 2797 O O . PRO A 1 370 ? -4.289 -11.818 -1.319 1.00 75.69 370 PRO A O 1
ATOM 2800 N N . GLY A 1 371 ? -3.831 -12.339 -3.450 1.00 57.28 371 GLY A N 1
ATOM 2801 C CA . GLY A 1 371 ? -3.290 -13.679 -3.195 1.00 57.28 371 GLY A CA 1
ATOM 2802 C C . GLY A 1 371 ? -1.764 -13.747 -3.130 1.00 57.28 371 GLY A C 1
ATOM 2803 O O . GLY A 1 371 ? -1.223 -14.566 -2.392 1.00 57.28 371 GLY A O 1
ATOM 2804 N N . PHE A 1 372 ? -1.065 -12.875 -3.859 1.00 68.44 372 PHE A N 1
ATOM 2805 C CA . PHE A 1 372 ? 0.390 -12.938 -4.038 1.00 68.44 372 PHE A CA 1
ATOM 2806 C C . PHE A 1 372 ? 1.066 -11.592 -3.771 1.00 68.44 372 PHE A C 1
ATOM 2808 O O . PHE A 1 372 ? 0.430 -10.542 -3.814 1.00 68.44 372 PHE A O 1
ATOM 2815 N N . ASN A 1 373 ? 2.373 -11.592 -3.513 1.00 70.31 373 ASN A N 1
ATOM 2816 C CA . ASN A 1 373 ? 3.180 -10.368 -3.443 1.00 70.31 373 ASN A CA 1
ATOM 2817 C C . ASN A 1 373 ? 3.666 -10.006 -4.848 1.00 70.31 373 ASN A C 1
ATOM 2819 O O . ASN A 1 373 ? 4.816 -10.236 -5.207 1.00 70.31 373 ASN A O 1
ATOM 2823 N N . ARG A 1 374 ? 2.730 -9.525 -5.670 1.00 69.06 374 ARG A N 1
ATOM 2824 C CA . ARG A 1 374 ? 2.957 -9.127 -7.057 1.00 69.06 374 ARG A CA 1
ATOM 2825 C C . ARG A 1 374 ? 2.356 -7.746 -7.282 1.00 69.06 374 ARG A C 1
ATOM 2827 O O . ARG A 1 374 ? 1.255 -7.477 -6.814 1.00 69.06 374 ARG A O 1
ATOM 2834 N N . GLU A 1 375 ? 3.085 -6.900 -8.000 1.00 72.31 375 GLU A N 1
ATOM 2835 C CA . GLU A 1 375 ? 2.713 -5.496 -8.233 1.00 72.31 375 GLU A CA 1
ATOM 2836 C C . GLU A 1 375 ? 2.299 -5.223 -9.680 1.00 72.31 375 GLU A C 1
ATOM 2838 O O . GLU A 1 375 ? 1.690 -4.193 -9.976 1.00 72.31 375 GLU A O 1
ATOM 2843 N N . THR A 1 376 ? 2.602 -6.152 -10.596 1.00 79.00 376 THR A N 1
ATOM 2844 C CA . THR A 1 376 ? 2.279 -5.993 -12.015 1.00 79.00 376 THR A CA 1
ATOM 2845 C C . THR A 1 376 ? 1.856 -7.287 -12.698 1.00 79.00 376 THR A C 1
ATOM 2847 O O . THR A 1 376 ? 2.389 -8.360 -12.415 1.00 79.00 376 THR A O 1
ATOM 2850 N N . TYR A 1 377 ? 0.938 -7.191 -13.658 1.00 85.12 377 TYR A N 1
ATOM 2851 C CA . TYR A 1 377 ? 0.624 -8.262 -14.613 1.00 85.12 377 TYR A CA 1
ATOM 2852 C C . TYR A 1 377 ? 0.697 -7.733 -16.046 1.00 85.12 377 TYR A C 1
ATOM 2854 O O . TYR A 1 377 ? 0.397 -6.570 -16.305 1.00 85.12 377 TYR A O 1
ATOM 2862 N N . SER A 1 378 ? 1.090 -8.593 -16.985 1.00 91.12 378 SER A N 1
ATOM 2863 C CA . SER A 1 378 ? 1.091 -8.286 -18.416 1.00 91.12 378 SER A CA 1
ATOM 2864 C C . SER A 1 378 ? -0.334 -8.341 -18.971 1.00 91.12 378 SER A C 1
ATOM 2866 O O . SER A 1 378 ? -0.986 -9.383 -18.913 1.00 91.12 378 SER A O 1
ATOM 2868 N N . TYR A 1 379 ? -0.813 -7.243 -19.553 1.00 95.81 379 TYR A N 1
ATOM 2869 C CA . TYR A 1 379 ? -2.100 -7.156 -20.233 1.00 95.81 379 TYR A CA 1
ATOM 2870 C C . TYR A 1 379 ? -2.209 -8.222 -21.330 1.00 95.81 379 TYR A C 1
ATOM 2872 O O . TYR A 1 379 ? -3.190 -8.956 -21.373 1.00 95.81 379 TYR A O 1
ATOM 2880 N N . THR A 1 380 ? -1.206 -8.353 -22.202 1.00 87.44 380 THR A N 1
ATOM 2881 C CA . THR A 1 380 ? -1.258 -9.285 -23.339 1.00 87.44 380 THR A CA 1
ATOM 2882 C C . THR A 1 380 ? -0.997 -10.740 -22.962 1.00 87.44 380 THR A C 1
ATOM 2884 O O . THR A 1 380 ? -1.533 -11.624 -23.630 1.00 87.44 380 THR A O 1
ATOM 2887 N N . ARG A 1 381 ? -0.173 -11.013 -21.940 1.00 91.69 381 ARG A N 1
ATOM 2888 C CA . ARG A 1 381 ? 0.245 -12.388 -21.605 1.00 91.69 381 ARG A CA 1
ATOM 2889 C C . ARG A 1 381 ? -0.512 -13.003 -20.441 1.00 91.69 381 ARG A C 1
ATOM 2891 O O . ARG A 1 381 ? -0.755 -14.207 -20.466 1.00 91.69 381 ARG A O 1
ATOM 2898 N N . ASP A 1 382 ? -0.848 -12.210 -19.428 1.00 94.44 382 ASP A N 1
ATOM 2899 C CA . ASP A 1 382 ? -1.374 -12.741 -18.171 1.00 94.44 382 ASP A CA 1
ATOM 2900 C C . ASP A 1 382 ? -2.897 -12.627 -18.072 1.00 94.44 382 ASP A C 1
ATOM 2902 O O . ASP A 1 382 ? -3.525 -13.500 -17.469 1.00 94.44 382 ASP A O 1
ATOM 2906 N N . VAL A 1 383 ? -3.493 -11.572 -18.643 1.00 97.44 383 VAL A N 1
ATOM 2907 C CA . VAL A 1 383 ? -4.937 -11.330 -18.539 1.00 97.44 383 VAL A CA 1
ATOM 2908 C C . VAL A 1 383 ? -5.715 -12.194 -19.525 1.00 97.44 383 VAL A C 1
ATOM 2910 O O . VAL A 1 383 ? -5.451 -12.200 -20.727 1.00 97.44 383 VAL A O 1
ATOM 2913 N N . VAL A 1 384 ? -6.733 -12.882 -19.011 1.00 97.62 384 VAL A N 1
ATOM 2914 C CA . VAL A 1 384 ? -7.620 -13.765 -19.780 1.00 97.62 384 VAL A CA 1
ATOM 2915 C C . VAL A 1 384 ? -9.097 -13.394 -19.662 1.00 97.62 384 VAL A C 1
ATOM 2917 O O . VAL A 1 384 ? -9.926 -14.034 -20.295 1.00 97.62 384 VAL A O 1
ATOM 2920 N N . GLY A 1 385 ? -9.455 -12.373 -18.886 1.00 97.75 385 GLY A N 1
ATOM 2921 C CA . GLY A 1 385 ? -10.840 -11.938 -18.714 1.00 97.75 385 GLY A CA 1
ATOM 2922 C C . GLY A 1 385 ? -10.966 -10.738 -17.786 1.00 97.75 385 GLY A C 1
ATOM 2923 O O . GLY A 1 385 ? -9.989 -10.331 -17.158 1.00 97.75 385 GLY A O 1
ATOM 2924 N N . TRP A 1 386 ? -12.179 -10.201 -17.673 1.00 98.69 386 TRP A N 1
ATOM 2925 C CA . TRP A 1 386 ? -12.466 -9.004 -16.884 1.00 98.69 386 TRP A CA 1
ATOM 2926 C C . TRP A 1 386 ? -13.749 -9.146 -16.062 1.00 98.69 386 TRP A C 1
ATOM 2928 O O . TRP A 1 386 ? -14.689 -9.858 -16.442 1.00 98.69 386 TRP A O 1
ATOM 2938 N N . ARG A 1 387 ? -13.777 -8.450 -14.924 1.00 98.62 387 ARG A N 1
ATOM 2939 C CA . ARG A 1 387 ? -14.985 -8.097 -14.171 1.00 98.62 387 ARG A CA 1
ATOM 2940 C C . ARG A 1 387 ? -15.007 -6.581 -14.031 1.00 98.62 387 ARG A C 1
ATOM 2942 O O . ARG A 1 387 ? -14.093 -6.006 -13.437 1.00 98.62 387 ARG A O 1
ATOM 2949 N N . LEU A 1 388 ? -16.015 -5.950 -14.620 1.00 98.38 388 LEU A N 1
ATOM 2950 C CA . LEU A 1 388 ? -16.140 -4.498 -14.692 1.00 98.38 388 LEU A CA 1
ATOM 2951 C C . LEU A 1 388 ? -17.377 -4.073 -13.906 1.00 98.38 388 LEU A C 1
ATOM 2953 O O . LEU A 1 388 ? -18.505 -4.351 -14.305 1.00 98.38 388 LEU A O 1
ATOM 2957 N N . PHE A 1 389 ? -17.161 -3.409 -12.779 1.00 97.62 389 PHE A N 1
ATOM 2958 C CA . PHE A 1 389 ? -18.246 -2.845 -11.980 1.00 97.62 389 PHE A CA 1
ATOM 2959 C C . PHE A 1 389 ? -18.406 -1.372 -12.318 1.00 97.62 389 PHE A C 1
ATOM 2961 O O . PHE A 1 389 ? -17.423 -0.702 -12.618 1.00 97.62 389 PHE A O 1
ATOM 2968 N N . ASP A 1 390 ? -19.617 -0.844 -12.182 1.00 97.81 390 ASP A N 1
ATOM 2969 C CA . ASP A 1 390 ? -19.808 0.602 -12.137 1.00 97.81 390 ASP A CA 1
ATOM 2970 C C . ASP A 1 390 ? -19.970 1.012 -10.679 1.00 97.81 390 ASP A C 1
ATOM 2972 O O . ASP A 1 390 ? -20.895 0.559 -10.002 1.00 97.81 390 ASP A O 1
ATOM 2976 N N . MET A 1 391 ? -19.063 1.863 -10.198 1.00 97.00 391 MET A N 1
ATOM 2977 C CA . MET A 1 391 ? -19.103 2.419 -8.850 1.00 97.00 391 MET A CA 1
ATOM 2978 C C . MET A 1 391 ? -18.988 3.940 -8.904 1.00 97.00 391 MET A C 1
ATOM 2980 O O . MET A 1 391 ? -18.149 4.492 -9.611 1.00 97.00 391 MET A O 1
ATOM 2984 N N . LYS A 1 392 ? -19.844 4.635 -8.154 1.00 90.81 392 LYS A N 1
ATOM 2985 C CA . LYS A 1 392 ? -19.782 6.094 -7.994 1.00 90.81 392 LYS A CA 1
ATOM 2986 C C . LYS A 1 392 ? -19.057 6.432 -6.700 1.00 90.81 392 LYS A C 1
ATOM 2988 O O . LYS A 1 392 ? -19.379 5.846 -5.667 1.00 90.81 392 LYS A O 1
ATOM 2993 N N . PHE A 1 393 ? -18.143 7.400 -6.729 1.00 79.38 393 PHE A N 1
ATOM 2994 C CA . PHE A 1 393 ? -17.556 7.972 -5.510 1.00 79.38 393 PHE A CA 1
ATOM 2995 C C . PHE A 1 393 ? -18.622 8.626 -4.618 1.00 79.38 393 PHE A C 1
ATOM 2997 O O . PHE A 1 393 ? -19.700 8.983 -5.101 1.00 79.38 393 PHE A O 1
ATOM 3004 N N . ALA A 1 394 ? -18.324 8.684 -3.318 1.00 64.81 394 ALA A N 1
ATOM 3005 C CA . ALA A 1 394 ? -19.198 9.242 -2.286 1.00 64.81 394 ALA A CA 1
ATOM 3006 C C . ALA A 1 394 ? -19.203 10.768 -2.326 1.00 64.81 394 ALA A C 1
ATOM 3008 O O . ALA A 1 394 ? -18.128 11.339 -2.627 1.00 64.81 394 ALA A O 1
#

InterPro domains:
  IPR039564 Peptidase C39-like [PF13529] (39-175)
  IPR039564 Peptidase C39-like [PF13529] (252-376)

pLDDT: mean 81.39, std 20.82, range [25.0, 98.88]

Organism: Cafeteria roenbergensis (NCBI:txid33653)

Radius of gyration: 24.78 Å; chains: 1; bounding box: 60×83×73 Å

Sequence (394 aa):
MKLALSVLVAAAAASVAVAGGLPKFPLYKQCDPRWGGNQMGTRGPGERSTICGEGCAMTSVSMALAGLGVDLADRAVRPDSLNSWLEDNHGYVCIAGDCNNLVLSAPNRVPSSRLQFVSEHDKPELDDMRAAVEKGDTIFVAHVHDSGHFVLVTGVDSDSRDRFEVNDPFYNSTWYPYANISDVIEYRITAGDAPARTAFPLTPASLRGAAPTPSLPSWTKEQDGGEFVVPYVMPLFKQCDSRWGSDKIDTDTICQVGCLMSSTTMALAGHHINVDGKSPNPGILNSWLRDNHGYIGNDLVESAVANVDPSRVSWPADAMHTKNDVPLHKIQEMLRAGRPVIANVMQGHHFVLVVGWNATNPDALAINDPGFNRETYSYTRDVVGWRLFDMKFA

Foldseek 3Di:
DDDDDDDDDDPPPPPPPPQDFAFDFDFAALCDPVFVQQWAFEDDQADIDGSVPQVQLVQLLLRNQQSVVHDAPNHRRGSRRSRVVCHVQVQFDDDPRYRRHGPLQVQVVRVPRQWGWDDKWFDDDLVVNQVQNSSNFKWKFFQFDVNRGTWTFRHADPVDSQKTATRGNHDPDGMDGVVRTGIIGMIGGHDDPPPPPDDDDDDDDDDDDDDDDDDDDPPDDPPPPDQKDFQFDFDFAAQCPPVFVQPDLAPHGSLVQVQVLQLVQSLCQSLVQAQVNHRGGSNSSSVSCVVQVQDDHNDGPLQSSCVSDVVFKGQDPPQWWQFLPQDLVNVQVCSNVSWWKWFQWDNRRHIWTFRIAGPVQRQWTATRGNNDPDGTDGSVPTGTIIGIMGGHHD

Secondary structure (DSSP, 8-state):
--------------------PPP-PPP--TT-TTTTTSB-S-SSSSB--BHHHH-HHHHHHHHHHHHTT-BSSSSB--HHHHHHHHHHTT-EEEETTEEEEE-TTGGGGSTT--EEEEEEEEPPPHHHHHHHHHHTSEEEEEEETTTTEEEEEEEE-SS-TTEEEEE-SSSS-SEEEGGG--EEEEEEE---------------------PPP-PPP------BTBSEE-SS------TT-TTTTTSBSSSSBHHHH-HHHHHHHHHHHHTT--BTTB---HHHHHHHHHHTT-EETTEE-GGGGGGG-TTTEE--TT-EESSS-S-HHHHHHHHHTT--EEEEEGGGTEEEEEEEEESS-TTEEEEE-SSSS--EEETTTT--EEEE-EE---